Protein 6QBR (pdb70)

B-factor: mean 92.33, std 20.12, range [54.91, 173.1]

GO terms:
  GO:0000131 incipient cellular bud site (C, IDA)
  GO:0005935 cellular bud neck (C, IDA)
  GO:0032995 regulation of fungal-type cell wall biogenesis (P, IGI)
  GO:0007346 regulation of mitotic cell cycle (P, IGI)
  GO:0043332 mating projection tip (C, HDA)
  GO:0032995 regulation of fungal-type cell wall biogenesis (P, IMP)
  GO:0007346 regulation of mitotic cell cycle (P, IMP)
  GO:0005515 protein binding (F, IPI)

Nearest PDB structures (foldseek):
  6qbr-assembly1_B  TM=1.004E+00  e=1.442E-48  Saccharomyces cerevisiae
  6qbq-assembly1_B  TM=1.002E+00  e=7.199E-46  Saccharomyces cerevisiae
  6qbq-assembly1_A  TM=9.921E-01  e=1.742E-43  Saccharomyces cerevisiae
  6qbp-assembly1_A  TM=9.960E-01  e=1.512E-41  Saccharomyces cerevisiae
  6qbn-assembly1_A  TM=1.001E+00  e=1.589E-40  Saccharomyces cerevisiae S288C

Structure (mmCIF, N/CA/C/O backbone):
data_6QBR
#
_entry.id   6QBR
#
_cell.length_a   102.380
_cell.length_b   102.380
_cell.length_c   92.336
_cell.angle_alpha   90.00
_cell.angle_beta   90.00
_cell.angle_gamma   120.00
#
_symmetry.space_group_name_H-M   'P 62'
#
loop_
_entity.id
_entity.type
_entity.pdbx_description
1 polymer 'Cell wall assembly regulator SMI1'
2 water water
#
loop_
_atom_site.group_PDB
_atom_site.id
_atom_site.type_symbol
_atom_site.label_atom_id
_atom_site.label_alt_id
_atom_site.label_comp_id
_atom_site.label_asym_id
_atom_site.label_entity_id
_atom_site.label_seq_id
_atom_site.pdbx_PDB_ins_code
_atom_site.Cartn_x
_atom_site.Cartn_y
_atom_site.Cartn_z
_atom_site.occupancy
_atom_site.B_iso_or_equiv
_atom_site.auth_seq_id
_atom_site.auth_comp_id
_atom_site.auth_asym_id
_atom_site.auth_atom_id
_atom_site.pdbx_PDB_model_num
ATOM 1 N N . SER A 1 11 ? 13.348 33.142 47.627 1.00 114.52 83 SER A N 1
ATOM 2 C CA . SER A 1 11 ? 14.636 33.883 47.474 1.00 113.55 83 SER A CA 1
ATOM 3 C C . SER A 1 11 ? 15.096 34.409 48.845 1.00 113.19 83 SER A C 1
ATOM 4 O O . SER A 1 11 ? 14.275 34.835 49.671 1.00 109.97 83 SER A O 1
ATOM 6 N N . ASN A 1 12 ? 16.419 34.361 49.077 1.00 115.19 84 ASN A N 1
ATOM 7 C CA . ASN A 1 12 ? 17.070 35.135 50.136 1.00 111.18 84 ASN A CA 1
ATOM 8 C C . ASN A 1 12 ? 17.364 36.553 49.637 1.00 105.60 84 ASN A C 1
ATOM 9 O O . ASN A 1 12 ? 18.237 37.204 50.195 1.00 103.80 84 ASN A O 1
ATOM 14 N N . ASP A 1 13 ? 16.614 37.025 48.626 1.00 98.73 85 ASP A N 1
ATOM 15 C CA . ASP A 1 13 ? 16.779 38.340 48.052 1.00 94.14 85 ASP A CA 1
ATOM 16 C C . ASP A 1 13 ? 16.339 39.366 49.102 1.00 83.95 85 ASP A C 1
ATOM 17 O O . ASP A 1 13 ? 15.284 39.271 49.709 1.00 77.76 85 ASP A O 1
ATOM 22 N N . GLY A 1 14 ? 17.237 40.286 49.397 1.00 78.25 86 GLY A N 1
ATOM 23 C CA . GLY A 1 14 ? 16.979 41.306 50.371 1.00 76.45 86 GLY A CA 1
ATOM 24 C C . GLY A 1 14 ? 17.416 40.906 51.764 1.00 74.73 86 GLY A C 1
ATOM 25 O O . GLY A 1 14 ? 17.472 41.781 52.609 1.00 72.03 86 GLY A O 1
ATOM 26 N N . VAL A 1 15 ? 17.731 39.607 51.998 1.00 74.14 87 VAL A N 1
ATOM 27 C CA . VAL A 1 15 ? 18.124 39.152 53.322 1.00 74.13 87 VAL A CA 1
ATOM 28 C C . VAL A 1 15 ? 19.428 39.861 53.718 1.00 77.64 87 VAL A C 1
ATOM 29 O O . VAL A 1 15 ? 19.513 40.419 54.816 1.00 74.91 87 VAL A O 1
ATOM 33 N N . SER A 1 16 ? 20.421 39.868 52.815 1.00 79.53 88 SER A N 1
ATOM 34 C CA . SER A 1 16 ? 21.700 40.559 53.076 1.00 79.03 88 SER A CA 1
ATOM 35 C C . SER A 1 16 ? 21.462 42.040 53.353 1.00 76.18 88 SER A C 1
ATOM 36 O O . SER A 1 16 ? 22.015 42.598 54.260 1.00 75.80 88 SER A O 1
ATOM 39 N N . GLU A 1 17 ? 20.648 42.666 52.507 1.00 75.76 89 GLU A N 1
ATOM 40 C CA . GLU A 1 17 ? 20.303 44.072 52.630 1.00 74.69 89 GLU A CA 1
ATOM 41 C C . GLU A 1 17 ? 19.647 44.332 53.989 1.00 73.31 89 GLU A C 1
ATOM 42 O O . GLU A 1 17 ? 19.901 45.372 54.633 1.00 71.48 89 GLU A O 1
ATOM 48 N N . THR A 1 18 ? 18.827 43.386 54.447 1.00 71.88 90 THR A N 1
ATOM 49 C CA . THR A 1 18 ? 18.176 43.504 55.764 1.00 74.23 90 THR A CA 1
ATOM 50 C C . THR A 1 18 ? 19.216 43.522 56.892 1.00 74.53 90 THR A C 1
ATOM 51 O O . THR A 1 18 ? 19.135 44.363 57.790 1.00 74.72 90 THR A O 1
ATOM 55 N N . LEU A 1 19 ? 20.148 42.567 56.866 1.00 78.23 91 LEU A N 1
ATOM 56 C CA . LEU A 1 19 ? 21.184 42.442 57.896 1.00 79.55 91 LEU A CA 1
ATOM 57 C C . LEU A 1 19 ? 22.057 43.707 57.926 1.00 76.96 91 LEU A C 1
ATOM 58 O O . LEU A 1 19 ? 22.340 44.243 58.987 1.00 76.01 91 LEU A O 1
ATOM 63 N N . LEU A 1 20 ? 22.476 44.175 56.754 1.00 76.24 92 LEU A N 1
ATOM 64 C CA . LEU A 1 20 ? 23.262 45.397 56.642 1.00 76.81 92 LEU A CA 1
ATOM 65 C C . LEU A 1 20 ? 22.476 46.602 57.173 1.00 76.38 92 LEU A C 1
ATOM 66 O O . LEU A 1 20 ? 23.011 47.452 57.924 1.00 76.65 92 LEU A O 1
ATOM 71 N N . ALA A 1 21 ? 21.211 46.729 56.752 1.00 72.45 93 ALA A N 1
ATOM 72 C CA . ALA A 1 21 ? 20.438 47.896 57.138 1.00 71.50 93 ALA A CA 1
ATOM 73 C C . ALA A 1 21 ? 20.322 47.964 58.664 1.00 72.72 93 ALA A C 1
ATOM 74 O O . ALA A 1 21 ? 20.493 49.033 59.282 1.00 72.24 93 ALA A O 1
ATOM 76 N N . TRP A 1 22 ? 20.054 46.822 59.291 1.00 75.04 94 TRP A N 1
ATOM 77 C CA . TRP A 1 22 ? 19.920 46.789 60.755 1.00 77.02 94 TRP A CA 1
ATOM 78 C C . TRP A 1 22 ? 21.236 47.134 61.455 1.00 79.09 94 TRP A C 1
ATOM 79 O O . TRP A 1 22 ? 21.217 47.756 62.548 1.00 79.21 94 TRP A O 1
ATOM 90 N N . ARG A 1 23 ? 22.359 46.785 60.838 1.00 81.07 95 ARG A N 1
ATOM 91 C CA . ARG A 1 23 ? 23.656 47.112 61.406 1.00 86.96 95 ARG A CA 1
ATOM 92 C C . ARG A 1 23 ? 23.749 48.630 61.450 1.00 84.76 95 ARG A C 1
ATOM 93 O O . ARG A 1 23 ? 23.957 49.217 62.504 1.00 84.85 95 ARG A O 1
ATOM 101 N N . HIS A 1 24 ? 23.592 49.259 60.292 1.00 81.68 96 HIS A N 1
ATOM 102 C CA . HIS A 1 24 ? 23.596 50.720 60.203 1.00 81.39 96 HIS A CA 1
ATOM 103 C C . HIS A 1 24 ? 22.603 51.347 61.204 1.00 81.45 96 HIS A C 1
ATOM 104 O O . HIS A 1 24 ? 22.916 52.328 61.878 1.00 82.10 96 HIS A O 1
ATOM 111 N N . ILE A 1 25 ? 21.368 50.840 61.251 1.00 77.15 97 ILE A N 1
ATOM 112 C CA . ILE A 1 25 ? 20.328 51.522 62.030 1.00 75.64 97 ILE A CA 1
ATOM 113 C C . ILE A 1 25 ? 20.630 51.343 63.521 1.00 77.26 97 ILE A C 1
ATOM 114 O O . ILE A 1 25 ? 20.522 52.311 64.265 1.00 77.69 97 ILE A O 1
ATOM 119 N N . ASP A 1 26 ? 21.064 50.137 63.933 1.00 78.59 98 ASP A N 1
ATOM 120 C CA . ASP A 1 26 ? 21.414 49.865 65.337 1.00 81.77 98 ASP A CA 1
ATOM 121 C C . ASP A 1 26 ? 22.510 50.837 65.762 1.00 83.00 98 ASP A C 1
ATOM 122 O O . ASP A 1 26 ? 22.390 51.468 66.804 1.00 82.43 98 ASP A O 1
ATOM 127 N N . PHE A 1 27 ? 23.523 50.998 64.901 1.00 84.45 99 PHE A N 1
ATOM 128 C CA . PHE A 1 27 ? 24.689 51.810 65.217 1.00 88.09 99 PHE A CA 1
ATOM 129 C C . PHE A 1 27 ? 24.334 53.293 65.159 1.00 83.88 99 PHE A C 1
ATOM 130 O O . PHE A 1 27 ? 24.716 54.043 66.054 1.00 82.47 99 PHE A O 1
ATOM 138 N N . TRP A 1 28 ? 23.582 53.702 64.136 1.00 80.81 100 TRP A N 1
ATOM 139 C CA . TRP A 1 28 ? 23.191 55.093 63.985 1.00 78.23 100 TRP A CA 1
ATOM 140 C C . TRP A 1 28 ? 22.372 55.547 65.201 1.00 79.50 100 TRP A C 1
ATOM 141 O O . TRP A 1 28 ? 22.614 56.598 65.760 1.00 78.62 100 TRP A O 1
ATOM 152 N N . THR A 1 29 ? 21.415 54.731 65.651 1.00 81.27 101 THR A N 1
ATOM 153 C CA . THR A 1 29 ? 20.550 55.125 66.799 1.00 81.11 101 THR A CA 1
ATOM 154 C C . THR A 1 29 ? 21.379 55.189 68.093 1.00 82.84 101 THR A C 1
ATOM 155 O O . THR A 1 29 ? 21.160 56.105 68.906 1.00 82.37 101 THR A O 1
ATOM 159 N N . SER A 1 30 ? 22.315 54.251 68.283 1.00 85.20 102 SER A N 1
ATOM 160 C CA . SER A 1 30 ? 23.174 54.240 69.497 1.00 90.05 102 SER A CA 1
ATOM 161 C C . SER A 1 30 ? 24.029 55.518 69.564 1.00 92.04 102 SER A C 1
ATOM 162 O O . SER A 1 30 ? 24.174 56.080 70.639 1.00 95.99 102 SER A O 1
ATOM 165 N N . GLU A 1 31 ? 24.567 55.978 68.423 1.00 93.68 103 GLU A N 1
ATOM 166 C CA . GLU A 1 31 ? 25.338 57.246 68.343 1.00 96.61 103 GLU A CA 1
ATOM 167 C C . GLU A 1 31 ? 24.414 58.461 68.546 1.00 97.03 103 GLU A C 1
ATOM 168 O O . GLU A 1 31 ? 24.680 59.307 69.383 1.00 96.18 103 GLU A O 1
ATOM 170 N N . HIS A 1 32 ? 23.347 58.563 67.736 1.00 94.87 104 HIS A N 1
ATOM 171 C CA . HIS A 1 32 ? 22.653 59.849 67.541 1.00 91.48 104 HIS A CA 1
ATOM 172 C C . HIS A 1 32 ? 21.350 59.922 68.343 1.00 92.05 104 HIS A C 1
ATOM 173 O O . HIS A 1 32 ? 20.898 61.037 68.610 1.00 93.51 104 HIS A O 1
ATOM 180 N N . ASN A 1 33 ? 20.749 58.781 68.737 1.00 90.63 105 ASN A N 1
ATOM 181 C CA . ASN A 1 33 ? 19.444 58.833 69.448 1.00 89.24 105 ASN A CA 1
ATOM 182 C C . ASN A 1 33 ? 19.251 57.610 70.343 1.00 88.92 105 ASN A C 1
ATOM 183 O O . ASN A 1 33 ? 18.491 56.691 70.014 1.00 85.77 105 ASN A O 1
ATOM 188 N N . PRO A 1 34 ? 19.914 57.577 71.519 1.00 88.43 106 PRO A N 1
ATOM 189 C CA . PRO A 1 34 ? 19.894 56.394 72.376 1.00 88.45 106 PRO A CA 1
ATOM 190 C C . PRO A 1 34 ? 18.492 56.070 72.906 1.00 86.49 106 PRO A C 1
ATOM 191 O O . PRO A 1 34 ? 18.205 54.920 73.172 1.00 87.23 106 PRO A O 1
ATOM 195 N N . ASP A 1 35 ? 17.627 57.077 73.034 1.00 88.29 107 ASP A N 1
ATOM 196 C CA . ASP A 1 35 ? 16.215 56.846 73.434 1.00 88.89 107 ASP A CA 1
ATOM 197 C C . ASP A 1 35 ? 15.509 56.009 72.363 1.00 85.39 107 ASP A C 1
ATOM 198 O O . ASP A 1 35 ? 14.824 55.073 72.675 1.00 84.62 107 ASP A O 1
ATOM 203 N N . LEU A 1 36 ? 15.752 56.342 71.098 1.00 82.88 108 LEU A N 1
ATOM 204 C CA . LEU A 1 36 ? 15.218 55.596 69.969 1.00 83.85 108 LEU A CA 1
ATOM 205 C C . LEU A 1 36 ? 15.814 54.181 69.955 1.00 83.84 108 LEU A C 1
ATOM 206 O O . LEU A 1 36 ? 15.071 53.204 69.844 1.00 80.16 108 LEU A O 1
ATOM 211 N N . ASN A 1 37 ? 17.138 54.088 70.133 1.00 84.47 109 ASN A N 1
ATOM 212 C CA . ASN A 1 37 ? 17.838 52.808 70.164 1.00 83.81 109 ASN A CA 1
ATOM 213 C C . ASN A 1 37 ? 17.184 51.854 71.175 1.00 83.35 109 ASN A C 1
ATOM 214 O O . ASN A 1 37 ? 16.902 50.712 70.846 1.00 81.97 109 ASN A O 1
ATOM 219 N N . ALA A 1 38 ? 16.928 52.344 72.390 1.00 84.11 110 ALA A N 1
ATOM 220 C CA . ALA A 1 38 ? 16.386 51.527 73.485 1.00 85.22 110 ALA A CA 1
ATOM 221 C C . ALA A 1 38 ? 14.958 51.016 73.187 1.00 86.13 110 ALA A C 1
ATOM 222 O O . ALA A 1 38 ? 14.521 50.083 73.823 1.00 88.78 110 ALA A O 1
ATOM 224 N N . THR A 1 39 ? 14.233 51.618 72.230 1.00 84.37 111 THR A N 1
ATOM 225 C CA . THR A 1 39 ? 12.866 51.141 71.847 1.00 83.26 111 THR A CA 1
ATOM 226 C C . THR A 1 39 ? 12.902 49.897 70.938 1.00 79.98 111 THR A C 1
ATOM 227 O O . THR A 1 39 ? 11.881 49.217 70.818 1.00 77.65 111 THR A O 1
ATOM 231 N N . LEU A 1 40 ? 14.050 49.612 70.302 1.00 78.15 112 LEU A N 1
ATOM 232 C CA . LEU A 1 40 ? 14.199 48.482 69.350 1.00 77.72 112 LEU A CA 1
ATOM 233 C C . LEU A 1 40 ? 14.182 47.159 70.140 1.00 81.41 112 LEU A C 1
ATOM 234 O O . LEU A 1 40 ? 15.068 46.916 70.989 1.00 81.58 112 LEU A O 1
ATOM 239 N N . SER A 1 41 ? 13.181 46.311 69.884 1.00 79.66 113 SER A N 1
ATOM 240 C CA . SER A 1 41 ? 12.888 45.171 70.768 1.00 82.94 113 SER A CA 1
ATOM 241 C C . SER A 1 41 ? 13.889 44.061 70.498 1.00 81.79 113 SER A C 1
ATOM 242 O O . SER A 1 41 ? 14.552 44.081 69.476 1.00 82.20 113 SER A O 1
ATOM 245 N N . ASP A 1 42 ? 13.939 43.098 71.418 1.00 84.70 114 ASP A N 1
ATOM 246 C CA . ASP A 1 42 ? 14.687 41.878 71.245 1.00 88.71 114 ASP A CA 1
ATOM 247 C C . ASP A 1 42 ? 14.136 41.097 70.051 1.00 88.36 114 ASP A C 1
ATOM 248 O O . ASP A 1 42 ? 13.014 41.329 69.619 1.00 82.90 114 ASP A O 1
ATOM 253 N N . PRO A 1 43 ? 14.916 40.157 69.472 1.00 89.23 115 PRO A N 1
ATOM 254 C CA . PRO A 1 43 ? 14.419 39.310 68.383 1.00 89.26 115 PRO A CA 1
ATOM 255 C C . PRO A 1 43 ? 13.144 38.518 68.715 1.00 88.96 115 PRO A C 1
ATOM 256 O O . PRO A 1 43 ? 12.949 38.116 69.866 1.00 89.14 115 PRO A O 1
ATOM 260 N N . CYS A 1 44 ? 12.291 38.309 67.711 1.00 85.28 116 CYS A N 1
ATOM 261 C CA . CYS A 1 44 ? 11.332 37.196 67.737 1.00 88.14 116 CYS A CA 1
ATOM 262 C C . CYS A 1 44 ? 12.118 35.886 67.715 1.00 87.76 116 CYS A C 1
ATOM 263 O O . CYS A 1 44 ? 13.193 35.824 67.116 1.00 89.62 116 CYS A O 1
ATOM 266 N N . THR A 1 45 ? 11.536 34.855 68.320 1.00 89.22 117 THR A N 1
ATOM 267 C CA . THR A 1 45 ? 11.976 33.475 68.144 1.00 87.96 117 THR A CA 1
ATOM 268 C C . THR A 1 45 ? 11.390 32.941 66.838 1.00 88.35 117 THR A C 1
ATOM 269 O O . THR A 1 45 ? 10.387 33.488 66.315 1.00 82.62 117 THR A O 1
ATOM 273 N N . GLN A 1 46 ? 11.986 31.859 66.320 1.00 90.43 118 GLN A N 1
ATOM 274 C CA . GLN A 1 46 ? 11.406 31.178 65.175 1.00 91.94 118 GLN A CA 1
ATOM 275 C C . GLN A 1 46 ? 9.985 30.741 65.559 1.00 90.58 118 GLN A C 1
ATOM 276 O O . GLN A 1 46 ? 9.083 30.752 64.740 1.00 87.80 118 GLN A O 1
ATOM 282 N N . ASN A 1 47 ? 9.805 30.389 66.834 1.00 91.76 119 ASN A N 1
ATOM 283 C CA . ASN A 1 47 ? 8.533 29.904 67.365 1.00 94.91 119 ASN A CA 1
ATOM 284 C C . ASN A 1 47 ? 7.449 30.982 67.195 1.00 91.42 119 ASN A C 1
ATOM 285 O O . ASN A 1 47 ? 6.369 30.709 66.692 1.00 92.50 119 ASN A O 1
ATOM 290 N N . ASP A 1 48 ? 7.749 32.190 67.677 1.00 89.92 120 ASP A N 1
ATOM 291 C CA . ASP A 1 48 ? 6.914 33.398 67.526 1.00 88.85 120 ASP A CA 1
ATOM 292 C C . ASP A 1 48 ? 6.452 33.542 66.076 1.00 82.87 120 ASP A C 1
ATOM 293 O O . ASP A 1 48 ? 5.280 33.747 65.811 1.00 82.93 120 ASP A O 1
ATOM 298 N N . ILE A 1 49 ? 7.397 33.433 65.147 1.00 80.98 121 ILE A N 1
ATOM 299 C CA . ILE A 1 49 ? 7.126 33.643 63.735 1.00 81.19 121 ILE A CA 1
ATOM 300 C C . ILE A 1 49 ? 6.171 32.571 63.200 1.00 84.41 121 ILE A C 1
ATOM 301 O O . ILE A 1 49 ? 5.204 32.886 62.447 1.00 79.25 121 ILE A O 1
ATOM 306 N N . THR A 1 50 ? 6.418 31.314 63.597 1.00 85.76 122 THR A N 1
ATOM 307 C CA . THR A 1 50 ? 5.611 30.178 63.160 1.00 86.17 122 THR A CA 1
ATOM 308 C C . THR A 1 50 ? 4.169 30.359 63.653 1.00 84.43 122 THR A C 1
ATOM 309 O O . THR A 1 50 ? 3.236 30.180 62.885 1.00 83.11 122 THR A O 1
ATOM 313 N N . HIS A 1 51 ? 4.014 30.716 64.934 1.00 84.72 123 HIS A N 1
ATOM 314 C CA . HIS A 1 51 ? 2.697 31.043 65.521 1.00 88.60 123 HIS A CA 1
ATOM 315 C C . HIS A 1 51 ? 1.961 32.086 64.662 1.00 86.40 123 HIS A C 1
ATOM 316 O O . HIS A 1 51 ? 0.802 31.866 64.278 1.00 83.76 123 HIS A O 1
ATOM 323 N N . ALA A 1 52 ? 2.647 33.191 64.324 1.00 83.45 124 ALA A N 1
ATOM 324 C CA . ALA A 1 52 ? 2.021 34.295 63.580 1.00 79.86 124 ALA A CA 1
ATOM 325 C C . ALA A 1 52 ? 1.626 33.821 62.175 1.00 79.87 124 ALA A C 1
ATOM 326 O O . ALA A 1 52 ? 0.510 34.118 61.687 1.00 79.36 124 ALA A O 1
ATOM 328 N N . GLU A 1 53 ? 2.538 33.099 61.520 1.00 80.11 125 GLU A N 1
ATOM 329 C CA . GLU A 1 53 ? 2.316 32.558 60.174 1.00 81.07 125 GLU A CA 1
ATOM 330 C C . GLU A 1 53 ? 1.105 31.612 60.186 1.00 83.99 125 GLU A C 1
ATOM 331 O O . GLU A 1 53 ? 0.305 31.587 59.241 1.00 80.54 125 GLU A O 1
ATOM 337 N N . GLU A 1 54 ? 0.970 30.825 61.254 1.00 84.38 126 GLU A N 1
ATOM 338 C CA . GLU A 1 54 ? -0.152 29.911 61.369 1.00 87.82 126 GLU A CA 1
ATOM 339 C C . GLU A 1 54 ? -1.448 30.699 61.620 1.00 84.33 126 GLU A C 1
ATOM 340 O O . GLU A 1 54 ? -2.446 30.402 61.047 1.00 84.42 126 GLU A O 1
ATOM 346 N N . ASP A 1 55 ? -1.413 31.692 62.510 1.00 86.08 127 ASP A N 1
ATOM 347 C CA . ASP A 1 55 ? -2.559 32.581 62.781 1.00 86.43 127 ASP A CA 1
ATOM 348 C C . ASP A 1 55 ? -3.049 33.230 61.487 1.00 82.11 127 ASP A C 1
ATOM 349 O O . ASP A 1 55 ? -4.215 33.248 61.234 1.00 80.64 127 ASP A O 1
ATOM 354 N N . LEU A 1 56 ? -2.124 33.750 60.678 1.00 79.63 128 LEU A N 1
ATOM 355 C CA . LEU A 1 56 ? -2.470 34.547 59.515 1.00 76.12 128 LEU A CA 1
ATOM 356 C C . LEU A 1 56 ? -2.614 33.685 58.269 1.00 76.34 128 LEU A C 1
ATOM 357 O O . LEU A 1 56 ? -3.095 34.179 57.268 1.00 72.63 128 LEU A O 1
ATOM 362 N N . GLU A 1 57 ? -2.163 32.428 58.335 1.00 79.68 129 GLU A N 1
ATOM 363 C CA . GLU A 1 57 ? -2.106 31.520 57.167 1.00 80.77 129 GLU A CA 1
ATOM 364 C C . GLU A 1 57 ? -1.338 32.202 56.029 1.00 77.55 129 GLU A C 1
ATOM 365 O O . GLU A 1 57 ? -1.813 32.306 54.934 1.00 76.28 129 GLU A O 1
ATOM 371 N N . VAL A 1 58 ? -0.102 32.582 56.328 1.00 77.87 130 VAL A N 1
ATOM 372 C CA . VAL A 1 58 ? 0.774 33.259 55.406 1.00 79.99 130 VAL A CA 1
ATOM 373 C C . VAL A 1 58 ? 2.224 32.798 55.666 1.00 76.78 130 VAL A C 1
ATOM 374 O O . VAL A 1 58 ? 2.564 32.473 56.786 1.00 81.06 130 VAL A O 1
ATOM 378 N N . SER A 1 59 ? 3.079 32.808 54.640 1.00 76.60 131 SER A N 1
ATOM 379 C CA . SER A 1 59 ? 4.543 32.738 54.823 1.00 78.94 131 SER A CA 1
ATOM 380 C C . SER A 1 59 ? 5.155 34.125 54.697 1.00 77.22 131 SER A C 1
ATOM 381 O O . SER A 1 59 ? 5.026 34.765 53.644 1.00 75.33 131 SER A O 1
ATOM 384 N N . PHE A 1 60 ? 5.857 34.551 55.744 1.00 76.66 132 PHE A N 1
ATOM 385 C CA . PHE A 1 60 ? 6.557 35.820 55.692 1.00 76.68 132 PHE A CA 1
ATOM 386 C C . PHE A 1 60 ? 7.735 35.645 54.734 1.00 76.37 132 PHE A C 1
ATOM 387 O O . PHE A 1 60 ? 8.461 34.669 54.816 1.00 75.37 132 PHE A O 1
ATOM 395 N N . PRO A 1 61 ? 7.966 36.575 53.791 1.00 76.46 133 PRO A N 1
ATOM 396 C CA . PRO A 1 61 ? 9.181 36.551 52.976 1.00 76.36 133 PRO A CA 1
ATOM 397 C C . PRO A 1 61 ? 10.444 36.475 53.831 1.00 74.90 133 PRO A C 1
ATOM 398 O O . PRO A 1 61 ? 10.457 36.973 54.980 1.00 72.23 133 PRO A O 1
ATOM 402 N N . ASN A 1 62 ? 11.505 35.923 53.242 1.00 72.43 134 ASN A N 1
ATOM 403 C CA . ASN A 1 62 ? 12.761 35.711 53.945 1.00 73.89 134 ASN A CA 1
ATOM 404 C C . ASN A 1 62 ? 13.301 36.993 54.578 1.00 70.49 134 ASN A C 1
ATOM 405 O O . ASN A 1 62 ? 13.694 36.996 55.748 1.00 70.20 134 ASN A O 1
ATOM 410 N N . PRO A 1 63 ? 13.392 38.131 53.863 1.00 69.72 135 PRO A N 1
ATOM 411 C CA . PRO A 1 63 ? 13.934 39.351 54.479 1.00 71.21 135 PRO A CA 1
ATOM 412 C C . PRO A 1 63 ? 13.080 39.890 55.639 1.00 69.96 135 PRO A C 1
ATOM 413 O O . PRO A 1 63 ? 13.631 40.521 56.546 1.00 72.48 135 PRO A O 1
ATOM 417 N N . VAL A 1 64 ? 11.772 39.609 55.627 1.00 67.54 136 VAL A N 1
ATOM 418 C CA . VAL A 1 64 ? 10.878 40.063 56.706 1.00 68.95 136 VAL A CA 1
ATOM 419 C C . VAL A 1 64 ? 11.125 39.240 57.982 1.00 70.39 136 VAL A C 1
ATOM 420 O O . VAL A 1 64 ? 11.210 39.778 59.099 1.00 68.75 136 VAL A O 1
ATOM 424 N N . LYS A 1 65 ? 11.242 37.920 57.813 1.00 73.86 137 LYS A N 1
ATOM 425 C CA . LYS A 1 65 ? 11.564 37.017 58.910 1.00 75.21 137 LYS A CA 1
ATOM 426 C C . LYS A 1 65 ? 12.940 37.370 59.488 1.00 73.87 137 LYS A C 1
ATOM 427 O O . LYS A 1 65 ? 13.095 37.394 60.724 1.00 72.02 137 LYS A O 1
ATOM 433 N N . ALA A 1 66 ? 13.922 37.642 58.616 1.00 73.17 138 ALA A N 1
ATOM 434 C CA . ALA A 1 66 ? 15.258 38.044 59.108 1.00 74.02 138 ALA A CA 1
ATOM 435 C C . ALA A 1 66 ? 15.120 39.315 59.968 1.00 75.12 138 ALA A C 1
ATOM 436 O O . ALA A 1 66 ? 15.725 39.385 61.048 1.00 75.70 138 ALA A O 1
ATOM 438 N N . SER A 1 67 ? 14.294 40.279 59.510 1.00 72.67 139 SER A N 1
ATOM 439 C CA . SER A 1 67 ? 14.109 41.541 60.221 1.00 73.56 139 SER A CA 1
ATOM 440 C C . SER A 1 67 ? 13.527 41.268 61.613 1.00 73.76 139 SER A C 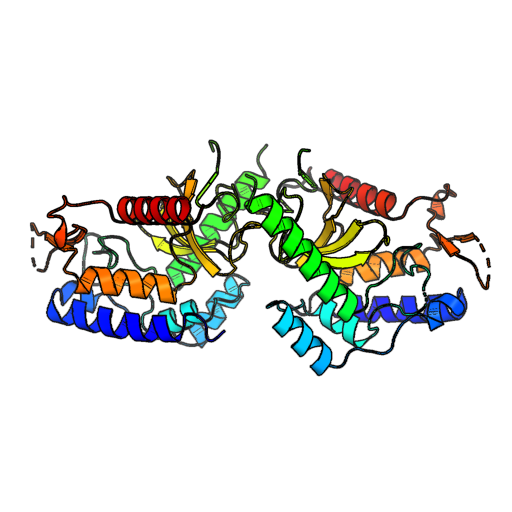1
ATOM 441 O O . SER A 1 67 ? 14.029 41.795 62.601 1.00 75.00 139 SER A O 1
ATOM 444 N N . PHE A 1 68 ? 12.502 40.414 61.684 1.00 76.59 140 PHE A N 1
ATOM 445 C CA . PHE A 1 68 ? 11.833 40.034 62.958 1.00 77.93 140 PHE A CA 1
ATOM 446 C C . PHE A 1 68 ? 12.791 39.333 63.917 1.00 79.70 140 PHE A C 1
ATOM 447 O O . PHE A 1 68 ? 12.650 39.512 65.126 1.00 78.00 140 PHE A O 1
ATOM 455 N N . LYS A 1 69 ? 13.747 38.568 63.374 1.00 80.63 141 LYS A N 1
ATOM 456 C CA . LYS A 1 69 ? 14.753 37.858 64.201 1.00 86.06 141 LYS A CA 1
ATOM 457 C C . LYS A 1 69 ? 15.909 38.794 64.590 1.00 85.42 141 LYS A C 1
ATOM 458 O O . LYS A 1 69 ? 16.851 38.348 65.241 1.00 88.03 141 LYS A O 1
ATOM 464 N N . ILE A 1 70 ? 15.829 40.081 64.210 1.00 83.07 142 ILE A N 1
ATOM 465 C CA . ILE A 1 70 ? 16.765 41.099 64.706 1.00 81.54 142 ILE A CA 1
ATOM 466 C C . ILE A 1 70 ? 16.048 42.001 65.716 1.00 78.54 142 ILE A C 1
ATOM 467 O O . ILE A 1 70 ? 16.534 42.167 66.822 1.00 79.49 142 ILE A O 1
ATOM 472 N N . HIS A 1 71 ? 14.887 42.557 65.346 1.00 76.70 143 HIS A N 1
ATOM 473 C CA . HIS A 1 71 ? 14.046 43.308 66.289 1.00 74.85 143 HIS A CA 1
ATOM 474 C C . HIS A 1 71 ? 12.571 42.980 66.068 1.00 74.26 143 HIS A C 1
ATOM 475 O O . HIS A 1 71 ? 12.076 43.087 64.940 1.00 70.58 143 HIS A O 1
ATOM 482 N N . ASP A 1 72 ? 11.879 42.640 67.163 1.00 75.70 144 ASP A N 1
ATOM 483 C CA . ASP A 1 72 ? 10.449 42.433 67.161 1.00 77.68 144 ASP A CA 1
ATOM 484 C C . ASP A 1 72 ? 9.741 43.798 67.262 1.00 76.80 144 ASP A C 1
ATOM 485 O O . ASP A 1 72 ? 9.030 44.095 68.250 1.00 76.17 144 ASP A O 1
ATOM 490 N N . GLY A 1 73 ? 9.941 44.644 66.261 1.00 74.49 145 GLY A N 1
ATOM 491 C CA . GLY A 1 73 ? 9.329 45.975 66.279 1.00 75.27 145 GLY A CA 1
ATOM 492 C C . GLY A 1 73 ? 9.967 46.870 67.317 1.00 75.26 145 GLY A C 1
ATOM 493 O O . GLY A 1 73 ? 11.128 46.646 67.733 1.00 74.44 145 GLY A O 1
ATOM 494 N N . GLN A 1 74 ? 9.192 47.864 67.732 1.00 76.61 146 GLN A N 1
ATOM 495 C CA . GLN A 1 74 ? 9.550 48.870 68.745 1.00 81.54 146 GLN A CA 1
ATOM 496 C C . GLN A 1 74 ? 8.580 48.787 69.925 1.00 87.24 146 GLN A C 1
ATOM 497 O O . GLN A 1 74 ? 7.390 48.684 69.706 1.00 87.28 146 GLN A O 1
ATOM 503 N N . GLU A 1 75 ? 9.086 48.897 71.152 1.00 97.39 147 GLU A N 1
ATOM 504 C CA . GLU A 1 75 ? 8.251 49.001 72.350 1.00 106.86 147 GLU A CA 1
ATOM 505 C C . GLU A 1 75 ? 8.642 50.270 73.115 1.00 112.22 147 GLU A C 1
ATOM 506 O O . GLU A 1 75 ? 9.771 50.343 73.603 1.00 112.43 147 GLU A O 1
ATOM 512 N N . ASP A 1 76 ? 7.716 51.246 73.227 1.00 117.51 148 ASP A N 1
ATOM 513 C CA . ASP A 1 76 ? 7.814 52.366 74.231 1.00 118.72 148 ASP A CA 1
ATOM 514 C C . ASP A 1 76 ? 7.766 51.790 75.645 1.00 116.01 148 ASP A C 1
ATOM 515 O O . ASP A 1 76 ? 8.637 52.064 76.434 1.00 122.68 148 ASP A O 1
ATOM 517 N N . THR A 1 83 ? 6.186 54.831 72.171 1.00 114.67 155 THR A N 1
ATOM 518 C CA . THR A 1 83 ? 7.350 54.629 71.318 1.00 111.65 155 THR A CA 1
ATOM 519 C C . THR A 1 83 ? 7.295 55.529 70.091 1.00 111.39 155 THR A C 1
ATOM 520 O O . THR A 1 83 ? 6.414 55.385 69.247 1.00 117.76 155 THR A O 1
ATOM 522 N N . SER A 1 84 ? 8.236 56.462 69.998 1.00 109.42 156 SER A N 1
ATOM 523 C CA . SER A 1 84 ? 8.281 57.366 68.859 1.00 102.09 156 SER A CA 1
ATOM 524 C C . SER A 1 84 ? 8.895 56.668 67.656 1.00 90.29 156 SER A C 1
ATOM 525 O O . SER A 1 84 ? 9.990 56.127 67.733 1.00 86.53 156 SER A O 1
ATOM 528 N N . GLY A 1 85 ? 8.166 56.689 66.550 1.00 84.06 157 GLY A N 1
ATOM 529 C CA . GLY A 1 85 ? 8.574 56.045 65.318 1.00 81.50 157 GLY A CA 1
ATOM 530 C C . GLY A 1 85 ? 10.019 56.169 64.894 1.00 76.54 157 GLY A C 1
ATOM 531 O O . GLY A 1 85 ? 10.571 57.257 64.833 1.00 74.89 157 GLY A O 1
ATOM 532 N N . LEU A 1 86 ? 10.619 55.030 64.577 1.00 73.29 158 LEU A N 1
ATOM 533 C CA . LEU A 1 86 ? 11.999 54.977 64.130 1.00 72.03 158 LEU A CA 1
ATOM 534 C C . LEU A 1 86 ? 12.131 55.514 62.713 1.00 71.18 158 LEU A C 1
ATOM 535 O O . LEU A 1 86 ? 13.095 56.192 62.387 1.00 70.95 158 LEU A O 1
ATOM 540 N N . PHE A 1 87 ? 11.158 55.198 61.870 1.00 68.02 159 PHE A N 1
ATOM 541 C CA . PHE A 1 87 ? 11.178 55.643 60.486 1.00 69.35 159 PHE A CA 1
ATOM 542 C C . PHE A 1 87 ? 10.623 57.052 60.360 1.00 72.05 159 PHE A C 1
ATOM 543 O O . PHE A 1 87 ? 9.533 57.262 59.844 1.00 70.78 159 PHE A O 1
ATOM 551 N N . TYR A 1 88 ? 11.403 58.010 60.838 1.00 71.75 160 TYR A N 1
ATOM 552 C CA . TYR A 1 88 ? 11.027 59.430 60.821 1.00 72.60 160 TYR A CA 1
ATOM 553 C C . TYR A 1 88 ? 9.638 59.623 61.449 1.00 71.56 160 TYR A C 1
ATOM 554 O O . TYR A 1 88 ? 8.811 60.311 60.893 1.00 69.09 160 TYR A O 1
ATOM 563 N N . GLY A 1 89 ? 9.420 59.016 62.631 1.00 72.38 161 GLY A N 1
ATOM 564 C CA . GLY A 1 89 ? 8.160 59.094 63.360 1.00 71.93 161 GLY A CA 1
ATOM 565 C C . GLY A 1 89 ? 7.216 57.894 63.131 1.00 71.18 161 GLY A C 1
ATOM 566 O O . GLY A 1 89 ? 6.364 57.669 63.939 1.00 71.96 161 GLY A O 1
ATOM 567 N N . PHE A 1 90 ? 7.353 57.144 62.032 1.00 71.03 162 PHE A N 1
ATOM 568 C CA . PHE A 1 90 ? 6.508 55.960 61.790 1.00 71.25 162 PHE A CA 1
ATOM 569 C C . PHE A 1 90 ? 7.102 54.776 62.570 1.00 72.83 162 PHE A C 1
ATOM 570 O O . PHE A 1 90 ? 8.305 54.586 62.614 1.00 73.73 162 PHE A O 1
ATOM 578 N N . GLN A 1 91 ? 6.231 54.033 63.254 1.00 71.67 163 GLN A N 1
ATOM 579 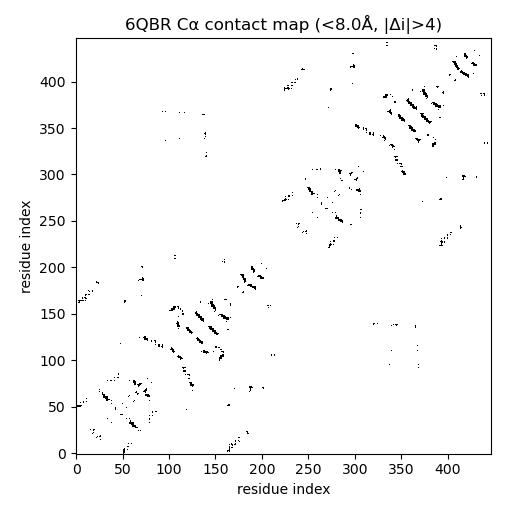C CA . GLN A 1 91 ? 6.630 53.022 64.176 1.00 72.91 163 GLN A CA 1
ATOM 580 C C . GLN A 1 91 ? 6.809 51.681 63.434 1.00 69.91 163 GLN A C 1
ATOM 581 O O . GLN A 1 91 ? 5.967 51.278 62.633 1.00 67.49 163 GLN A O 1
ATOM 587 N N . LEU A 1 92 ? 7.900 50.990 63.743 1.00 67.20 164 LEU A N 1
ATOM 588 C CA . LEU A 1 92 ? 8.086 49.599 63.375 1.00 67.91 164 LEU A CA 1
ATOM 589 C C . LEU A 1 92 ? 7.220 48.751 64.312 1.00 67.20 164 LEU A C 1
ATOM 590 O O . LEU A 1 92 ? 7.358 48.835 65.540 1.00 67.61 164 LEU A O 1
ATOM 595 N N A MET A 1 93 ? 6.325 47.960 63.717 0.50 69.00 165 MET A N 1
ATOM 596 N N B MET A 1 93 ? 6.322 47.962 63.715 0.50 64.16 165 MET A N 1
ATOM 597 C CA A MET A 1 93 ? 5.299 47.227 64.454 0.50 71.64 165 MET A CA 1
ATOM 598 C CA B MET A 1 93 ? 5.284 47.224 64.445 0.50 63.89 165 MET A CA 1
ATOM 599 C C A MET A 1 93 ? 5.877 45.918 65.009 0.50 70.60 165 MET A C 1
ATOM 600 C C B MET A 1 93 ? 5.867 45.916 65.004 0.50 66.04 165 MET A C 1
ATOM 601 O O A MET A 1 93 ? 6.677 45.245 64.348 0.50 72.02 165 MET A O 1
ATOM 602 O O B MET A 1 93 ? 6.670 45.243 64.343 0.50 67.74 165 MET A O 1
ATOM 611 N N . THR A 1 94 ? 5.428 45.534 66.200 1.00 68.34 166 THR A N 1
ATOM 612 C CA . THR A 1 94 ? 5.787 44.238 66.781 1.00 69.29 166 THR A CA 1
ATOM 613 C C . THR A 1 94 ? 4.986 43.162 66.043 1.00 70.20 166 THR A C 1
ATOM 614 O O . THR A 1 94 ? 3.961 43.490 65.410 1.00 69.93 166 THR A O 1
ATOM 618 N N . LEU A 1 95 ? 5.412 41.898 66.155 1.00 69.59 167 LEU A N 1
ATOM 619 C CA . LEU A 1 95 ? 4.759 40.809 65.477 1.00 69.12 167 LEU A CA 1
ATOM 620 C C . LEU A 1 95 ? 3.289 40.708 65.925 1.00 71.52 167 LEU A C 1
ATOM 621 O O . LEU A 1 95 ? 2.391 40.530 65.074 1.00 70.65 167 LEU A O 1
ATOM 626 N N . ASP A 1 96 ? 3.020 40.873 67.228 1.00 71.42 168 ASP A N 1
ATOM 627 C CA . ASP A 1 96 ? 1.619 40.890 67.726 1.00 72.95 168 ASP A CA 1
ATOM 628 C C . ASP A 1 96 ? 0.826 42.023 67.063 1.00 73.23 168 ASP A C 1
ATOM 629 O O . ASP A 1 96 ? -0.336 41.857 66.738 1.00 73.01 168 ASP A O 1
ATOM 634 N N . GLN A 1 97 ? 1.452 43.196 66.877 1.00 72.48 169 GLN A N 1
ATOM 635 C CA . GLN A 1 97 ? 0.767 44.322 66.203 1.00 71.37 169 GLN A CA 1
ATOM 636 C C . GLN A 1 97 ? 0.491 43.959 64.749 1.00 69.79 169 GLN A C 1
ATOM 637 O O . GLN A 1 97 ? -0.590 44.252 64.225 1.00 71.39 169 GLN A O 1
ATOM 643 N N . VAL A 1 98 ? 1.452 43.288 64.101 1.00 68.57 170 VAL A N 1
ATOM 644 C CA . VAL A 1 98 ? 1.257 42.870 62.702 1.00 69.19 170 VAL A CA 1
ATOM 645 C C . VAL A 1 98 ? 0.036 41.921 62.602 1.00 69.26 170 VAL A C 1
ATOM 646 O O . VAL A 1 98 ? -0.792 42.052 61.704 1.00 68.68 170 VAL A O 1
ATOM 650 N N . VAL A 1 99 ? -0.046 40.947 63.507 1.00 67.14 171 VAL A N 1
ATOM 651 C CA . VAL A 1 99 ? -1.108 39.975 63.490 1.00 68.69 171 VAL A CA 1
ATOM 652 C C . VAL A 1 99 ? -2.454 40.690 63.689 1.00 68.95 171 VAL A C 1
ATOM 653 O O . VAL A 1 99 ? -3.346 40.585 62.854 1.00 67.80 171 VAL A O 1
ATOM 657 N N . ALA A 1 100 ? -2.546 41.476 64.759 1.00 71.17 172 ALA A N 1
ATOM 658 C CA . ALA A 1 100 ? -3.774 42.177 65.108 1.00 71.73 172 ALA A CA 1
ATOM 659 C C . ALA A 1 100 ? -4.209 43.080 63.955 1.00 71.70 172 ALA A C 1
ATOM 660 O O . ALA A 1 100 ? -5.382 43.027 63.521 1.00 71.92 172 ALA A O 1
ATOM 662 N N . MET A 1 101 ? -3.274 43.863 63.400 1.00 71.79 173 MET A N 1
ATOM 663 C CA . MET A 1 101 ? -3.627 44.839 62.361 1.00 69.33 173 MET A CA 1
ATOM 664 C C . MET A 1 101 ? -4.002 44.144 61.055 1.00 68.66 173 MET A C 1
ATOM 665 O O . MET A 1 101 ? -4.950 44.610 60.324 1.00 68.68 173 MET A O 1
ATOM 670 N N . THR A 1 102 ? -3.308 43.050 60.723 1.00 66.67 174 THR A N 1
ATOM 671 C CA . THR A 1 102 ? -3.687 42.254 59.509 1.00 67.11 174 THR A CA 1
ATOM 672 C C . THR A 1 102 ? -5.137 41.743 59.658 1.00 68.21 174 THR A C 1
ATOM 673 O O . THR A 1 102 ? -5.955 41.804 58.730 1.00 69.32 174 THR A O 1
ATOM 677 N N . GLN A 1 103 ? -5.453 41.249 60.855 1.00 69.88 175 GLN A N 1
ATOM 678 C CA . GLN A 1 103 ? -6.814 40.791 61.193 1.00 74.89 175 GLN A CA 1
ATOM 679 C C . GLN A 1 103 ? -7.825 41.941 61.060 1.00 73.67 175 GLN A C 1
ATOM 680 O O . GLN A 1 103 ? -8.855 41.783 60.437 1.00 73.51 175 GLN A O 1
ATOM 686 N N . ALA A 1 104 ? -7.475 43.126 61.566 1.00 74.75 176 ALA A N 1
ATOM 687 C CA . ALA A 1 104 ? -8.339 44.276 61.456 1.00 73.94 176 ALA A CA 1
ATOM 688 C C . ALA A 1 104 ? -8.579 44.604 59.982 1.00 72.98 176 ALA A C 1
ATOM 689 O O . ALA A 1 104 ? -9.724 44.788 59.542 1.00 73.20 176 ALA A O 1
ATOM 691 N N . TRP A 1 105 ? -7.505 44.648 59.190 1.00 71.44 177 TRP A N 1
ATOM 692 C CA . TRP A 1 105 ? -7.650 44.938 57.779 1.00 70.26 177 TRP A CA 1
ATOM 693 C C . TRP A 1 105 ? -8.477 43.843 57.088 1.00 71.79 177 TRP A C 1
ATOM 694 O O . TRP A 1 105 ? -9.204 44.110 56.132 1.00 73.19 177 TRP A O 1
ATOM 705 N N . ARG A 1 106 ? -8.334 42.594 57.526 1.00 72.49 178 ARG A N 1
ATOM 706 C CA . ARG A 1 106 ? -9.111 41.468 56.941 1.00 75.57 178 ARG A CA 1
ATOM 707 C C . ARG A 1 106 ? -10.620 41.641 57.211 1.00 77.25 178 ARG A C 1
ATOM 708 O O . ARG A 1 106 ? -11.473 41.302 56.341 1.00 77.72 178 ARG A O 1
ATOM 716 N N . ASN A 1 107 ? -10.946 42.182 58.389 1.00 78.65 179 ASN A N 1
ATOM 717 C CA . ASN A 1 107 ? -12.326 42.501 58.738 1.00 81.48 179 ASN A CA 1
ATOM 718 C C . ASN A 1 107 ? -12.857 43.595 57.806 1.00 82.50 179 ASN A C 1
ATOM 719 O O . ASN A 1 107 ? -13.935 43.452 57.231 1.00 85.96 179 ASN A O 1
ATOM 724 N N . VAL A 1 108 ? -12.068 44.655 57.609 1.00 80.82 180 VAL A N 1
ATOM 725 C CA . VAL A 1 108 ? -12.428 45.710 56.661 1.00 81.21 180 VAL A CA 1
ATOM 726 C C . VAL A 1 108 ? -12.779 45.095 55.304 1.00 82.73 180 VAL A C 1
ATOM 727 O O . VAL A 1 108 ? -13.832 45.434 54.712 1.00 86.03 180 VAL A O 1
ATOM 731 N N . ALA A 1 109 ? -11.875 44.259 54.775 1.00 79.17 181 ALA A N 1
ATOM 732 C CA . ALA A 1 109 ? -12.043 43.740 53.427 1.00 80.05 181 ALA A CA 1
ATOM 733 C C . ALA A 1 109 ? -13.307 42.864 53.365 1.00 81.51 181 ALA A C 1
ATOM 734 O O . ALA A 1 109 ? -13.984 42.841 52.346 1.00 81.54 181 ALA A O 1
ATOM 736 N N . LYS A 1 110 ? -13.633 42.181 54.462 1.00 84.33 182 LYS A N 1
ATOM 737 C CA . LYS A 1 110 ? -14.850 41.349 54.483 1.00 91.97 182 LYS A CA 1
ATOM 738 C C . LYS A 1 110 ? -16.116 42.228 54.474 1.00 94.18 182 LYS A C 1
ATOM 739 O O . LYS A 1 110 ? -17.059 41.935 53.746 1.00 91.05 182 LYS A O 1
ATOM 745 N N . ASN A 1 111 ? -16.100 43.318 55.252 1.00 94.26 183 ASN A N 1
ATOM 746 C CA . ASN A 1 111 ? -17.202 44.284 55.303 1.00 97.18 183 ASN A CA 1
ATOM 747 C C . ASN A 1 111 ? -17.423 44.969 53.947 1.00 96.90 183 ASN A C 1
ATOM 748 O O . ASN A 1 111 ? -18.546 45.232 53.592 1.00 95.78 183 ASN A O 1
ATOM 753 N N . LEU A 1 112 ? -16.357 45.230 53.193 1.00 98.27 184 LEU A N 1
ATOM 754 C CA . LEU A 1 112 ? -16.479 45.831 51.843 1.00 102.25 184 LEU A CA 1
ATOM 755 C C . LEU A 1 112 ? -17.069 44.845 50.826 1.00 105.80 184 LEU A C 1
ATOM 756 O O . LEU A 1 112 ? -17.660 45.272 49.814 1.00 105.67 184 LEU A O 1
ATOM 761 N N . ASN A 1 113 ? -16.879 43.545 51.078 1.00 108.16 185 ASN A N 1
ATOM 762 C CA . ASN A 1 113 ? -17.456 42.479 50.267 1.00 112.21 185 ASN A CA 1
ATOM 763 C C . ASN A 1 113 ? -18.956 42.303 50.567 1.00 114.79 185 ASN A C 1
ATOM 764 O O . ASN A 1 113 ? -19.739 42.118 49.643 1.00 116.70 185 ASN A O 1
ATOM 769 N N . LYS A 1 114 ? -19.317 42.332 51.862 1.00 115.94 186 LYS A N 1
ATOM 770 C CA . LYS A 1 114 ? -20.708 42.216 52.371 1.00 118.84 186 LYS A CA 1
ATOM 771 C C . LYS A 1 114 ? -21.592 43.336 51.798 1.00 123.76 186 LYS A C 1
ATOM 772 O O . LYS A 1 114 ? -22.789 43.133 51.659 1.00 128.17 186 LYS A O 1
ATOM 774 N N . ARG A 1 115 ? -20.998 44.484 51.435 1.00 127.03 187 ARG A N 1
ATOM 775 C CA . ARG A 1 115 ? -21.712 45.630 50.830 1.00 131.23 187 ARG A CA 1
ATOM 776 C C . ARG A 1 115 ? -21.107 45.977 49.460 1.00 130.98 187 ARG A C 1
ATOM 777 O O . ARG A 1 115 ? -20.351 46.946 49.333 1.00 131.85 187 ARG A O 1
ATOM 785 N N . SER A 1 116 ? -21.464 45.207 48.425 1.00 132.08 188 SER A N 1
ATOM 786 C CA . SER A 1 116 ? -20.990 45.469 47.054 1.00 130.26 188 SER A CA 1
ATOM 787 C C . SER A 1 116 ? -21.833 44.670 46.055 1.00 128.44 188 SER A C 1
ATOM 788 O O . SER A 1 116 ? -21.378 44.413 44.945 1.00 126.78 188 SER A O 1
ATOM 790 N N . PRO A 1 146 ? -14.292 56.131 46.456 1.00 114.15 218 PRO A N 1
ATOM 791 C CA . PRO A 1 146 ? -13.006 56.798 46.159 1.00 112.64 218 PRO A CA 1
ATOM 792 C C . PRO A 1 146 ? -12.109 55.856 45.338 1.00 110.24 218 PRO A C 1
ATOM 793 O O . PRO A 1 146 ? -11.873 54.732 45.751 1.00 111.42 218 PRO A O 1
ATOM 797 N N . ASP A 1 147 ? -11.614 56.323 44.191 1.00 108.22 219 ASP A N 1
ATOM 798 C CA . ASP A 1 147 ? -10.969 55.456 43.204 1.00 107.13 219 ASP A CA 1
ATOM 799 C C . ASP A 1 147 ? -9.612 54.981 43.737 1.00 101.14 219 ASP A C 1
ATOM 800 O O . ASP A 1 147 ? -8.714 55.795 44.046 1.00 97.04 219 ASP A O 1
ATOM 805 N N . GLN A 1 148 ? -9.479 53.654 43.824 1.00 93.77 220 GLN A N 1
ATOM 806 C CA . GLN A 1 148 ? -8.279 53.009 44.288 1.00 90.76 220 GLN A CA 1
ATOM 807 C C . GLN A 1 148 ? -7.360 52.790 43.085 1.00 88.18 220 GLN A C 1
ATOM 808 O O . GLN A 1 148 ? -7.822 52.362 42.052 1.00 88.30 220 GLN A O 1
ATOM 814 N N . LYS A 1 149 ? -6.079 53.132 43.234 1.00 84.20 221 LYS A N 1
ATOM 815 C CA . LYS A 1 149 ? -5.141 53.163 42.147 1.00 85.69 221 LYS A CA 1
ATOM 816 C C . LYS A 1 149 ? -3.765 52.702 42.637 1.00 82.23 221 LYS A C 1
ATOM 817 O O . LYS A 1 149 ? -3.556 52.511 43.846 1.00 78.75 221 LYS A O 1
ATOM 823 N N . SER A 1 150 ? -2.835 52.560 41.685 1.00 80.11 222 SER A N 1
ATOM 824 C CA . SER A 1 150 ? -1.534 52.000 41.936 1.00 82.50 222 SER A CA 1
ATOM 825 C C . SER A 1 150 ? -0.474 52.796 41.160 1.00 82.22 222 SER A C 1
ATOM 826 O O . SER A 1 150 ? -0.740 53.143 40.013 1.00 80.01 222 SER A O 1
ATOM 829 N N . ILE A 1 151 ? 0.703 53.025 41.778 1.00 81.82 223 ILE A N 1
ATOM 830 C CA . ILE A 1 151 ? 1.908 53.539 41.070 1.00 81.00 223 ILE A CA 1
ATOM 831 C C . ILE A 1 151 ? 3.091 52.625 41.383 1.00 77.35 223 ILE A C 1
ATOM 832 O O . ILE A 1 151 ? 3.420 52.472 42.551 1.00 76.42 223 ILE A O 1
ATOM 837 N N . PRO A 1 152 ? 3.735 52.037 40.364 1.00 76.40 224 PRO A N 1
ATOM 838 C CA . PRO A 1 152 ? 3.316 52.006 38.965 1.00 77.24 224 PRO A CA 1
ATOM 839 C C . PRO A 1 152 ? 1.910 51.445 38.719 1.00 78.53 224 PRO A C 1
ATOM 840 O O . PRO A 1 152 ? 1.391 50.649 39.503 1.00 77.11 224 PRO A O 1
ATOM 844 N N . PRO A 1 153 ? 1.243 51.838 37.618 1.00 80.16 225 PRO A N 1
ATOM 845 C CA . PRO A 1 153 ? -0.061 51.278 37.286 1.00 82.19 225 PRO A CA 1
ATOM 846 C C . PRO A 1 153 ? 0.003 49.740 37.272 1.00 80.35 225 PRO A C 1
ATOM 847 O O . PRO A 1 153 ? 1.014 49.167 36.852 1.00 79.27 225 PRO A O 1
ATOM 851 N N . ASN A 1 154 ? -1.051 49.109 37.795 1.00 81.91 226 ASN A N 1
ATOM 852 C CA . ASN A 1 154 ? -1.230 47.654 37.783 1.00 82.12 226 ASN A CA 1
ATOM 853 C C . ASN A 1 154 ? -0.161 46.905 38.606 1.00 77.65 226 ASN A C 1
ATOM 854 O O . ASN A 1 154 ? -0.052 45.688 38.476 1.00 79.05 226 ASN A O 1
ATOM 859 N N . ALA A 1 155 ? 0.644 47.591 39.426 1.00 74.68 227 ALA A N 1
ATOM 860 C CA . ALA A 1 155 ? 1.644 46.863 40.258 1.00 73.74 227 ALA A CA 1
ATOM 861 C C . ALA A 1 155 ? 0.964 46.365 41.521 1.00 71.67 227 ALA A C 1
ATOM 862 O O . ALA A 1 155 ? 1.354 45.335 42.058 1.00 70.16 227 ALA A O 1
ATOM 864 N N . VAL A 1 156 ? -0.064 47.092 41.970 1.00 72.90 228 VAL A N 1
ATOM 865 C CA . VAL A 1 156 ? -0.706 46.822 43.243 1.00 73.95 228 VAL A CA 1
ATOM 866 C C . VAL A 1 156 ? -2.200 46.707 42.963 1.00 73.94 228 VAL A C 1
ATOM 867 O O . VAL A 1 156 ? -2.680 47.476 42.210 1.00 76.86 228 VAL A O 1
ATOM 871 N N . GLN A 1 157 ? -2.915 45.805 43.633 1.00 73.64 229 GLN A N 1
ATOM 872 C CA . GLN A 1 157 ? -4.352 45.657 43.333 1.00 76.37 229 GLN A CA 1
ATOM 873 C C . GLN A 1 157 ? -5.038 46.974 43.674 1.00 76.17 229 GLN A C 1
ATOM 874 O O . GLN A 1 157 ? -4.741 47.571 44.699 1.00 78.17 229 GLN A O 1
ATOM 880 N N . PRO A 1 158 ? -5.960 47.467 42.824 1.00 80.24 230 PRO A N 1
ATOM 881 C CA . PRO A 1 158 ? -6.628 48.752 43.053 1.00 80.94 230 PRO A CA 1
ATOM 882 C C . PRO A 1 158 ? -7.825 48.578 44.006 1.00 81.36 230 PRO A C 1
ATOM 883 O O . PRO A 1 158 ? -8.980 48.613 43.579 1.00 81.26 230 PRO A O 1
ATOM 887 N N . VAL A 1 159 ? -7.514 48.329 45.286 1.00 76.75 231 VAL A N 1
ATOM 888 C CA . VAL A 1 159 ? -8.504 48.016 46.307 1.00 77.14 231 VAL A CA 1
ATOM 889 C C . VAL A 1 159 ? -8.087 48.733 47.595 1.00 76.72 231 VAL A C 1
ATOM 890 O O . VAL A 1 159 ? -6.900 49.077 47.765 1.00 74.46 231 VAL A O 1
ATOM 894 N N . TYR A 1 160 ? -9.040 48.901 48.514 1.00 75.97 232 TYR A N 1
ATOM 895 C CA . TYR A 1 160 ? -8.839 49.630 49.755 1.00 75.16 232 TYR A CA 1
ATOM 896 C C . TYR A 1 160 ? -8.098 48.735 50.751 1.00 75.41 232 TYR A C 1
ATOM 897 O O . TYR A 1 160 ? -7.300 49.253 51.525 1.00 72.37 232 TYR A O 1
ATOM 906 N N . ALA A 1 161 ? -8.416 47.430 50.739 1.00 72.97 233 ALA A N 1
ATOM 907 C CA . ALA A 1 161 ? -7.862 46.485 51.660 1.00 73.59 233 ALA A CA 1
ATOM 908 C C . ALA A 1 161 ? -7.711 45.121 50.983 1.00 73.10 233 ALA A C 1
ATOM 909 O O . ALA A 1 161 ? -8.499 44.758 50.132 1.00 77.42 233 ALA A O 1
ATOM 911 N N . HIS A 1 162 ? -6.702 44.361 51.409 1.00 72.46 234 HIS A N 1
ATOM 912 C CA . HIS A 1 162 ? -6.426 43.036 50.847 1.00 71.44 234 HIS A CA 1
ATOM 913 C C . HIS A 1 162 ? -5.900 42.139 51.955 1.00 69.92 234 HIS A C 1
ATOM 914 O O . HIS A 1 162 ? -5.036 42.568 52.714 1.00 69.72 234 HIS A O 1
ATOM 921 N N . PRO A 1 163 ? -6.424 40.900 52.145 1.00 69.28 235 PRO A N 1
ATOM 922 C CA . PRO A 1 163 ? -5.937 40.039 53.223 1.00 69.51 235 PRO A CA 1
ATOM 923 C C . PRO A 1 163 ? -4.433 39.743 53.219 1.00 66.85 235 PRO A C 1
ATOM 924 O O . PRO A 1 163 ? -3.947 39.323 54.260 1.00 68.17 235 PRO A O 1
ATOM 928 N N . ALA A 1 164 ? -3.764 39.892 52.057 1.00 67.51 236 ALA A N 1
ATOM 929 C CA . ALA A 1 164 ? -2.367 39.500 51.837 1.00 66.38 236 ALA A CA 1
ATOM 930 C C . ALA A 1 164 ? -1.408 40.716 51.819 1.00 69.04 236 ALA A C 1
ATOM 931 O O . ALA A 1 164 ? -0.203 40.549 51.481 1.00 65.21 236 ALA A O 1
ATOM 933 N N . TRP A 1 165 ? -1.909 41.909 52.204 1.00 66.95 237 TRP A N 1
ATOM 934 C CA . TRP A 1 165 ? -1.068 43.087 52.510 1.00 67.01 237 TRP A CA 1
ATOM 935 C C . TRP A 1 165 ? -0.720 43.064 53.995 1.00 66.39 237 TRP A C 1
ATOM 936 O O . TRP A 1 165 ? -1.568 43.275 54.856 1.00 67.33 237 TRP A O 1
ATOM 947 N N . ILE A 1 166 ? 0.525 42.704 54.307 1.00 66.35 238 ILE A N 1
ATOM 948 C CA . ILE A 1 166 ? 0.947 42.584 55.674 1.00 65.55 238 ILE A CA 1
ATOM 949 C C . ILE A 1 166 ? 1.595 43.899 56.106 1.00 66.16 238 ILE A C 1
ATOM 950 O O . ILE A 1 166 ? 2.677 44.252 55.635 1.00 65.18 238 ILE A O 1
ATOM 955 N N . PRO A 1 167 ? 0.973 44.638 57.057 1.00 64.78 239 PRO A N 1
ATOM 956 C CA . PRO A 1 167 ? 1.554 45.894 57.557 1.00 64.65 239 PRO A CA 1
ATOM 957 C C . PRO A 1 167 ? 2.768 45.625 58.459 1.00 63.12 239 PRO A C 1
ATOM 958 O O . PRO A 1 167 ? 2.706 44.741 59.320 1.00 66.04 239 PRO A O 1
ATOM 962 N N . LEU A 1 168 ? 3.856 46.373 58.252 1.00 63.21 240 LEU A N 1
ATOM 963 C CA . LEU A 1 168 ? 5.079 46.236 59.083 1.00 64.47 240 LEU A CA 1
ATOM 964 C C . LEU A 1 168 ? 5.423 47.559 59.783 1.00 65.10 240 LEU A C 1
ATOM 965 O O . LEU A 1 168 ? 6.139 47.570 60.805 1.00 66.74 240 LEU A O 1
ATOM 970 N N . ILE A 1 169 ? 4.936 48.678 59.228 1.00 65.92 241 ILE A N 1
ATOM 971 C CA . ILE A 1 169 ? 5.171 50.014 59.766 1.00 66.26 241 ILE A CA 1
ATOM 972 C C . ILE A 1 169 ? 3.820 50.721 59.822 1.00 65.78 241 ILE A C 1
ATOM 973 O O . ILE A 1 169 ? 2.959 50.530 58.950 1.00 66.05 241 ILE A O 1
ATOM 978 N N . THR A 1 170 ? 3.621 51.502 60.878 1.00 65.59 242 THR A N 1
ATOM 979 C CA . THR A 1 170 ? 2.388 52.256 61.023 1.00 68.93 242 THR A CA 1
ATOM 980 C C . THR A 1 170 ? 2.722 53.722 61.322 1.00 68.42 242 THR A C 1
ATOM 981 O O . THR A 1 170 ? 3.653 53.996 62.062 1.00 65.39 242 THR A O 1
ATOM 985 N N . ASP A 1 171 ? 1.915 54.639 60.780 1.00 70.07 243 ASP A N 1
ATOM 986 C CA . ASP A 1 171 ? 1.899 56.048 61.267 1.00 71.73 243 ASP A CA 1
ATOM 987 C C . ASP A 1 171 ? 0.959 56.199 62.466 1.00 73.19 243 ASP A C 1
ATOM 988 O O . ASP A 1 171 ? 0.778 57.272 62.920 1.00 75.79 243 ASP A O 1
ATOM 993 N N . ASN A 1 172 ? 0.359 55.111 62.965 1.00 75.03 244 ASN A N 1
ATOM 994 C CA . ASN A 1 172 ? -0.555 55.186 64.099 1.00 75.66 244 ASN A CA 1
ATOM 995 C C . ASN A 1 172 ? -1.726 56.128 63.762 1.00 77.29 244 ASN A C 1
ATOM 996 O O . ASN A 1 172 ? -2.333 56.689 64.662 1.00 77.57 244 ASN A O 1
ATOM 1001 N N . ALA A 1 173 ? -2.033 56.288 62.473 1.00 75.46 245 ALA A N 1
ATOM 1002 C CA . ALA A 1 173 ? -3.186 57.051 62.025 1.00 78.11 245 ALA A CA 1
ATOM 1003 C C . ALA A 1 173 ? -3.923 56.322 60.884 1.00 76.20 245 ALA A C 1
ATOM 1004 O O . ALA A 1 173 ? -4.768 56.921 60.224 1.00 79.66 245 ALA A O 1
ATOM 1006 N N . GLY A 1 174 ? -3.656 55.024 60.714 1.00 73.52 246 GLY A N 1
ATOM 1007 C CA . GLY A 1 174 ? -4.344 54.172 59.764 1.00 73.45 246 GLY A CA 1
ATOM 1008 C C . GLY A 1 174 ? -3.543 53.884 58.502 1.00 71.88 246 GLY A C 1
ATOM 1009 O O . GLY A 1 174 ? -4.074 53.215 57.583 1.00 70.49 246 GLY A O 1
ATOM 1010 N N . ASN A 1 175 ? -2.289 54.377 58.424 1.00 69.30 247 ASN A N 1
ATOM 1011 C CA . ASN A 1 175 ? -1.470 54.169 57.211 1.00 68.93 247 ASN A CA 1
ATOM 1012 C C . ASN A 1 175 ? -0.265 53.277 57.537 1.00 67.22 247 ASN A C 1
ATOM 1013 O O . ASN A 1 175 ? 0.269 53.280 58.629 1.00 64.88 247 ASN A O 1
ATOM 1018 N N . HIS A 1 176 ? 0.186 52.555 56.512 1.00 64.59 248 HIS A N 1
ATOM 1019 C CA . HIS A 1 176 ? 1.148 51.535 56.670 1.00 63.71 248 HIS A CA 1
ATOM 1020 C C . HIS A 1 176 ? 2.163 51.548 55.525 1.00 64.48 248 HIS A C 1
ATOM 1021 O O . HIS A 1 176 ? 1.861 51.912 54.414 1.00 63.03 248 HIS A O 1
ATOM 1028 N N . ILE A 1 177 ? 3.359 51.076 55.846 1.00 63.89 249 ILE A N 1
ATOM 1029 C CA . ILE A 1 177 ? 4.213 50.459 54.843 1.00 63.84 249 ILE A CA 1
ATOM 1030 C C . ILE A 1 177 ? 4.205 48.956 55.137 1.00 62.81 249 ILE A C 1
ATOM 1031 O O . ILE A 1 177 ? 4.231 48.538 56.300 1.00 61.69 249 ILE A O 1
ATOM 1036 N N . GLY A 1 178 ? 4.140 48.150 54.082 1.00 63.23 250 GLY A N 1
ATOM 1037 C CA . GLY A 1 178 ? 4.036 46.720 54.276 1.00 65.00 250 GLY A CA 1
ATOM 1038 C C . GLY A 1 178 ? 4.407 45.913 53.052 1.00 64.23 250 GLY A C 1
ATOM 1039 O O . GLY A 1 178 ? 4.889 46.433 52.047 1.00 62.84 250 GLY A O 1
ATOM 1040 N N . VAL A 1 179 ? 4.189 44.611 53.166 1.00 65.28 251 VAL A N 1
ATOM 1041 C CA . VAL A 1 179 ? 4.648 43.694 52.166 1.00 66.59 251 VAL A CA 1
ATOM 1042 C C . VAL A 1 179 ? 3.419 43.115 51.447 1.00 65.71 251 VAL A C 1
ATOM 1043 O O . VAL A 1 179 ? 2.436 42.730 52.065 1.00 68.07 251 VAL A O 1
ATOM 1047 N N . ASP A 1 180 ? 3.464 43.151 50.116 1.00 64.48 252 ASP A N 1
ATOM 1048 C CA . ASP A 1 180 ? 2.350 42.816 49.265 1.00 66.33 252 ASP A CA 1
ATOM 1049 C C . ASP A 1 180 ? 2.528 41.375 48.768 1.00 66.91 252 ASP A C 1
ATOM 1050 O O . ASP A 1 180 ? 3.326 41.136 47.875 1.00 66.16 252 ASP A O 1
ATOM 1055 N N . LEU A 1 181 ? 1.742 40.437 49.324 1.00 65.86 253 LEU A N 1
ATOM 1056 C CA . LEU A 1 181 ? 1.852 39.052 48.946 1.00 67.20 253 LEU A CA 1
ATOM 1057 C C . LEU A 1 181 ? 0.829 38.686 47.859 1.00 67.93 253 LEU A C 1
ATOM 1058 O O . LEU A 1 181 ? 0.623 37.537 47.630 1.00 67.98 253 LEU A O 1
ATOM 1063 N N . ALA A 1 182 ? 0.195 39.659 47.205 1.00 67.48 254 ALA A N 1
ATOM 1064 C CA . ALA A 1 182 ? -0.766 39.378 46.142 1.00 70.66 254 ALA A CA 1
ATOM 1065 C C . ALA A 1 182 ? -0.689 40.488 45.112 1.00 69.26 254 ALA A C 1
ATOM 1066 O O . ALA A 1 182 ? -1.650 41.217 44.880 1.00 71.04 254 ALA A O 1
ATOM 1068 N N . PRO A 1 183 ? 0.491 40.662 44.486 1.00 71.45 255 PRO A N 1
ATOM 1069 C CA . PRO A 1 183 ? 0.722 41.780 43.583 1.00 71.36 255 PRO A CA 1
ATOM 1070 C C . PRO A 1 183 ? -0.240 41.794 42.399 1.00 73.13 255 PRO A C 1
ATOM 1071 O O . PRO A 1 183 ? -0.831 40.768 42.044 1.00 74.81 255 PRO A O 1
ATOM 1075 N N . GLY A 1 184 ? -0.401 42.989 41.839 1.00 73.05 256 GLY A N 1
ATOM 1076 C CA . GLY A 1 184 ? -1.028 43.183 40.574 1.00 75.96 256 GLY A CA 1
ATOM 1077 C C . GLY A 1 184 ? -0.199 42.585 39.446 1.00 75.86 256 GLY A C 1
ATOM 1078 O O . GLY A 1 184 ? 0.933 42.127 39.658 1.00 72.92 256 GLY A O 1
ATOM 1079 N N . PRO A 1 185 ? -0.761 42.555 38.217 1.00 78.18 257 PRO A N 1
ATOM 1080 C CA . PRO A 1 185 ? -0.115 41.914 37.075 1.00 80.74 257 PRO A CA 1
ATOM 1081 C C . PRO A 1 185 ? 1.265 42.458 36.689 1.00 81.21 257 PRO A C 1
ATOM 1082 O O . PRO A 1 185 ? 2.014 41.700 36.142 1.00 82.97 257 PRO A O 1
ATOM 1086 N N . ASN A 1 186 ? 1.575 43.730 36.975 1.00 83.01 258 ASN A N 1
ATOM 1087 C CA . ASN A 1 186 ? 2.903 44.278 36.706 1.00 85.13 258 ASN A CA 1
ATOM 1088 C C . ASN A 1 186 ? 3.687 44.526 38.016 1.00 82.31 258 ASN A C 1
ATOM 1089 O O . ASN A 1 186 ? 4.662 45.254 38.017 1.00 83.01 258 ASN A O 1
ATOM 1094 N N . GLY A 1 187 ? 3.290 43.904 39.129 1.00 78.60 259 GLY A N 1
ATOM 1095 C CA . GLY A 1 187 ? 4.010 44.018 40.404 1.00 75.17 259 GLY A CA 1
ATOM 1096 C C . GLY A 1 187 ? 4.893 42.817 40.642 1.00 75.37 259 GLY A C 1
ATOM 1097 O O . GLY A 1 187 ? 4.916 41.887 39.858 1.00 78.00 259 GLY A O 1
ATOM 1098 N N . LYS A 1 188 ? 5.571 42.800 41.781 1.00 75.69 260 LYS A N 1
ATOM 1099 C CA . LYS A 1 188 ? 6.409 41.682 42.197 1.00 74.72 260 LYS A CA 1
ATOM 1100 C C . LYS A 1 188 ? 5.910 41.153 43.550 1.00 72.49 260 LYS A C 1
ATOM 1101 O O . LYS A 1 188 ? 5.529 41.908 44.431 1.00 69.96 260 LYS A O 1
ATOM 1107 N N . TYR A 1 189 ? 5.896 39.827 43.694 1.00 73.28 261 TYR A N 1
ATOM 1108 C CA . TYR A 1 189 ? 5.612 39.180 44.941 1.00 70.37 261 TYR A CA 1
ATOM 1109 C C . TYR A 1 189 ? 6.539 39.734 46.044 1.00 70.62 261 TYR A C 1
ATOM 1110 O O . TYR A 1 189 ? 7.753 39.794 45.886 1.00 68.20 261 TYR A O 1
ATOM 1119 N N . ALA A 1 190 ? 5.943 40.178 47.155 1.00 68.65 262 ALA A N 1
ATOM 1120 C CA . ALA A 1 190 ? 6.641 40.679 48.379 1.00 67.59 262 ALA A CA 1
ATOM 1121 C C . ALA A 1 190 ? 7.380 42.009 48.145 1.00 66.08 262 ALA A C 1
ATOM 1122 O O . ALA A 1 190 ? 8.282 42.382 48.921 1.00 67.22 262 ALA A O 1
ATOM 1124 N N . GLN A 1 191 ? 7.010 42.712 47.064 1.00 67.93 263 GLN A N 1
ATOM 1125 C CA . GLN A 1 191 ? 7.219 44.142 46.916 1.00 67.04 263 GLN A CA 1
ATOM 1126 C C . GLN A 1 191 ? 6.656 44.848 48.163 1.00 66.62 263 GLN A C 1
ATOM 1127 O O . GLN A 1 191 ? 5.763 44.352 48.872 1.00 62.46 263 GLN A O 1
ATOM 1133 N N . ILE A 1 192 ? 7.218 46.015 48.445 1.00 64.97 264 ILE A N 1
ATOM 1134 C CA . ILE A 1 192 ? 6.892 46.798 49.615 1.00 64.17 264 ILE A CA 1
ATOM 1135 C C . ILE A 1 192 ? 6.009 47.936 49.122 1.00 64.15 264 ILE A C 1
ATOM 1136 O O . ILE A 1 192 ? 6.396 48.646 48.167 1.00 64.52 264 ILE A O 1
ATOM 1141 N N . ILE A 1 193 ? 4.837 48.089 49.761 1.00 63.81 265 ILE A N 1
ATOM 1142 C CA . ILE A 1 193 ? 3.881 49.089 49.341 1.00 63.66 265 ILE A CA 1
ATOM 1143 C C . ILE A 1 193 ? 3.467 49.970 50.528 1.00 63.12 265 ILE A C 1
ATOM 1144 O O . ILE A 1 193 ? 3.613 49.582 51.685 1.00 61.35 265 ILE A O 1
ATOM 1149 N N . THR A 1 194 ? 2.857 51.113 50.199 1.00 64.76 266 THR A N 1
ATOM 1150 C CA . THR A 1 194 ? 2.077 51.924 51.114 1.00 67.02 266 THR A CA 1
ATOM 1151 C C . THR A 1 194 ? 0.593 51.584 50.922 1.00 69.97 266 THR A C 1
ATOM 1152 O O . THR A 1 194 ? 0.121 51.382 49.811 1.00 70.81 266 THR A O 1
ATOM 1156 N N . PHE A 1 195 ? -0.142 51.503 52.034 1.00 68.78 267 PHE A N 1
ATOM 1157 C CA . PHE A 1 195 ? -1.574 51.383 51.985 1.00 69.33 267 PHE A CA 1
ATOM 1158 C C . PHE A 1 195 ? -2.167 51.905 53.281 1.00 69.50 267 PHE A C 1
ATOM 1159 O O . PHE A 1 195 ? -1.439 52.164 54.219 1.00 69.55 267 PHE A O 1
ATOM 1167 N N . GLY A 1 196 ? -3.501 51.967 53.322 1.00 71.72 268 GLY A N 1
ATOM 1168 C CA . GLY A 1 196 ? -4.230 52.324 54.501 1.00 73.59 268 GLY A CA 1
ATOM 1169 C C . GLY A 1 196 ? -5.198 53.471 54.259 1.00 75.87 268 GLY A C 1
ATOM 1170 O O . GLY A 1 196 ? -5.482 53.824 53.141 1.00 72.52 268 GLY A O 1
ATOM 1171 N N . ARG A 1 197 ? -5.752 53.961 55.357 1.00 79.49 269 ARG A N 1
ATOM 1172 C CA . ARG A 1 197 ? -6.752 55.019 55.391 1.00 82.81 269 ARG A CA 1
ATOM 1173 C C . ARG A 1 197 ? -6.658 56.148 54.371 1.00 83.80 269 ARG A C 1
ATOM 1174 O O . ARG A 1 197 ? -7.656 56.534 53.779 1.00 86.16 269 ARG A O 1
ATOM 1182 N N . ASP A 1 198 ? -5.461 56.670 54.162 1.00 84.04 270 ASP A N 1
ATOM 1183 C CA . ASP A 1 198 ? -5.279 57.825 53.277 1.00 83.06 270 ASP A CA 1
ATOM 1184 C C . ASP A 1 198 ? -4.546 57.436 51.982 1.00 84.46 270 ASP A C 1
ATOM 1185 O O . ASP A 1 198 ? -4.072 58.302 51.258 1.00 87.88 270 ASP A O 1
ATOM 1190 N N . PHE A 1 199 ? -4.428 56.142 51.676 1.00 81.80 271 PHE A N 1
ATOM 1191 C CA . PHE A 1 199 ? -3.680 55.697 50.493 1.00 81.48 271 PHE A CA 1
ATOM 1192 C C . PHE A 1 199 ? -4.649 55.129 49.445 1.00 81.89 271 PHE A C 1
ATOM 1193 O O . PHE A 1 199 ? -4.624 53.926 49.091 1.00 77.56 271 PHE A O 1
ATOM 1201 N N . ASP A 1 200 ? -5.463 56.030 48.896 1.00 82.42 272 ASP A N 1
ATOM 1202 C CA . ASP A 1 200 ? -6.334 55.699 47.790 1.00 85.15 272 ASP A CA 1
ATOM 1203 C C . ASP A 1 200 ? -5.480 55.256 46.602 1.00 83.75 272 ASP A C 1
ATOM 1204 O O . ASP A 1 200 ? -5.829 54.308 45.887 1.00 86.51 272 ASP A O 1
ATOM 1209 N N . THR A 1 201 ? -4.345 55.922 46.421 1.00 82.44 273 THR A N 1
ATOM 1210 C CA . THR A 1 201 ? -3.297 55.457 45.530 1.00 82.65 273 THR A CA 1
ATOM 1211 C C . THR A 1 201 ? -2.220 54.742 46.354 1.00 80.31 273 THR A C 1
ATOM 1212 O O . THR A 1 201 ? -1.632 55.347 47.217 1.00 82.17 273 THR A O 1
ATOM 1216 N N . LYS A 1 202 ? -1.997 53.456 46.066 1.00 77.86 274 LYS A N 1
ATOM 1217 C CA . LYS A 1 202 ? -0.917 52.682 46.685 1.00 77.18 274 LYS A CA 1
ATOM 1218 C C . LYS A 1 202 ? 0.350 52.874 45.842 1.00 73.80 274 LYS A C 1
ATOM 1219 O O . LYS A 1 202 ? 0.268 52.990 44.629 1.00 74.40 274 LYS A O 1
ATOM 1225 N N . PHE A 1 203 ? 1.503 52.915 46.507 1.00 71.87 275 PHE A N 1
ATOM 1226 C CA . PHE A 1 203 ? 2.831 53.104 45.854 1.00 72.65 275 PHE A CA 1
ATOM 1227 C C . PHE A 1 203 ? 3.736 51.902 46.156 1.00 70.13 275 PHE A C 1
ATOM 1228 O O . PHE A 1 203 ? 3.771 51.447 47.285 1.00 71.83 275 PHE A O 1
ATOM 1236 N N . VAL A 1 204 ? 4.419 51.378 45.142 1.00 70.94 276 VAL A N 1
ATOM 1237 C CA . VAL A 1 204 ? 5.510 50.428 45.327 1.00 72.49 276 VAL A CA 1
ATOM 1238 C C . VAL A 1 204 ? 6.755 51.248 45.657 1.00 72.03 276 VAL A C 1
ATOM 1239 O O . VAL A 1 204 ? 7.218 52.039 44.849 1.00 71.62 276 VAL A O 1
ATOM 1243 N N . ILE A 1 205 ? 7.272 51.060 46.865 1.00 72.26 277 ILE A N 1
ATOM 1244 C CA . ILE A 1 205 ? 8.362 51.888 47.309 1.00 72.69 277 ILE A CA 1
ATOM 1245 C C . ILE A 1 205 ? 9.672 51.095 47.330 1.00 72.62 277 ILE A C 1
ATOM 1246 O O . ILE A 1 205 ? 10.712 51.721 47.384 1.00 73.01 277 ILE A O 1
ATOM 1251 N N . ALA A 1 206 ? 9.629 49.753 47.278 1.00 72.64 278 ALA A N 1
ATOM 1252 C CA . ALA A 1 206 ? 10.848 48.922 47.167 1.00 72.68 278 ALA A CA 1
ATOM 1253 C C . ALA A 1 206 ? 10.485 47.521 46.648 1.00 73.71 278 ALA A C 1
ATOM 1254 O O . ALA A 1 206 ? 9.317 47.079 46.723 1.00 71.42 278 ALA A O 1
ATOM 1256 N N . GLU A 1 207 ? 11.499 46.803 46.156 1.00 75.20 279 GLU A N 1
ATOM 1257 C CA . GLU A 1 207 ? 11.299 45.472 45.555 1.00 76.55 279 GLU A CA 1
ATOM 1258 C C . GLU A 1 207 ? 11.195 44.404 46.651 1.00 72.20 279 GLU A C 1
ATOM 1259 O O . GLU A 1 207 ? 10.623 43.347 46.428 1.00 71.86 279 GLU A O 1
ATOM 1265 N N . ASN A 1 208 ? 11.795 44.645 47.814 1.00 67.71 280 ASN A N 1
ATOM 1266 C CA . ASN A 1 208 ? 11.706 43.722 48.928 1.00 68.93 280 ASN A CA 1
ATOM 1267 C C . ASN A 1 208 ? 12.035 44.495 50.211 1.00 66.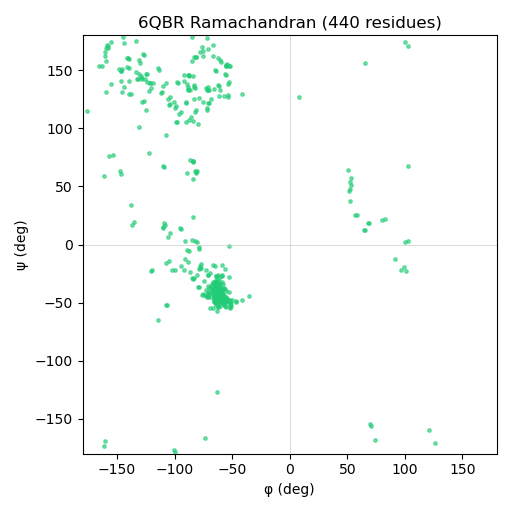29 280 ASN A C 1
ATOM 1268 O O . ASN A 1 208 ? 12.517 45.632 50.181 1.00 66.20 280 ASN A O 1
ATOM 1273 N N . TRP A 1 209 ? 11.786 43.847 51.343 1.00 65.84 281 TRP A N 1
ATOM 1274 C CA . TRP A 1 209 ? 11.893 44.489 52.639 1.00 65.81 281 TRP A CA 1
ATOM 1275 C C . TRP A 1 209 ? 13.328 44.940 52.920 1.00 67.05 281 TRP A C 1
ATOM 1276 O O . TRP A 1 209 ? 13.546 45.999 53.505 1.00 67.07 281 TRP A O 1
ATOM 1287 N N . GLY A 1 210 ? 14.289 44.098 52.526 1.00 71.36 282 GLY A N 1
ATOM 1288 C CA . GLY A 1 210 ? 15.701 44.386 52.565 1.00 69.59 282 GLY A CA 1
ATOM 1289 C C . GLY A 1 210 ? 16.030 45.702 51.886 1.00 70.23 282 GLY A C 1
ATOM 1290 O O . GLY A 1 210 ? 16.688 46.556 52.506 1.00 69.11 282 GLY A O 1
ATOM 1291 N N . GLU A 1 211 ? 15.613 45.866 50.631 1.00 70.37 283 GLU A N 1
ATOM 1292 C CA . GLU A 1 211 ? 15.933 47.092 49.883 1.00 72.35 283 GLU A CA 1
ATOM 1293 C C . GLU A 1 211 ? 15.273 48.288 50.557 1.00 69.91 283 GLU A C 1
ATOM 1294 O O . GLU A 1 211 ? 15.856 49.362 50.589 1.00 72.52 283 GLU A O 1
ATOM 1300 N N . PHE A 1 212 ? 14.072 48.102 51.118 1.00 67.93 284 PHE A N 1
ATOM 1301 C CA . PHE A 1 212 ? 13.403 49.215 51.793 1.00 65.79 284 PHE A CA 1
ATOM 1302 C C . PHE A 1 212 ? 14.208 49.656 53.039 1.00 66.28 284 PHE A C 1
ATOM 1303 O O . PHE A 1 212 ? 14.444 50.839 53.216 1.00 63.85 284 PHE A O 1
ATOM 1311 N N . LEU A 1 213 ? 14.604 48.702 53.891 1.00 65.98 285 LEU A N 1
ATOM 1312 C CA . LEU A 1 213 ? 15.337 49.006 55.118 1.00 67.80 285 LEU A CA 1
ATOM 1313 C C . LEU A 1 213 ? 16.663 49.688 54.781 1.00 68.28 285 LEU A C 1
ATOM 1314 O O . LEU A 1 213 ? 17.065 50.634 55.458 1.00 68.12 285 LEU A O 1
ATOM 1319 N N . LEU A 1 214 ? 17.335 49.190 53.742 1.00 68.32 286 LEU A N 1
ATOM 1320 C CA . LEU A 1 214 ? 18.611 49.730 53.353 1.00 70.99 286 LEU A CA 1
ATOM 1321 C C . LEU A 1 214 ? 18.459 51.176 52.842 1.00 69.82 286 LEU A C 1
ATOM 1322 O O . LEU A 1 214 ? 19.307 52.003 53.173 1.00 70.80 286 LEU A O 1
ATOM 1327 N N . SER A 1 215 ? 17.400 51.487 52.079 1.00 69.29 287 SER A N 1
ATOM 1328 C CA . SER A 1 215 ? 17.185 52.854 51.570 1.00 71.71 287 SER A CA 1
ATOM 1329 C C . SER A 1 215 ? 16.987 53.813 52.751 1.00 70.56 287 SER A C 1
ATOM 1330 O O . SER A 1 215 ? 17.506 54.945 52.738 1.00 70.64 287 SER A O 1
ATOM 1333 N N . PHE A 1 216 ? 16.259 53.359 53.784 1.00 70.63 288 PHE A N 1
ATOM 1334 C CA . PHE A 1 216 ? 16.125 54.148 55.029 1.00 70.43 288 PHE A CA 1
ATOM 1335 C C . PHE A 1 216 ? 17.489 54.290 55.727 1.00 71.93 288 PHE A C 1
ATOM 1336 O O . PHE A 1 216 ? 17.887 55.391 56.161 1.00 68.93 288 PHE A O 1
ATOM 1344 N N . ALA A 1 217 ? 18.210 53.173 55.877 1.00 70.40 289 ALA A N 1
ATOM 1345 C CA . ALA A 1 217 ? 19.543 53.256 56.519 1.00 73.78 289 ALA A CA 1
ATOM 1346 C C . ALA A 1 217 ? 20.437 54.260 55.766 1.00 71.90 289 ALA A C 1
ATOM 1347 O O . ALA A 1 217 ? 21.180 55.016 56.407 1.00 69.07 289 ALA A O 1
ATOM 1349 N N . ASN A 1 218 ? 20.343 54.282 54.428 1.00 69.42 290 ASN A N 1
ATOM 1350 C CA . ASN A 1 218 ? 21.178 55.160 53.599 1.00 69.70 290 ASN A CA 1
ATOM 1351 C C . ASN A 1 218 ? 20.772 56.623 53.819 1.00 72.52 290 ASN A C 1
ATOM 1352 O O . ASN A 1 218 ? 21.647 57.461 53.811 1.00 73.54 290 ASN A O 1
ATOM 1357 N N . ASP A 1 219 ? 19.473 56.909 54.029 1.00 71.77 291 ASP A N 1
ATOM 1358 C CA . ASP A 1 219 ? 19.012 58.261 54.336 1.00 73.16 291 ASP A CA 1
ATOM 1359 C C . ASP A 1 219 ? 19.657 58.742 55.638 1.00 74.25 291 ASP A C 1
ATOM 1360 O O . ASP A 1 219 ? 20.091 59.884 55.693 1.00 76.00 291 ASP A O 1
ATOM 1365 N N . LEU A 1 220 ? 19.702 57.892 56.670 1.00 72.89 292 LEU A N 1
ATOM 1366 C CA . LEU A 1 220 ? 20.321 58.255 57.931 1.00 74.89 292 LEU A CA 1
ATOM 1367 C C . LEU A 1 220 ? 21.810 58.584 57.683 1.00 78.02 292 LEU A C 1
ATOM 1368 O O . LEU A 1 220 ? 22.323 59.622 58.139 1.00 78.93 292 LEU A O 1
ATOM 1373 N N . GLU A 1 221 ? 22.479 57.695 56.960 1.00 78.17 293 GLU A N 1
ATOM 1374 C CA . GLU A 1 221 ? 23.903 57.786 56.672 1.00 82.73 293 GLU A CA 1
ATOM 1375 C C . GLU A 1 221 ? 24.207 58.998 55.776 1.00 81.73 293 GLU A C 1
ATOM 1376 O O . GLU A 1 221 ? 25.262 59.567 55.890 1.00 82.19 293 GLU A O 1
ATOM 1382 N N . ALA A 1 222 ? 23.296 59.386 54.880 1.00 77.17 294 ALA A N 1
ATOM 1383 C CA . ALA A 1 222 ? 23.550 60.558 54.032 1.00 77.05 294 ALA A CA 1
ATOM 1384 C C . ALA A 1 222 ? 23.292 61.875 54.798 1.00 77.08 294 ALA A C 1
ATOM 1385 O O . ALA A 1 222 ? 23.500 62.944 54.253 1.00 79.07 294 ALA A O 1
ATOM 1387 N N . GLY A 1 223 ? 22.856 61.788 56.061 1.00 77.30 295 GLY A N 1
ATOM 1388 C CA . GLY A 1 223 ? 22.546 62.960 56.906 1.00 77.10 295 GLY A CA 1
ATOM 1389 C C . GLY A 1 223 ? 21.172 63.576 56.619 1.00 77.35 295 GLY A C 1
ATOM 1390 O O . GLY A 1 223 ? 20.916 64.751 56.992 1.00 75.95 295 GLY A O 1
ATO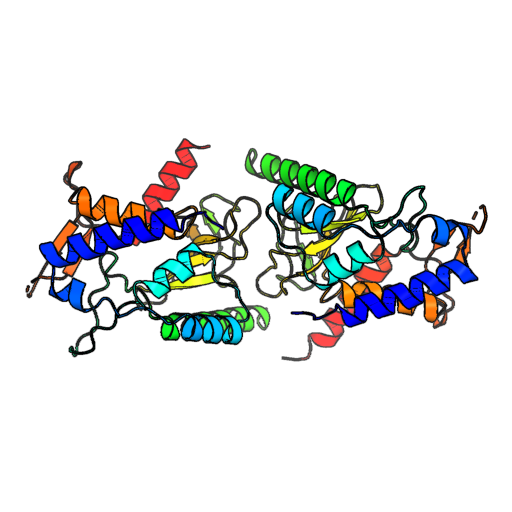M 1391 N N . ASN A 1 224 ? 20.257 62.793 56.015 1.00 73.13 296 ASN A N 1
ATOM 1392 C CA . ASN A 1 224 ? 18.908 63.276 55.655 1.00 75.26 296 ASN A CA 1
ATOM 1393 C C . ASN A 1 224 ? 17.992 63.228 56.885 1.00 73.35 296 ASN A C 1
ATOM 1394 O O . ASN A 1 224 ? 16.970 62.554 56.923 1.00 72.67 296 ASN A O 1
ATOM 1399 N N . TRP A 1 225 ? 18.358 63.976 57.907 1.00 74.75 297 TRP A N 1
ATOM 1400 C CA . TRP A 1 225 ? 17.629 63.948 59.130 1.00 77.23 297 TRP A CA 1
ATOM 1401 C C . TRP A 1 225 ? 17.869 65.222 59.943 1.00 79.68 297 TRP A C 1
ATOM 1402 O O . TRP A 1 225 ? 18.785 66.003 59.655 1.00 76.68 297 TRP A O 1
ATOM 1413 N N . TYR A 1 226 ? 17.033 65.348 60.971 1.00 82.70 298 TYR A N 1
ATOM 1414 C CA . TYR A 1 226 ? 17.018 66.441 61.881 1.00 83.56 298 TYR A CA 1
ATOM 1415 C C . TYR A 1 226 ? 16.396 65.934 63.182 1.00 83.96 298 TYR A C 1
ATOM 1416 O O . TYR A 1 226 ? 15.399 65.196 63.115 1.00 82.35 298 TYR A O 1
ATOM 1425 N N . LEU A 1 227 ? 16.950 66.321 64.339 1.00 83.21 299 LEU A N 1
ATOM 1426 C CA . LEU A 1 227 ? 16.340 65.957 65.612 1.00 89.03 299 LEU A CA 1
ATOM 1427 C C . LEU A 1 227 ? 15.651 67.190 66.191 1.00 93.06 299 LEU A C 1
ATOM 1428 O O . LEU A 1 227 ? 16.343 68.157 66.403 1.00 95.88 299 LEU A O 1
ATOM 1433 N N . VAL A 1 228 ? 14.329 67.137 66.423 1.00 97.41 300 VAL A N 1
ATOM 1434 C CA . VAL A 1 228 ? 13.552 68.347 66.818 1.00 103.01 300 VAL A CA 1
ATOM 1435 C C . VAL A 1 228 ? 13.614 68.532 68.342 1.00 105.20 300 VAL A C 1
ATOM 1436 O O . VAL A 1 228 ? 13.423 67.559 69.062 1.00 106.89 300 VAL A O 1
ATOM 1440 N N . GLY A 1 237 ? 14.896 64.494 76.560 1.00 126.39 309 GLY A N 1
ATOM 1441 C CA . GLY A 1 237 ? 14.819 63.675 75.345 1.00 124.64 309 GLY A CA 1
ATOM 1442 C C . GLY A 1 237 ? 16.015 63.982 74.431 1.00 122.47 309 GLY A C 1
ATOM 1443 O O . GLY A 1 237 ? 16.608 65.053 74.523 1.00 121.50 309 GLY A O 1
ATOM 1444 N N . ASP A 1 238 ? 16.367 63.023 73.560 1.00 123.47 310 ASP A N 1
ATOM 1445 C CA . ASP A 1 238 ? 17.235 63.281 72.382 1.00 119.68 310 ASP A CA 1
ATOM 1446 C C . ASP A 1 238 ? 16.404 63.932 71.261 1.00 114.81 310 ASP A C 1
ATOM 1447 O O . ASP A 1 238 ? 16.963 64.551 70.354 1.00 117.65 310 ASP A O 1
ATOM 1452 N N . GLY A 1 239 ? 15.073 63.772 71.313 1.00 111.10 311 GLY A N 1
ATOM 1453 C CA . GLY A 1 239 ? 14.140 64.471 70.408 1.00 109.63 311 GLY A CA 1
ATOM 1454 C C . GLY A 1 239 ? 13.673 63.599 69.253 1.00 105.50 311 GLY A C 1
ATOM 1455 O O . GLY A 1 239 ? 14.150 62.486 69.082 1.00 104.48 311 GLY A O 1
ATOM 1456 N N . GLU A 1 240 ? 12.736 64.140 68.457 1.00 104.99 312 GLU A N 1
ATOM 1457 C CA . GLU A 1 240 ? 11.992 63.394 67.422 1.00 100.99 312 GLU A CA 1
ATOM 1458 C C . GLU A 1 240 ? 12.750 63.449 66.093 1.00 92.81 312 GLU A C 1
ATOM 1459 O O . GLU A 1 240 ? 13.279 64.491 65.705 1.00 90.00 312 GLU A O 1
ATOM 1465 N N . LEU A 1 241 ? 12.787 62.297 65.410 1.00 86.48 313 LEU A N 1
ATOM 1466 C CA . LEU A 1 241 ? 13.540 62.133 64.195 1.00 80.79 313 LEU A CA 1
ATOM 1467 C C . LEU A 1 241 ? 12.654 62.485 63.005 1.00 77.42 313 LEU A C 1
ATOM 1468 O O . LEU A 1 241 ? 11.586 61.881 62.796 1.00 79.07 313 LEU A O 1
ATOM 1473 N N . VAL A 1 242 ? 13.112 63.452 62.207 1.00 75.16 314 VAL A N 1
ATOM 1474 C CA . VAL A 1 242 ? 12.377 63.905 61.038 1.00 76.36 314 VAL A CA 1
ATOM 1475 C C . VAL A 1 242 ? 13.338 63.944 59.849 1.00 77.32 314 VAL A C 1
ATOM 1476 O O . VAL A 1 242 ? 14.558 64.008 60.030 1.00 76.51 314 VAL A O 1
ATOM 1480 N N . PHE A 1 243 ? 12.747 63.913 58.643 1.00 76.29 315 PHE A N 1
ATOM 1481 C CA . PHE A 1 243 ? 13.469 63.877 57.403 1.00 75.97 315 PHE A CA 1
ATOM 1482 C C . PHE A 1 243 ? 13.711 65.296 56.869 1.00 77.51 315 PHE A C 1
ATOM 1483 O O . PHE A 1 243 ? 12.839 66.168 56.883 1.00 76.04 315 PHE A O 1
ATOM 1491 N N . ARG A 1 244 ? 14.913 65.484 56.325 1.00 77.92 316 ARG A N 1
ATOM 1492 C CA . ARG A 1 244 ? 15.208 66.607 55.457 1.00 78.07 316 ARG A CA 1
ATOM 1493 C C . ARG A 1 244 ? 16.220 66.098 54.439 1.00 76.48 316 ARG A C 1
ATOM 1494 O O . ARG A 1 244 ? 17.022 65.214 54.746 1.00 74.11 316 ARG A O 1
ATOM 1502 N N . ASP A 1 245 ? 16.172 66.670 53.235 1.00 77.27 317 ASP A N 1
ATOM 1503 C CA . ASP A 1 245 ? 17.139 66.414 52.204 1.00 77.94 317 ASP A CA 1
ATOM 1504 C C . ASP A 1 245 ? 18.363 67.321 52.417 1.00 81.47 317 ASP A C 1
ATOM 1505 O O . ASP A 1 245 ? 18.319 68.570 52.169 1.00 82.08 317 ASP A O 1
ATOM 1510 N N . LYS A 1 246 ? 19.460 66.713 52.875 1.00 83.44 318 LYS A N 1
ATOM 1511 C CA . LYS A 1 246 ? 20.629 67.467 53.327 1.00 87.82 318 LYS A CA 1
ATOM 1512 C C . LYS A 1 246 ? 21.293 68.229 52.173 1.00 89.14 318 LYS A C 1
ATOM 1513 O O . LYS A 1 246 ? 21.614 69.403 52.295 1.00 88.41 318 LYS A O 1
ATOM 1519 N N . LYS A 1 247 ? 21.522 67.525 51.068 1.00 91.61 319 LYS A N 1
ATOM 1520 C CA . LYS A 1 247 ? 22.245 68.046 49.918 1.00 96.01 319 LYS A CA 1
ATOM 1521 C C . LYS A 1 247 ? 21.556 69.325 49.393 1.00 93.99 319 LYS A C 1
ATOM 1522 O O . LYS A 1 247 ? 22.216 70.234 48.956 1.00 95.79 319 LYS A O 1
ATOM 1528 N N . SER A 1 248 ? 20.224 69.375 49.424 1.00 89.13 320 SER A N 1
ATOM 1529 C CA . SER A 1 248 ? 19.462 70.495 48.900 1.00 87.53 320 SER A CA 1
ATOM 1530 C C . SER A 1 248 ? 19.237 71.561 49.982 1.00 86.55 320 SER A C 1
ATOM 1531 O O . SER A 1 248 ? 18.616 72.563 49.709 1.00 87.30 320 SER A O 1
ATOM 1534 N N . ASN A 1 249 ? 19.669 71.288 51.222 1.00 85.41 321 ASN A N 1
ATOM 1535 C CA . ASN A 1 249 ? 19.432 72.141 52.390 1.00 87.06 321 ASN A CA 1
ATOM 1536 C C . ASN A 1 249 ? 17.936 72.450 52.527 1.00 87.04 321 ASN A C 1
ATOM 1537 O O . ASN A 1 249 ? 17.563 73.568 52.874 1.00 85.17 321 ASN A O 1
ATOM 1542 N N . GLY A 1 250 ? 17.088 71.463 52.222 1.00 87.50 322 GLY A N 1
ATOM 1543 C CA . GLY A 1 250 ? 15.667 71.678 52.063 1.00 85.94 322 GLY A CA 1
ATOM 1544 C C . GLY A 1 250 ? 14.936 71.626 53.395 1.00 86.13 322 GLY A C 1
ATOM 1545 O O . GLY A 1 250 ? 15.526 71.364 54.433 1.00 85.80 322 GLY A O 1
ATOM 1546 N N . PRO A 1 251 ? 13.607 71.844 53.378 1.00 88.12 323 PRO A N 1
ATOM 1547 C CA . PRO A 1 251 ? 12.813 71.838 54.603 1.00 87.89 323 PRO A CA 1
ATOM 1548 C C . PRO A 1 251 ? 12.573 70.404 55.104 1.00 85.83 323 PRO A C 1
ATOM 1549 O O . PRO A 1 251 ? 12.867 69.447 54.405 1.00 84.81 323 PRO A O 1
ATOM 1553 N N . ILE A 1 252 ? 12.046 70.303 56.324 1.00 82.43 324 ILE A N 1
ATOM 1554 C CA . ILE A 1 252 ? 11.556 69.078 56.857 1.00 82.84 324 ILE A CA 1
ATOM 1555 C C . ILE A 1 252 ? 10.420 68.594 55.960 1.00 81.80 324 ILE A C 1
ATOM 1556 O O . ILE A 1 252 ? 9.576 69.376 55.590 1.00 82.38 324 ILE A O 1
ATOM 1561 N N . GLN A 1 253 ? 10.449 67.301 55.602 1.00 81.24 325 GLN A N 1
ATOM 1562 C CA . GLN A 1 253 ? 9.365 66.660 54.844 1.00 80.40 325 GLN A CA 1
ATOM 1563 C C . GLN A 1 253 ? 8.821 65.435 55.581 1.00 76.99 325 GLN A C 1
ATOM 1564 O O . GLN A 1 253 ? 9.550 64.705 56.255 1.00 77.29 325 GLN A O 1
ATOM 1570 N N . ASP A 1 254 ? 7.526 65.217 55.409 1.00 78.25 326 ASP A N 1
ATOM 1571 C CA . ASP A 1 254 ? 6.861 63.996 55.780 1.00 78.73 326 ASP A CA 1
ATOM 1572 C C . ASP A 1 254 ? 7.491 62.848 54.970 1.00 76.96 326 ASP A C 1
ATOM 1573 O O . ASP A 1 254 ? 7.580 62.925 53.758 1.00 75.88 326 ASP A O 1
ATOM 1578 N N . TYR A 1 255 ? 7.916 61.786 55.661 1.00 76.89 327 TYR A N 1
ATOM 1579 C CA . TYR A 1 255 ? 8.594 60.643 55.033 1.00 76.98 327 TYR A CA 1
ATOM 1580 C C . TYR A 1 255 ? 7.698 59.943 53.997 1.00 76.55 327 TYR A C 1
ATOM 1581 O O . TYR A 1 255 ? 8.215 59.524 52.967 1.00 75.95 327 TYR A O 1
ATOM 1590 N N . PHE A 1 256 ? 6.379 59.855 54.223 1.00 74.52 328 PHE A N 1
ATOM 1591 C CA . PHE A 1 256 ? 5.485 59.288 53.198 1.00 76.24 328 PHE A CA 1
ATOM 1592 C C . PHE A 1 256 ? 5.596 60.069 51.900 1.00 76.35 328 PHE A C 1
ATOM 1593 O O . PHE A 1 256 ? 5.616 59.460 50.839 1.00 74.00 328 PHE A O 1
ATOM 1601 N N . GLU A 1 257 ? 5.616 61.405 51.993 1.00 78.28 329 GLU A N 1
ATOM 1602 C CA . GLU A 1 257 ? 5.658 62.236 50.787 1.00 77.97 329 GLU A CA 1
ATOM 1603 C C . GLU A 1 257 ? 6.990 62.002 50.069 1.00 74.45 329 GLU A C 1
ATOM 1604 O O . GLU A 1 257 ? 7.040 61.950 48.845 1.00 74.24 329 GLU A O 1
ATOM 1610 N N . VAL A 1 258 ? 8.077 61.868 50.835 1.00 72.43 330 VAL A N 1
ATOM 1611 C CA . VAL A 1 258 ? 9.377 61.563 50.242 1.00 72.43 330 VAL A CA 1
ATOM 1612 C C . VAL A 1 258 ? 9.285 60.225 49.496 1.00 69.67 330 VAL A C 1
ATOM 1613 O O . VAL A 1 258 ? 9.670 60.105 48.335 1.00 68.84 330 VAL A O 1
ATOM 1617 N N . LEU A 1 259 ? 8.731 59.211 50.160 1.00 69.27 331 LEU A N 1
ATOM 1618 C CA . LEU A 1 259 ? 8.625 57.869 49.531 1.00 69.81 331 LEU A CA 1
ATOM 1619 C C . LEU A 1 259 ? 7.835 57.945 48.222 1.00 70.73 331 LEU A C 1
ATOM 1620 O O . LEU A 1 259 ? 8.292 57.464 47.204 1.00 71.94 331 LEU A O 1
ATOM 1625 N N . LYS A 1 260 ? 6.690 58.618 48.247 1.00 72.57 332 LYS A N 1
ATOM 1626 C CA . LYS A 1 260 ? 5.826 58.729 47.077 1.00 77.02 332 LYS A CA 1
ATOM 1627 C C . LYS A 1 260 ? 6.545 59.468 45.937 1.00 75.48 332 LYS A C 1
ATOM 1628 O O . LYS A 1 260 ? 6.430 59.078 44.773 1.00 74.35 332 LYS A O 1
ATOM 1634 N N . ARG A 1 261 ? 7.283 60.512 46.285 1.00 75.83 333 ARG A N 1
ATOM 1635 C CA . ARG A 1 261 ? 8.019 61.279 45.298 1.00 79.42 333 ARG A CA 1
ATOM 1636 C C . ARG A 1 261 ? 9.086 60.409 44.646 1.00 73.57 333 ARG A C 1
ATOM 1637 O O . ARG A 1 261 ? 9.211 60.385 43.428 1.00 68.88 333 ARG A O 1
ATOM 1645 N N . ARG A 1 262 ? 9.843 59.681 45.458 1.00 73.07 334 ARG A N 1
ATOM 1646 C CA . ARG A 1 262 ? 10.919 58.796 44.917 1.00 70.86 334 ARG A CA 1
ATOM 1647 C C . ARG A 1 262 ? 10.334 57.707 44.025 1.00 71.08 334 ARG A C 1
ATOM 1648 O O . ARG A 1 262 ? 10.910 57.389 43.007 1.00 71.77 334 ARG A O 1
ATOM 1656 N N . THR A 1 263 ? 9.168 57.165 44.383 1.00 70.74 335 THR A N 1
ATOM 1657 C CA . THR A 1 263 ? 8.500 56.164 43.535 1.00 71.42 335 THR A CA 1
ATOM 1658 C C . THR A 1 263 ? 8.117 56.770 42.182 1.00 71.19 335 THR A C 1
ATOM 1659 O O . THR A 1 263 ? 8.317 56.162 41.147 1.00 67.89 335 THR A O 1
ATOM 1663 N N . TRP A 1 264 ? 7.520 57.966 42.204 1.00 73.89 336 TRP A N 1
ATOM 1664 C CA . TRP A 1 264 ? 7.161 58.693 40.974 1.00 75.02 336 TRP A CA 1
ATOM 1665 C C . TRP A 1 264 ? 8.388 58.875 40.079 1.00 72.15 336 TRP A C 1
ATOM 1666 O O . TRP A 1 264 ? 8.353 58.568 38.891 1.00 67.30 336 TRP A O 1
ATOM 1677 N N . ILE A 1 265 ? 9.444 59.436 40.669 1.00 71.74 337 ILE A N 1
ATOM 1678 C CA . ILE A 1 265 ? 10.666 59.749 39.933 1.00 76.34 337 ILE A CA 1
ATOM 1679 C C . ILE A 1 265 ? 11.194 58.462 39.290 1.00 75.02 337 ILE A C 1
ATOM 1680 O O . ILE A 1 265 ? 11.382 58.396 38.086 1.00 75.57 337 ILE A O 1
ATOM 1685 N N . LYS A 1 266 ? 11.330 57.409 40.094 1.00 75.94 338 LYS A N 1
ATOM 1686 C CA . LYS A 1 266 ? 11.829 56.153 39.586 1.00 76.82 338 LYS A CA 1
ATOM 1687 C C . LYS A 1 266 ? 10.971 55.636 38.426 1.00 73.34 338 LYS A C 1
ATOM 1688 O O . LYS A 1 266 ? 11.512 55.258 37.359 1.00 71.55 338 LYS A O 1
ATOM 1694 N N . TYR A 1 267 ? 9.646 55.584 38.624 1.00 69.20 339 TYR A N 1
ATOM 1695 C CA . TYR A 1 267 ? 8.761 55.160 37.548 1.00 69.87 339 TYR A CA 1
ATOM 1696 C C . TYR A 1 267 ? 8.955 56.005 36.265 1.00 70.52 339 TYR A C 1
ATOM 1697 O O . TYR A 1 267 ? 9.074 55.482 35.159 1.00 71.46 339 TYR A O 1
ATOM 1706 N N . GLN A 1 268 ? 9.017 57.331 36.409 1.00 73.15 340 GLN A N 1
ATOM 1707 C CA . GLN A 1 268 ? 9.094 58.243 35.235 1.00 76.50 340 GLN A CA 1
ATOM 1708 C C . GLN A 1 268 ? 10.411 58.015 34.493 1.00 75.31 340 GLN A C 1
ATOM 1709 O O . GLN A 1 268 ? 10.420 57.970 33.251 1.00 74.04 340 GLN A O 1
ATOM 1715 N N . LEU A 1 269 ? 11.500 57.846 35.263 1.00 75.22 341 LEU A N 1
ATOM 1716 C CA . LEU A 1 269 ? 12.850 57.702 34.682 1.00 79.07 341 LEU A CA 1
ATOM 1717 C C . LEU A 1 269 ? 12.992 56.370 33.942 1.00 78.96 341 LEU A C 1
ATOM 1718 O O . LEU A 1 269 ? 13.787 56.283 33.017 1.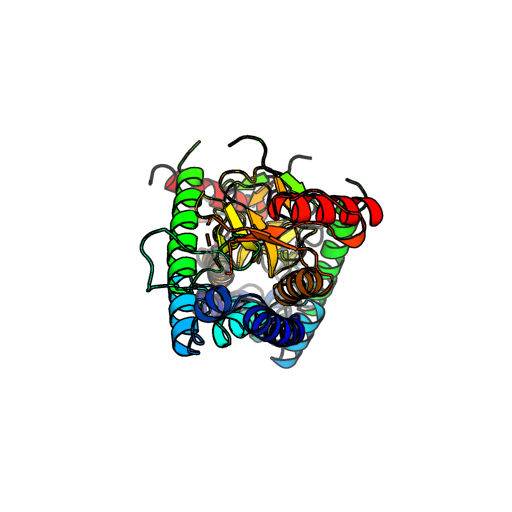00 81.63 341 LEU A O 1
ATOM 1723 N N . GLU A 1 270 ? 12.183 55.367 34.304 1.00 80.19 342 GLU A N 1
ATOM 1724 C CA . GLU A 1 270 ? 12.282 54.056 33.701 1.00 82.79 342 GLU A CA 1
ATOM 1725 C C . GLU A 1 270 ? 11.313 53.886 32.531 1.00 83.99 342 GLU A C 1
ATOM 1726 O O . GLU A 1 270 ? 11.502 52.977 31.740 1.00 81.73 342 GLU A O 1
ATOM 1732 N N . ARG A 1 271 ? 10.290 54.725 32.432 1.00 85.34 343 ARG A N 1
ATOM 1733 C CA . ARG A 1 271 ? 9.297 54.589 31.366 1.00 85.39 343 ARG A CA 1
ATOM 1734 C C . ARG A 1 271 ? 9.848 54.579 29.940 1.00 84.52 343 ARG A C 1
ATOM 1735 O O . ARG A 1 271 ? 9.372 53.827 29.102 1.00 86.12 343 ARG A O 1
ATOM 1743 N N . PRO A 1 272 ? 10.841 55.425 29.656 1.00 84.51 344 PRO A N 1
ATOM 1744 C CA . PRO A 1 272 ? 11.426 55.449 28.316 1.00 87.76 344 PRO A CA 1
ATOM 1745 C C . PRO A 1 272 ? 11.892 54.067 27.828 1.00 90.38 344 PRO A C 1
ATOM 1746 O O . PRO A 1 272 ? 11.905 53.839 26.628 1.00 93.27 344 PRO A O 1
ATOM 1750 N N . HIS A 1 273 ? 12.258 53.180 28.769 1.00 95.74 345 HIS A N 1
ATOM 1751 C CA . HIS A 1 273 ? 12.848 51.856 28.485 1.00 99.45 345 HIS A CA 1
ATOM 1752 C C . HIS A 1 273 ? 11.718 50.878 28.187 1.00 100.19 345 HIS A C 1
ATOM 1753 O O . HIS A 1 273 ? 10.792 50.763 28.949 1.00 103.44 345 HIS A O 1
ATOM 1760 N N . ARG A 1 274 ? 11.806 50.222 27.034 1.00 105.67 346 ARG A N 1
ATOM 1761 C CA . ARG A 1 274 ? 10.867 49.204 26.627 1.00 109.37 346 ARG A CA 1
ATOM 1762 C C . ARG A 1 274 ? 11.585 48.255 25.656 1.00 112.71 346 ARG A C 1
ATOM 1763 O O . ARG A 1 274 ? 11.499 47.039 25.806 1.00 116.53 346 ARG A O 1
ATOM 1771 N N . SER B 1 11 ? -1.082 23.290 52.083 1.00 142.04 83 SER B N 1
ATOM 1772 C CA . SER B 1 11 ? -1.004 22.509 53.352 1.00 144.47 83 SER B CA 1
ATOM 1773 C C . SER B 1 11 ? -1.616 21.118 53.133 1.00 144.47 83 SER B C 1
ATOM 1774 O O . SER B 1 11 ? -1.535 20.566 52.030 1.00 148.77 83 SER B O 1
ATOM 1777 N N . ASN B 1 12 ? -2.207 20.548 54.193 1.00 141.35 84 ASN B N 1
ATOM 1778 C CA . ASN B 1 12 ? -3.111 19.405 54.097 1.00 135.58 84 ASN B CA 1
ATOM 1779 C C . ASN B 1 12 ? -4.504 19.957 53.780 1.00 130.83 84 ASN B C 1
ATOM 1780 O O . ASN B 1 12 ? -5.456 19.743 54.543 1.00 131.09 84 ASN B O 1
ATOM 1782 N N . ASP B 1 13 ? -4.580 20.722 52.679 1.00 121.38 85 ASP B N 1
ATOM 1783 C CA . ASP B 1 13 ? -5.852 21.292 52.179 1.00 115.18 85 ASP B CA 1
ATOM 1784 C C . ASP B 1 13 ? -6.014 21.027 50.672 1.00 109.14 85 ASP B C 1
ATOM 1785 O O . ASP B 1 13 ? -5.455 21.713 49.790 1.00 106.62 85 ASP B O 1
ATOM 1790 N N . GLY B 1 14 ? -6.838 20.020 50.400 1.00 105.84 86 GLY B N 1
ATOM 1791 C CA . GLY B 1 14 ? -7.118 19.584 49.070 1.00 103.99 86 GLY B CA 1
ATOM 1792 C C . GLY B 1 14 ? -6.315 18.361 48.692 1.00 100.00 86 GLY B C 1
ATOM 1793 O O . GLY B 1 14 ? -6.681 17.706 47.724 1.00 98.91 86 GLY B O 1
ATOM 1794 N N . VAL B 1 15 ? -5.220 18.085 49.418 1.00 98.86 87 VAL B N 1
ATOM 1795 C CA . VAL B 1 15 ? -4.302 17.007 49.040 1.00 99.50 87 VAL B CA 1
ATOM 1796 C C . VAL B 1 15 ? -5.046 15.668 49.107 1.00 100.23 87 VAL B C 1
ATOM 1797 O O . VAL B 1 15 ? -5.023 14.884 48.136 1.00 98.50 87 VAL B O 1
ATOM 1801 N N . SER B 1 16 ? -5.719 15.418 50.238 1.00 100.67 88 SER B N 1
ATOM 1802 C CA . SER B 1 16 ? -6.508 14.191 50.421 1.00 102.71 88 SER B CA 1
ATOM 1803 C C . SER B 1 16 ? -7.584 14.094 49.330 1.00 99.72 88 SER B C 1
ATOM 1804 O O . SER B 1 16 ? -7.766 13.052 48.737 1.00 103.43 88 SER B O 1
ATOM 1807 N N . GLU B 1 17 ? -8.288 15.201 49.093 1.00 95.52 89 GLU B N 1
ATOM 1808 C CA . GLU B 1 17 ? -9.338 15.261 48.085 1.00 95.72 89 GLU B CA 1
ATOM 1809 C C . GLU B 1 17 ? -8.764 14.930 46.701 1.00 92.65 89 GLU B C 1
ATOM 1810 O O . GLU B 1 17 ? -9.413 14.276 45.905 1.00 91.17 89 GLU B O 1
ATOM 1816 N N . THR B 1 18 ? -7.548 15.405 46.426 1.00 92.75 90 THR B N 1
ATOM 1817 C CA . THR B 1 18 ? -6.859 15.113 45.158 1.00 94.75 90 THR B CA 1
ATOM 1818 C C . THR B 1 18 ? -6.611 13.609 44.988 1.00 97.70 90 THR B C 1
ATOM 1819 O O . THR B 1 18 ? -6.893 13.071 43.913 1.00 100.02 90 THR B O 1
ATOM 1823 N N . LEU B 1 19 ? -6.042 12.960 46.019 1.00 98.18 91 LEU B N 1
ATOM 1824 C CA . LEU B 1 19 ? -5.764 11.503 45.981 1.00 102.13 91 LEU B CA 1
ATOM 1825 C C . LEU B 1 19 ? -7.061 10.714 45.749 1.00 103.13 91 LEU B C 1
ATOM 1826 O O . LEU B 1 19 ? -7.101 9.795 44.934 1.00 106.99 91 LEU B O 1
ATOM 1831 N N . LEU B 1 20 ? -8.116 11.076 46.484 1.00 101.28 92 LEU B N 1
ATOM 1832 C CA . LEU B 1 20 ? -9.399 10.410 46.383 1.00 102.21 92 LEU B CA 1
ATOM 1833 C C . LEU B 1 20 ? -9.977 10.585 44.966 1.00 102.01 92 LEU B C 1
ATOM 1834 O O . LEU B 1 20 ? -10.456 9.594 44.320 1.00 103.22 92 LEU B O 1
ATOM 1839 N N . ALA B 1 21 ? -9.934 11.829 44.474 1.00 96.14 93 ALA B N 1
ATOM 1840 C CA . ALA B 1 21 ? -10.500 12.126 43.199 1.00 97.60 93 ALA B CA 1
ATOM 1841 C C . ALA B 1 21 ? -9.835 11.285 42.095 1.00 95.50 93 ALA B C 1
ATOM 1842 O O . ALA B 1 21 ? -10.507 10.697 41.239 1.00 93.90 93 ALA B O 1
ATOM 1844 N N . TRP B 1 22 ? -8.509 11.227 42.116 1.00 100.73 94 TRP B N 1
ATOM 1845 C CA . TRP B 1 22 ? -7.765 10.473 41.109 1.00 103.51 94 TRP B CA 1
ATOM 1846 C C . TRP B 1 22 ? -8.055 8.968 41.182 1.00 107.70 94 TRP B C 1
ATOM 1847 O O . TRP B 1 22 ? -8.077 8.305 40.139 1.00 108.37 94 TRP B O 1
ATOM 1858 N N . ARG B 1 23 ? -8.318 8.446 42.383 1.00 111.68 95 ARG B N 1
ATOM 1859 C CA . ARG B 1 23 ? -8.690 7.030 42.503 1.00 117.81 95 ARG B CA 1
ATOM 1860 C C . ARG B 1 23 ? -10.009 6.798 41.741 1.00 114.92 95 ARG B C 1
ATOM 1861 O O . ARG B 1 23 ? -10.092 5.923 40.892 1.00 115.23 95 ARG B O 1
ATOM 1869 N N . HIS B 1 24 ? -11.020 7.615 42.020 1.00 109.99 96 HIS B N 1
ATOM 1870 C CA . HIS B 1 24 ? -12.306 7.513 41.310 1.00 109.97 96 HIS B CA 1
ATOM 1871 C C . HIS B 1 24 ? -12.146 7.752 39.796 1.00 106.07 96 HIS B C 1
ATOM 1872 O O . HIS B 1 24 ? -12.763 7.068 38.988 1.00 102.99 96 HIS B O 1
ATOM 1879 N N . ILE B 1 25 ? -11.336 8.737 39.398 1.00 104.70 97 ILE B N 1
ATOM 1880 C CA . ILE B 1 25 ? -11.228 9.080 37.980 1.00 102.24 97 ILE B CA 1
ATOM 1881 C C . ILE B 1 25 ? -10.474 7.955 37.253 1.00 104.79 97 ILE B C 1
ATOM 1882 O O . ILE B 1 25 ? -10.892 7.537 36.172 1.00 106.12 97 ILE B O 1
ATOM 1887 N N . ASP B 1 26 ? -9.399 7.448 37.867 1.00 108.14 98 ASP B N 1
ATOM 1888 C CA . ASP B 1 26 ? -8.613 6.331 37.305 1.00 111.04 98 ASP B CA 1
ATOM 1889 C C . ASP B 1 26 ? -9.548 5.138 37.073 1.00 110.54 98 ASP B C 1
ATOM 1890 O O . ASP B 1 26 ? -9.556 4.575 35.990 1.00 109.72 98 ASP B O 1
ATOM 1895 N N . PHE B 1 27 ? -10.384 4.831 38.072 1.00 110.64 99 PHE B N 1
ATOM 1896 C CA . PHE B 1 27 ? -11.282 3.680 38.043 1.00 112.64 99 PHE B CA 1
ATOM 1897 C C . PHE B 1 27 ? -12.417 3.917 37.037 1.00 111.20 99 PHE B C 1
ATOM 1898 O O . PHE B 1 27 ? -12.728 3.014 36.250 1.00 113.41 99 PHE B O 1
ATOM 1906 N N . TRP B 1 28 ? -13.022 5.116 37.055 1.00 105.26 100 TRP B N 1
ATOM 1907 C CA . TRP B 1 28 ? -14.102 5.411 36.157 1.00 104.83 100 TRP B CA 1
ATOM 1908 C C . TRP B 1 28 ? -13.636 5.268 34.696 1.00 107.05 100 TRP B C 1
ATOM 1909 O O . TRP B 1 28 ? -14.341 4.677 33.867 1.00 108.13 100 TRP B O 1
ATOM 1920 N N . THR B 1 29 ? -12.457 5.813 34.367 1.00 106.96 101 THR B N 1
ATOM 1921 C CA . THR B 1 29 ? -11.992 5.796 32.964 1.00 109.37 101 THR B CA 1
ATOM 1922 C C . THR B 1 29 ? -11.696 4.349 32.518 1.00 113.77 101 THR B C 1
ATOM 1923 O O . THR B 1 29 ? -12.007 3.974 31.372 1.00 114.80 101 THR B O 1
ATOM 1927 N N . SER B 1 30 ? -11.109 3.543 33.420 1.00 116.54 102 SER B N 1
ATOM 1928 C CA . SER B 1 30 ? -10.762 2.144 33.129 1.00 121.93 102 SER B CA 1
ATOM 1929 C C . SER B 1 30 ? -12.023 1.327 32.821 1.00 123.69 102 SER B C 1
ATOM 1930 O O . SER B 1 30 ? -12.002 0.545 31.884 1.00 126.81 102 SER B O 1
ATOM 1933 N N . GLU B 1 31 ? -13.113 1.543 33.581 1.00 124.24 103 GLU B N 1
ATOM 1934 C CA . GLU B 1 31 ? -14.423 0.894 33.352 1.00 121.07 103 GLU B CA 1
ATOM 1935 C C . GLU B 1 31 ? -15.044 1.372 32.036 1.00 117.90 103 GLU B C 1
ATOM 1936 O O . GLU B 1 31 ? -15.401 0.545 31.196 1.00 117.02 103 GLU B O 1
ATOM 1942 N N . HIS B 1 32 ? -15.197 2.696 31.866 1.00 113.56 104 HIS B N 1
ATOM 1943 C CA . HIS B 1 32 ? -16.103 3.235 30.859 1.00 112.57 104 HIS B CA 1
ATOM 1944 C C . HIS B 1 32 ? -15.388 3.676 29.571 1.00 111.30 104 HIS B C 1
ATOM 1945 O O . HIS B 1 32 ? -16.043 3.748 28.531 1.00 110.76 104 HIS B O 1
ATOM 1952 N N . ASN B 1 33 ? -14.080 3.967 29.625 1.00 112.89 105 ASN B N 1
ATOM 1953 C CA . ASN B 1 33 ? -13.375 4.551 28.461 1.00 113.46 105 ASN B CA 1
ATOM 1954 C C . ASN B 1 33 ? -11.876 4.272 28.549 1.00 113.96 105 ASN B C 1
ATOM 1955 O O . ASN B 1 33 ? -11.087 5.174 28.831 1.00 115.94 105 ASN B O 1
ATOM 1960 N N . PRO B 1 34 ? -11.438 3.025 28.253 1.00 116.55 106 PRO B N 1
ATOM 1961 C CA . PRO B 1 34 ? -10.031 2.639 28.365 1.00 118.88 106 PRO B CA 1
ATOM 1962 C C . PRO B 1 34 ? -9.097 3.451 27.453 1.00 119.97 106 PRO B C 1
ATOM 1963 O O . PRO B 1 34 ? -7.957 3.637 27.785 1.00 122.00 106 PRO B O 1
ATOM 1967 N N . ASP B 1 35 ? -9.614 3.943 26.324 1.00 123.89 107 ASP B N 1
ATOM 1968 C CA . ASP B 1 35 ? -8.875 4.810 25.396 1.00 125.54 107 ASP B CA 1
ATOM 1969 C C . ASP B 1 35 ? -8.484 6.102 26.133 1.00 125.69 107 ASP B C 1
ATOM 1970 O O . ASP B 1 35 ? -7.335 6.545 26.085 1.00 127.72 107 ASP B O 1
ATOM 1975 N N . LEU B 1 36 ? -9.461 6.687 26.838 1.00 125.28 108 LEU B N 1
ATOM 1976 C CA . LEU B 1 36 ? -9.245 7.900 27.615 1.00 121.89 108 LEU B CA 1
ATOM 1977 C C . LEU B 1 36 ? -8.279 7.589 28.770 1.00 119.12 108 LEU B C 1
ATOM 1978 O O . LEU B 1 36 ? -7.297 8.333 28.986 1.00 118.54 108 LEU B O 1
ATOM 1983 N N . ASN B 1 37 ? -8.536 6.477 29.480 1.00 117.19 109 ASN B N 1
ATOM 1984 C CA . ASN B 1 37 ? -7.688 6.039 30.597 1.00 117.38 109 ASN B CA 1
ATOM 1985 C C . ASN B 1 37 ? -6.211 6.015 30.172 1.00 120.38 109 ASN B C 1
ATOM 1986 O O . ASN B 1 37 ? -5.364 6.541 30.878 1.00 117.67 109 ASN B O 1
ATOM 1991 N N . ALA B 1 38 ? -5.923 5.418 29.009 1.00 122.85 110 ALA B N 1
ATOM 1992 C CA . ALA B 1 38 ? -4.540 5.198 28.537 1.00 128.00 110 ALA B CA 1
ATOM 1993 C C . ALA B 1 38 ? -3.816 6.516 28.221 1.00 125.06 110 ALA B C 1
ATOM 1994 O O . ALA B 1 38 ? -2.608 6.516 28.153 1.00 127.37 110 ALA B O 1
ATOM 1996 N N . THR B 1 39 ? -4.542 7.629 28.039 1.00 122.37 111 THR B N 1
ATOM 1997 C CA . THR B 1 39 ? -3.918 8.964 27.780 1.00 121.56 111 THR B CA 1
ATOM 1998 C C . THR B 1 39 ? -3.338 9.602 29.060 1.00 118.72 111 THR B C 1
ATOM 1999 O O . THR B 1 39 ? -2.531 10.539 28.957 1.00 117.45 111 THR B O 1
ATOM 2003 N N . LEU B 1 40 ? -3.746 9.113 30.244 1.00 116.63 112 LEU B N 1
ATOM 2004 C CA . LEU B 1 40 ? -3.309 9.650 31.547 1.00 116.77 112 LEU B CA 1
ATOM 2005 C C . LEU B 1 40 ? -1.843 9.259 31.789 1.00 120.51 112 LEU B C 1
ATOM 2006 O O . LEU B 1 40 ? -1.529 8.077 31.922 1.00 121.98 112 LEU B O 1
ATOM 2011 N N . SER B 1 41 ? -0.959 10.260 31.863 1.00 119.51 113 SER B N 1
ATOM 2012 C CA . SER B 1 41 ? 0.480 10.040 31.835 1.00 124.16 113 SER B CA 1
ATOM 2013 C C . SER B 1 41 ? 0.942 9.498 33.184 1.00 125.07 113 SER B C 1
ATOM 2014 O O . SER B 1 41 ? 0.209 9.566 34.169 1.00 125.76 113 SER B O 1
ATOM 2017 N N . ASP B 1 42 ? 2.178 9.003 33.193 1.00 123.74 114 ASP B N 1
ATOM 2018 C CA . ASP B 1 42 ? 2.837 8.539 34.376 1.00 126.27 114 ASP B CA 1
ATOM 2019 C C . ASP B 1 42 ? 3.077 9.739 35.293 1.00 126.66 114 ASP B C 1
ATOM 2020 O O . ASP B 1 42 ? 3.024 10.882 34.839 1.00 121.67 114 ASP B O 1
ATOM 2025 N N . PRO B 1 43 ? 3.354 9.525 36.601 1.00 127.40 115 PRO B N 1
ATOM 2026 C CA . PRO B 1 43 ? 3.718 10.614 37.506 1.00 126.80 115 PRO B CA 1
ATOM 2027 C C . PRO B 1 43 ? 4.920 11.461 37.062 1.00 130.21 115 PRO B C 1
ATOM 2028 O O . PRO B 1 43 ? 5.848 10.949 36.460 1.00 136.19 115 PRO B O 1
ATOM 2032 N N . CYS B 1 44 ? 4.872 12.760 37.373 1.00 129.00 116 CYS B N 1
ATOM 2033 C CA . CYS B 1 44 ? 6.072 13.574 37.502 1.00 131.35 116 CYS B CA 1
ATOM 2034 C C . CYS B 1 44 ? 6.901 13.047 38.674 1.00 132.25 116 CYS B C 1
ATOM 2035 O O . CYS B 1 44 ? 6.359 12.539 39.652 1.00 131.49 116 CYS B O 1
ATOM 2038 N N . THR B 1 45 ? 8.215 13.206 38.556 1.00 132.34 117 THR B N 1
ATOM 2039 C CA . THR B 1 45 ? 9.131 13.049 39.663 1.00 136.04 117 THR B CA 1
ATOM 2040 C C . THR B 1 45 ? 9.130 14.348 40.478 1.00 133.20 117 THR B C 1
ATOM 2041 O O . THR B 1 45 ? 8.731 15.419 39.971 1.00 130.62 117 THR B O 1
ATOM 2045 N N . GLN B 1 46 ? 9.595 14.268 41.731 1.00 131.80 118 GLN B N 1
ATOM 2046 C CA . GLN B 1 46 ? 9.771 15.466 42.519 1.00 131.18 118 GLN B CA 1
ATOM 2047 C C . GLN B 1 46 ? 10.741 16.387 41.769 1.00 132.49 118 GLN B C 1
ATOM 2048 O O . GLN B 1 46 ? 10.610 17.609 41.803 1.00 134.06 118 GLN B O 1
ATOM 2054 N N . ASN B 1 47 ? 11.686 15.776 41.052 1.00 134.07 119 ASN B N 1
ATOM 2055 C CA . ASN B 1 47 ? 12.734 16.505 40.346 1.00 136.24 119 ASN B CA 1
ATOM 2056 C C . ASN B 1 47 ? 12.103 17.370 39.243 1.00 130.20 119 ASN B C 1
ATOM 2057 O O . ASN B 1 47 ? 12.396 18.555 39.133 1.00 131.67 119 ASN B O 1
ATOM 2062 N N . ASP B 1 48 ? 11.252 16.754 38.425 1.00 129.31 120 ASP B N 1
ATOM 2063 C CA . ASP B 1 48 ? 10.428 17.432 37.399 1.00 126.80 120 ASP B CA 1
ATOM 2064 C C . ASP B 1 48 ? 9.752 18.682 37.982 1.00 124.72 120 ASP B C 1
ATOM 2065 O O . ASP B 1 48 ? 9.802 19.760 37.394 1.00 124.27 120 ASP B O 1
ATOM 2070 N N . ILE B 1 49 ? 9.124 18.528 39.149 1.00 122.22 121 ILE B N 1
ATOM 2071 C CA . ILE B 1 49 ? 8.359 19.606 39.766 1.00 120.91 121 ILE B CA 1
ATOM 2072 C C . ILE B 1 49 ? 9.290 20.750 40.192 1.00 123.28 121 ILE B C 1
ATOM 2073 O O . ILE B 1 49 ? 8.977 21.939 39.990 1.00 123.50 121 ILE B O 1
ATOM 2078 N N . THR B 1 50 ? 10.434 20.387 40.780 1.00 124.93 122 THR B N 1
ATOM 2079 C CA . THR B 1 50 ? 11.414 21.357 41.262 1.00 124.36 122 THR B CA 1
ATOM 2080 C C . THR B 1 50 ? 11.946 22.180 40.080 1.00 123.77 122 THR B C 1
ATOM 2081 O O . THR B 1 50 ? 12.036 23.411 40.171 1.00 123.23 122 THR B O 1
ATOM 2085 N N . HIS B 1 51 ? 12.280 21.495 38.979 1.00 124.86 123 HIS B N 1
ATOM 2086 C CA . HIS B 1 51 ? 12.684 22.137 37.714 1.00 125.63 123 HIS B CA 1
ATOM 2087 C C . HIS B 1 51 ? 11.646 23.193 37.298 1.00 121.02 123 HIS B C 1
ATOM 2088 O O . HIS B 1 51 ? 11.989 24.345 37.021 1.00 119.13 123 HIS B O 1
ATOM 2090 N N . ALA B 1 52 ? 10.369 22.796 37.261 1.00 118.78 12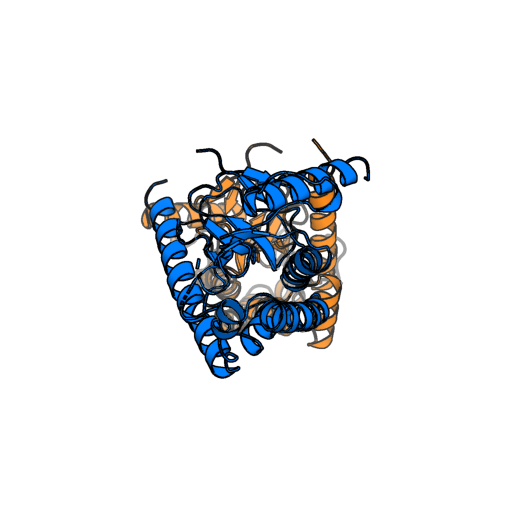4 ALA B N 1
ATOM 2091 C CA . ALA B 1 52 ? 9.302 23.664 36.771 1.00 115.48 124 ALA B CA 1
ATOM 2092 C C . ALA B 1 52 ? 9.127 24.867 37.712 1.00 112.45 124 ALA B C 1
ATOM 2093 O O . ALA B 1 52 ? 8.997 26.016 37.254 1.00 111.22 124 ALA B O 1
ATOM 2095 N N . GLU B 1 53 ? 9.154 24.600 39.024 1.00 110.70 125 GLU B N 1
ATOM 2096 C CA . GLU B 1 53 ? 9.038 25.640 40.052 1.00 110.06 125 GLU B CA 1
ATOM 2097 C C . GLU B 1 53 ? 10.196 26.642 39.917 1.00 113.10 125 GLU B C 1
ATOM 2098 O O . GLU B 1 53 ? 9.993 27.853 40.079 1.00 111.94 125 GLU B O 1
ATOM 2104 N N . GLU B 1 54 ? 11.404 26.138 39.629 1.00 115.77 126 GLU B N 1
ATOM 2105 C CA . GLU B 1 54 ? 12.566 26.991 39.450 1.00 119.50 126 GLU B CA 1
ATOM 2106 C C . GLU B 1 54 ? 12.412 27.817 38.166 1.00 118.89 126 GLU B C 1
ATOM 2107 O O . GLU B 1 54 ? 12.689 29.001 38.188 1.00 119.98 126 GLU B O 1
ATOM 2113 N N . ASP B 1 55 ? 11.992 27.185 37.063 1.00 119.07 127 ASP B N 1
ATOM 2114 C CA . ASP B 1 55 ? 11.736 27.874 35.792 1.00 121.29 127 ASP B CA 1
ATOM 2115 C C . ASP B 1 55 ? 10.748 29.021 35.993 1.00 119.34 127 ASP B C 1
ATOM 2116 O O . ASP B 1 55 ? 10.987 30.113 35.517 1.00 121.72 127 ASP B O 1
ATOM 2121 N N . LEU B 1 56 ? 9.640 28.748 36.686 1.00 114.83 128 LEU B N 1
ATOM 2122 C CA . LEU B 1 56 ? 8.529 29.697 36.785 1.00 112.34 128 LEU B CA 1
ATOM 2123 C C . LEU B 1 56 ? 8.714 30.650 37.970 1.00 112.13 128 LEU B C 1
ATOM 2124 O O . LEU B 1 56 ? 8.021 31.658 38.030 1.00 109.79 128 LEU B O 1
ATOM 2129 N N . GLU B 1 57 ? 9.629 30.316 38.894 1.00 112.47 129 GLU B N 1
ATOM 2130 C CA . GLU B 1 57 ? 9.780 31.010 40.180 1.00 112.83 129 GLU B CA 1
ATOM 2131 C C . GLU B 1 57 ? 8.433 31.089 40.901 1.00 109.72 129 GLU B C 1
ATOM 2132 O O . GLU B 1 57 ? 7.988 32.159 41.277 1.00 108.86 129 GLU B O 1
ATOM 2138 N N . VAL B 1 58 ? 7.796 29.926 41.072 1.00 108.12 130 VAL B N 1
ATOM 2139 C CA . VAL B 1 58 ? 6.602 29.798 41.890 1.00 106.82 130 VAL B CA 1
ATOM 2140 C C . VAL B 1 58 ? 6.701 28.495 42.683 1.00 104.19 130 VAL B C 1
ATOM 2141 O O . VAL B 1 58 ? 7.428 27.577 42.339 1.00 106.45 130 VAL B O 1
ATOM 2145 N N . SER B 1 59 ? 5.919 28.440 43.757 1.00 103.75 131 SER B N 1
ATOM 2146 C CA . SER B 1 59 ? 5.663 27.214 44.490 1.00 106.04 131 SER B CA 1
ATOM 2147 C C . SER B 1 59 ? 4.256 26.714 44.125 1.00 101.40 131 SER B C 1
ATOM 2148 O O . SER B 1 59 ? 3.252 27.417 44.281 1.00 99.37 131 SER B O 1
ATOM 2151 N N . PHE B 1 60 ? 4.194 25.495 43.589 1.00 101.38 132 PHE B N 1
ATOM 2152 C CA . PHE B 1 60 ? 2.928 24.886 43.270 1.00 100.87 132 PHE B CA 1
ATOM 2153 C C . PHE B 1 60 ? 2.239 24.549 44.585 1.00 97.31 132 PHE B C 1
ATOM 2154 O O . PHE B 1 60 ? 2.872 24.008 45.476 1.00 98.41 132 PHE B O 1
ATOM 2162 N N . PRO B 1 61 ? 0.947 24.877 44.777 1.00 93.73 133 PRO B N 1
ATOM 2163 C CA . PRO B 1 61 ? 0.227 24.422 45.961 1.00 91.95 133 PRO B CA 1
ATOM 2164 C C . PRO B 1 61 ? 0.298 22.894 46.085 1.00 92.08 133 PRO B C 1
ATOM 2165 O O . PRO B 1 61 ? 0.403 22.165 45.078 1.00 89.59 133 PRO B O 1
ATOM 2169 N N . ASN B 1 62 ? 0.175 22.427 47.328 1.00 93.13 134 ASN B N 1
ATOM 2170 C CA . ASN B 1 62 ? 0.322 21.025 47.661 1.00 94.69 134 ASN B CA 1
ATOM 2171 C C . ASN B 1 62 ? -0.623 20.146 46.847 1.00 93.86 134 ASN B C 1
ATOM 2172 O O . ASN B 1 62 ? -0.190 19.125 46.324 1.00 95.49 134 ASN B O 1
ATOM 2177 N N . PRO B 1 63 ? -1.939 20.441 46.722 1.00 93.53 135 PRO B N 1
ATOM 2178 C CA . PRO B 1 63 ? -2.820 19.560 45.948 1.00 90.25 135 PRO B CA 1
ATOM 2179 C C . PRO B 1 63 ? -2.460 19.464 44.453 1.00 89.93 135 PRO B C 1
ATOM 2180 O O . PRO B 1 63 ? -2.685 18.429 43.825 1.00 89.74 135 PRO B O 1
ATOM 2184 N N . VAL B 1 64 ? -1.870 20.524 43.895 1.00 89.37 136 VAL B N 1
ATOM 2185 C CA . VAL B 1 64 ? -1.449 20.529 42.490 1.00 90.69 136 VAL B CA 1
ATOM 2186 C C . VAL B 1 64 ? -0.214 19.617 42.289 1.00 94.16 136 VAL B C 1
ATOM 2187 O O . VAL B 1 64 ? -0.142 18.832 41.337 1.00 93.48 136 VAL B O 1
ATOM 2191 N N . LYS B 1 65 ? 0.766 19.728 43.189 1.00 96.82 137 LYS B N 1
ATOM 2192 C CA . LYS B 1 65 ? 1.940 18.866 43.182 1.00 101.29 137 LYS B CA 1
ATOM 2193 C C . LYS B 1 65 ? 1.520 17.399 43.350 1.00 102.55 137 LYS B C 1
ATOM 2194 O O . LYS B 1 65 ? 2.038 16.518 42.652 1.00 104.63 137 LYS B O 1
ATOM 2200 N N . ALA B 1 66 ? 0.605 17.125 44.289 1.00 101.27 138 ALA B N 1
ATOM 2201 C CA . ALA B 1 66 ? 0.105 15.751 44.476 1.00 102.71 138 ALA B CA 1
ATOM 2202 C C . ALA B 1 66 ? -0.510 15.238 43.160 1.00 104.18 138 ALA B C 1
ATOM 2203 O O . ALA B 1 66 ? -0.256 14.107 42.764 1.00 109.23 138 ALA B O 1
ATOM 2205 N N . SER B 1 67 ? -1.296 16.085 42.478 1.00 102.16 139 SER B N 1
ATOM 2206 C CA . SER B 1 67 ? -1.913 15.719 41.207 1.00 101.75 139 SER B CA 1
ATOM 2207 C C . SER B 1 67 ? -0.832 15.350 40.175 1.00 103.86 139 SER B C 1
ATOM 2208 O O . SER B 1 67 ? -0.933 14.314 39.539 1.00 105.37 139 SER B O 1
ATOM 2211 N N . PHE B 1 68 ? 0.209 16.180 40.044 1.00 106.52 140 PHE B N 1
ATOM 2212 C CA . PHE B 1 68 ? 1.331 15.955 39.107 1.00 110.28 140 PHE B CA 1
ATOM 2213 C C . PHE B 1 68 ? 2.067 14.643 39.416 1.00 111.77 140 PHE B C 1
ATOM 2214 O O . PHE B 1 68 ? 2.517 13.979 38.474 1.00 111.69 140 PHE B O 1
ATOM 2222 N N . LYS B 1 69 ? 2.159 14.273 40.702 1.00 110.44 141 LYS B N 1
ATOM 2223 C CA . LYS B 1 69 ? 2.804 13.031 41.133 1.00 114.66 141 LYS B CA 1
ATOM 2224 C C . LYS B 1 69 ? 1.871 11.820 40.979 1.00 115.72 141 LYS B C 1
ATOM 2225 O O . LYS B 1 69 ? 2.270 10.698 41.329 1.00 118.24 141 LYS B O 1
ATOM 2231 N N . ILE B 1 70 ? 0.656 12.024 40.444 1.00 110.16 142 ILE B N 1
ATOM 2232 C CA . ILE B 1 70 ? -0.216 10.914 40.057 1.00 111.66 142 ILE B CA 1
ATOM 2233 C C . ILE B 1 70 ? -0.274 10.808 38.524 1.00 113.73 142 ILE B C 1
ATOM 2234 O O . ILE B 1 70 ? -0.052 9.740 37.996 1.00 114.93 142 ILE B O 1
ATOM 2239 N N . HIS B 1 71 ? -0.575 11.910 37.823 1.00 114.47 143 HIS B N 1
ATOM 2240 C CA . HIS B 1 71 ? -0.494 11.957 36.356 1.00 114.18 143 HIS B CA 1
ATOM 2241 C C . HIS B 1 71 ? 0.133 13.277 35.890 1.00 114.09 143 HIS B C 1
ATOM 2242 O O . HIS B 1 71 ? -0.328 14.348 36.271 1.00 109.05 143 HIS B O 1
ATOM 2249 N N . ASP B 1 72 ? 1.141 13.182 35.015 1.00 114.03 144 ASP B N 1
ATOM 2250 C CA . ASP B 1 72 ? 1.736 14.339 34.361 1.00 115.93 144 ASP B CA 1
ATOM 2251 C C . ASP B 1 72 ? 0.886 14.738 33.148 1.00 114.17 144 ASP B C 1
ATOM 2252 O O . ASP B 1 72 ? 1.327 14.690 32.007 1.00 117.34 144 ASP B O 1
ATOM 2257 N N . GLY B 1 73 ? -0.359 15.132 33.402 1.00 113.07 145 GLY B N 1
ATOM 2258 C CA . GLY B 1 73 ? -1.271 15.518 32.332 1.00 111.54 145 GLY B CA 1
ATOM 2259 C C . GLY B 1 73 ? -1.696 14.327 31.488 1.00 113.04 145 GLY B C 1
ATOM 2260 O O . GLY B 1 73 ? -1.682 13.186 31.962 1.00 113.32 145 GLY B O 1
ATOM 2261 N N . GLN B 1 74 ? -2.058 14.627 30.232 1.00 113.21 146 GLN B N 1
ATOM 2262 C CA . GLN B 1 74 ? -2.525 13.682 29.221 1.00 116.84 146 GLN B CA 1
ATOM 2263 C C . GLN B 1 74 ? -1.613 13.741 27.999 1.00 121.54 146 GLN B C 1
ATOM 2264 O O . GLN B 1 74 ? -1.221 14.837 27.601 1.00 119.93 146 GLN B O 1
ATOM 2270 N N . GLU B 1 75 ? -1.296 12.592 27.418 1.00 126.05 147 GLU B N 1
ATOM 2271 C CA . GLU B 1 75 ? -0.400 12.561 26.273 1.00 130.62 147 GLU B CA 1
ATOM 2272 C C . GLU B 1 75 ? -1.040 12.101 24.969 1.00 134.04 147 GLU B C 1
ATOM 2273 O O . GLU B 1 75 ? -1.126 12.877 24.018 1.00 136.16 147 GLU B O 1
ATOM 2275 N N . ASP B 1 76 ? -1.474 10.844 24.935 1.00 136.33 148 ASP B N 1
ATOM 2276 C CA . ASP B 1 76 ? -2.072 10.245 23.740 1.00 139.42 148 ASP B CA 1
ATOM 2277 C C . ASP B 1 76 ? -1.173 10.463 22.523 1.00 142.77 148 ASP B C 1
ATOM 2278 O O . ASP B 1 76 ? -1.541 11.139 21.562 1.00 141.26 148 ASP B O 1
ATOM 2283 N N . LEU B 1 77 ? 0.014 9.871 22.579 1.00 148.84 149 LEU B N 1
ATOM 2284 C CA . LEU B 1 77 ? 0.996 9.995 21.511 1.00 152.53 149 LEU B CA 1
ATOM 2285 C C . LEU B 1 77 ? 0.663 9.121 20.311 1.00 156.72 149 LEU B C 1
ATOM 2286 O O . LEU B 1 77 ? 1.146 9.364 19.208 1.00 160.69 149 LEU B O 1
ATOM 2288 N N . GLU B 1 78 ? -0.164 8.105 20.529 1.00 158.89 150 GLU B N 1
ATOM 2289 C CA . GLU B 1 78 ? -0.553 7.194 19.461 1.00 161.54 150 GLU B CA 1
ATOM 2290 C C . GLU B 1 78 ? -1.796 7.671 18.721 1.00 162.16 150 GLU B C 1
ATOM 2291 O O . GLU B 1 78 ? -2.816 6.985 18.708 1.00 165.67 150 GLU B O 1
ATOM 2293 N N . SER B 1 79 ? -1.706 8.844 18.105 1.00 163.72 151 SER B N 1
ATOM 2294 C CA . SER B 1 79 ? -2.824 9.400 17.352 1.00 163.67 151 SER B CA 1
ATOM 2295 C C . SER B 1 79 ? -2.346 10.466 16.381 1.00 167.96 151 SER B C 1
ATOM 2296 O O . SER B 1 79 ? -1.219 10.951 16.480 1.00 166.72 151 SER B O 1
ATOM 2299 N N . MET B 1 80 ? -3.217 10.834 15.447 1.00 171.74 152 MET B N 1
ATOM 2300 C CA . MET B 1 80 ? -2.890 11.841 14.448 1.00 172.43 152 MET B CA 1
ATOM 2301 C C . MET B 1 80 ? -4.049 12.802 14.222 1.00 169.99 152 MET B C 1
ATOM 2302 O O . MET B 1 80 ? -4.257 13.277 13.108 1.00 172.47 152 MET B O 1
ATOM 2304 N N . THR B 1 81 ? -4.797 13.096 15.281 1.00 165.31 153 THR B N 1
ATOM 2305 C CA . THR B 1 81 ? -5.939 13.995 15.173 1.00 160.48 153 THR B CA 1
ATOM 2306 C C . THR B 1 81 ? -6.372 14.559 16.521 1.00 155.95 153 THR B C 1
ATOM 2307 O O . THR B 1 81 ? -7.513 14.373 16.939 1.00 153.20 153 THR B O 1
ATOM 2311 N N . GLY B 1 82 ? -5.461 15.247 17.199 1.00 152.84 154 GLY B N 1
ATOM 2312 C CA . GLY B 1 82 ? -5.763 15.834 18.490 1.00 146.04 154 GLY B CA 1
ATOM 2313 C C . GLY B 1 82 ? -5.843 14.825 19.620 1.00 142.18 154 GLY B C 1
ATOM 2314 O O . GLY B 1 82 ? -5.451 13.669 19.473 1.00 142.92 154 GLY B O 1
ATOM 2315 N N . THR B 1 83 ? -6.356 15.271 20.759 1.00 139.00 155 THR B N 1
ATOM 2316 C CA . THR B 1 83 ? -6.488 14.419 21.930 1.00 134.50 155 THR B CA 1
ATOM 2317 C C . THR B 1 83 ? -7.869 14.573 22.545 1.00 131.94 155 THR B C 1
ATOM 2318 O O . THR B 1 83 ? -8.472 15.642 22.474 1.00 136.29 155 THR B O 1
ATOM 2322 N N . SER B 1 84 ? -8.375 13.502 23.141 1.00 125.92 156 SER B N 1
ATOM 2323 C CA . SER B 1 84 ? -9.671 13.549 23.792 1.00 119.65 156 SER B CA 1
ATOM 2324 C C . SER B 1 84 ? -9.411 14.059 25.193 1.00 114.01 156 SER B C 1
ATOM 2325 O O . SER B 1 84 ? -8.830 13.357 26.010 1.00 111.93 156 SER B O 1
ATOM 2328 N N . GLY B 1 85 ? -9.844 15.279 25.478 1.00 107.72 157 GLY B N 1
ATOM 2329 C CA . GLY B 1 85 ? -9.577 15.856 26.787 1.00 102.75 157 GLY B CA 1
ATOM 2330 C C . GLY B 1 85 ? -10.408 15.174 27.859 1.00 96.97 157 GLY B C 1
ATOM 2331 O O . GLY B 1 85 ? -11.578 14.955 27.654 1.00 92.43 157 GLY B O 1
ATOM 2332 N N . LEU B 1 86 ? -9.776 14.865 28.996 1.00 94.16 158 LEU B N 1
ATOM 2333 C CA . LEU B 1 86 ? -10.391 14.194 30.142 1.00 94.39 158 LEU B CA 1
ATOM 2334 C C . LEU B 1 86 ? -11.612 14.962 30.683 1.00 93.70 158 LEU B C 1
ATOM 2335 O O . LEU B 1 86 ? -12.633 14.369 30.993 1.00 95.89 158 LEU B O 1
ATOM 2340 N N . PHE B 1 87 ? -11.492 16.282 30.846 1.00 92.49 159 PHE B N 1
ATOM 2341 C CA . PHE B 1 87 ? -12.537 17.071 31.516 1.00 88.32 159 PHE B CA 1
ATOM 2342 C C . PHE B 1 87 ? -13.574 17.471 30.471 1.00 87.63 159 PHE B C 1
ATOM 2343 O O . PHE B 1 87 ? -13.652 18.639 30.072 1.00 86.20 159 PHE B O 1
ATOM 2351 N N . TYR B 1 88 ? -14.371 16.478 30.044 1.00 87.95 160 TYR B N 1
ATOM 2352 C CA . TYR B 1 88 ? -15.414 16.671 29.051 1.00 87.46 160 TYR B CA 1
ATOM 2353 C C . TYR B 1 88 ? -14.854 17.370 27.798 1.00 86.99 160 TYR B C 1
ATOM 2354 O O . TYR B 1 88 ? -15.460 18.277 27.285 1.00 84.58 160 TYR B O 1
ATOM 2363 N N . GLY B 1 89 ? -13.697 16.907 27.303 1.00 87.18 161 GLY B N 1
ATOM 2364 C CA . GLY B 1 89 ? -13.052 17.473 26.106 1.00 88.79 161 GLY B CA 1
ATOM 2365 C C . GLY B 1 89 ? -11.891 18.409 26.428 1.00 91.60 161 GLY B C 1
ATOM 2366 O O . GLY B 1 89 ? -11.048 18.617 25.581 1.00 94.42 161 GLY B O 1
ATOM 2367 N N . PHE B 1 90 ? -11.837 18.995 27.630 1.00 90.90 162 PHE B N 1
ATOM 2368 C CA . PHE B 1 90 ? -10.711 19.892 27.991 1.00 93.33 162 PHE B CA 1
ATOM 2369 C C . PHE B 1 90 ? -9.553 19.025 28.473 1.00 91.84 162 PHE B C 1
ATOM 2370 O O . PHE B 1 90 ? -9.752 18.073 29.225 1.00 91.04 162 PHE B O 1
ATOM 2378 N N . GLN B 1 91 ? -8.352 19.350 27.990 1.00 95.16 163 GLN B N 1
ATOM 2379 C CA . GLN B 1 91 ? -7.185 18.523 28.176 1.00 97.07 163 GLN B CA 1
ATOM 2380 C C . GLN B 1 91 ? -6.494 18.917 29.488 1.00 95.42 163 GLN B C 1
ATOM 2381 O O . GLN B 1 91 ? -6.303 20.104 29.763 1.00 95.11 163 GLN B O 1
ATOM 2387 N N . LEU B 1 92 ? -6.130 17.900 30.286 1.00 95.23 164 LEU B N 1
ATOM 2388 C CA . LEU B 1 92 ? -5.241 18.063 31.416 1.00 94.47 164 LEU B CA 1
ATOM 2389 C C . LEU B 1 92 ? -3.831 18.216 30.862 1.00 98.75 164 LEU B C 1
ATOM 2390 O O . LEU B 1 92 ? -3.363 17.344 30.143 1.00 103.62 164 LEU B O 1
ATOM 2395 N N . MET B 1 93 ? -3.177 19.328 31.199 1.00 100.27 165 MET B N 1
ATOM 2396 C CA . MET B 1 93 ? -1.914 19.726 30.607 1.00 101.43 165 MET B CA 1
ATOM 2397 C C . MET B 1 93 ? -0.752 19.026 31.313 1.00 105.03 165 MET B C 1
ATOM 2398 O O . MET B 1 93 ? -0.771 18.844 32.523 1.00 107.11 165 MET B O 1
ATOM 2403 N N . THR B 1 94 ? 0.289 18.685 30.544 1.00 106.71 166 THR B N 1
ATOM 2404 C CA . THR B 1 94 ? 1.526 18.140 31.104 1.00 109.47 166 THR B CA 1
ATOM 2405 C C . THR B 1 94 ? 2.297 19.289 31.755 1.00 107.71 166 THR B C 1
ATOM 2406 O O . THR B 1 94 ? 2.039 20.449 31.442 1.00 108.24 166 THR B O 1
ATOM 2410 N N . LEU B 1 95 ? 3.254 18.951 32.618 1.00 107.89 167 LEU B N 1
ATOM 2411 C CA . LEU B 1 95 ? 4.028 19.945 33.342 1.00 110.13 167 LEU B CA 1
ATOM 2412 C C . LEU B 1 95 ? 4.779 20.857 32.358 1.00 111.96 167 LEU B C 1
ATOM 2413 O O . LEU B 1 95 ? 4.789 22.084 32.534 1.00 111.13 167 LEU B O 1
ATOM 2418 N N . ASP B 1 96 ? 5.352 20.277 31.296 1.00 114.54 168 ASP B N 1
ATOM 2419 C CA . ASP B 1 96 ? 6.007 21.069 30.232 1.00 117.33 168 ASP B CA 1
ATOM 2420 C C . ASP B 1 96 ? 5.002 22.044 29.591 1.00 113.93 168 ASP B C 1
ATOM 2421 O O . ASP B 1 96 ? 5.322 23.193 29.311 1.00 114.64 168 ASP B O 1
ATOM 2426 N N . GLN B 1 97 ? 3.776 21.583 29.363 1.00 112.47 169 GLN B N 1
ATOM 2427 C CA . GLN B 1 97 ? 2.725 22.461 28.796 1.00 112.16 169 GLN B CA 1
ATOM 2428 C C . GLN B 1 97 ? 2.372 23.586 29.779 1.00 107.84 169 GLN B C 1
ATOM 2429 O O . GLN B 1 97 ? 2.190 24.740 29.375 1.00 108.09 169 GLN B O 1
ATOM 2435 N N . VAL B 1 98 ? 2.333 23.265 31.072 1.00 105.95 170 VAL B N 1
ATOM 2436 C CA . VAL B 1 98 ? 2.028 24.282 32.098 1.00 105.13 170 VAL B CA 1
ATOM 2437 C C . VAL B 1 98 ? 3.127 25.362 32.101 1.00 106.78 170 VAL B C 1
ATOM 2438 O O . VAL B 1 98 ? 2.837 26.553 32.148 1.00 107.37 170 VAL B O 1
ATOM 2442 N N . VAL B 1 99 ? 4.391 24.940 32.050 1.00 108.24 171 VAL B N 1
ATOM 2443 C CA . VAL B 1 99 ? 5.510 25.877 32.082 1.00 109.62 171 VAL B CA 1
ATOM 2444 C C . VAL B 1 99 ? 5.431 26.783 30.845 1.00 111.90 171 VAL B C 1
ATOM 2445 O O . VAL B 1 99 ? 5.380 28.013 30.965 1.00 113.21 171 VAL B O 1
ATOM 2449 N N . ALA B 1 100 ? 5.357 26.165 29.661 1.00 113.07 172 ALA B N 1
ATOM 2450 C CA . ALA B 1 100 ? 5.346 26.904 28.408 1.00 112.73 172 ALA B CA 1
ATOM 2451 C C . ALA B 1 100 ? 4.159 27.879 28.383 1.00 107.84 172 ALA B C 1
ATOM 2452 O O . ALA B 1 100 ? 4.332 29.049 28.071 1.00 108.39 172 ALA B O 1
ATOM 2454 N N . MET B 1 101 ? 2.964 27.413 28.750 1.00 106.84 173 MET B N 1
ATOM 2455 C CA . MET B 1 101 ? 1.756 28.259 28.639 1.00 106.36 173 MET B CA 1
ATOM 2456 C C . MET B 1 101 ? 1.760 29.391 29.683 1.00 104.27 173 MET B C 1
ATOM 2457 O O . MET B 1 101 ? 1.329 30.533 29.370 1.00 100.37 173 MET B O 1
ATOM 2462 N N . THR B 1 102 ? 2.279 29.109 30.887 1.00 102.78 174 THR B N 1
ATOM 2463 C CA . THR B 1 102 ? 2.474 30.156 31.914 1.00 102.07 174 THR B CA 1
ATOM 2464 C C . THR B 1 102 ? 3.380 31.261 31.346 1.00 104.39 174 THR B C 1
ATOM 2465 O O . THR B 1 102 ? 3.096 32.463 31.478 1.00 101.89 174 THR B O 1
ATOM 2469 N N . GLN B 1 103 ? 4.485 30.837 30.716 1.00 106.77 175 GLN B N 1
ATOM 2470 C CA . GLN B 1 103 ? 5.434 31.750 30.089 1.00 108.81 175 GLN B CA 1
ATOM 2471 C C . GLN B 1 103 ? 4.745 32.570 28.992 1.00 107.40 175 GLN B C 1
ATOM 2472 O O . GLN B 1 103 ? 4.876 33.785 28.952 1.00 106.92 175 GLN B O 1
ATOM 2478 N N . ALA B 1 104 ? 3.953 31.908 28.151 1.00 106.94 176 ALA B N 1
ATOM 2479 C CA . ALA B 1 104 ? 3.235 32.585 27.092 1.00 108.18 176 ALA B CA 1
ATOM 2480 C C . ALA B 1 104 ? 2.312 33.646 27.703 1.00 106.54 176 ALA B C 1
ATOM 2481 O O . ALA B 1 104 ? 2.325 34.805 27.290 1.00 108.39 176 ALA B O 1
ATOM 2483 N N . TRP B 1 105 ? 1.519 33.245 28.704 1.00 104.70 177 TRP B N 1
ATOM 2484 C CA . TRP B 1 105 ? 0.615 34.184 29.369 1.00 101.06 177 TRP B CA 1
ATOM 2485 C C . TRP B 1 105 ? 1.384 35.325 30.029 1.00 98.82 177 TRP B C 1
ATOM 2486 O O . TRP B 1 105 ? 0.888 36.443 30.052 1.00 98.45 177 TRP B O 1
ATOM 2497 N N . ARG B 1 106 ? 2.579 35.045 30.557 1.00 100.15 178 ARG B N 1
ATOM 2498 C CA . ARG B 1 106 ? 3.387 36.078 31.200 1.00 103.29 178 ARG B CA 1
ATOM 2499 C C . ARG B 1 106 ? 3.876 37.105 30.169 1.00 108.83 178 ARG B C 1
ATOM 2500 O O . ARG B 1 106 ? 3.982 38.297 30.480 1.00 107.48 178 ARG B O 1
ATOM 2508 N N . ASN B 1 107 ? 4.159 36.645 28.944 1.00 113.32 179 ASN B N 1
ATOM 2509 C CA . ASN B 1 107 ? 4.526 37.540 27.839 1.00 116.36 179 ASN B CA 1
ATOM 2510 C C . ASN B 1 107 ? 3.328 38.427 27.487 1.00 113.57 179 ASN B C 1
ATOM 2511 O O . ASN B 1 107 ? 3.476 39.622 27.367 1.00 113.99 179 ASN B O 1
ATOM 2516 N N . VAL B 1 108 ? 2.137 37.840 27.378 1.00 110.10 180 VAL B N 1
ATOM 2517 C CA . VAL B 1 108 ? 0.914 38.620 27.158 1.00 110.45 180 VAL B CA 1
ATOM 2518 C C . VAL B 1 108 ? 0.803 39.737 28.204 1.00 111.28 180 VAL B C 1
ATOM 2519 O O . VAL B 1 108 ? 0.560 40.892 27.855 1.00 115.00 180 VAL B O 1
ATOM 2523 N N . ALA B 1 109 ? 0.935 39.378 29.487 1.00 110.20 181 ALA B N 1
ATOM 2524 C CA . ALA B 1 109 ? 0.745 40.337 30.575 1.00 109.58 181 ALA B CA 1
ATOM 2525 C C . ALA B 1 109 ? 1.818 41.426 30.493 1.00 109.79 181 ALA B C 1
ATOM 2526 O O . ALA B 1 109 ? 1.552 42.564 30.813 1.00 109.16 181 ALA B O 1
ATOM 2528 N N . LYS B 1 110 ? 3.018 41.073 30.036 1.00 113.71 182 LYS B N 1
ATOM 2529 C CA . LYS B 1 110 ? 4.098 42.063 29.871 1.00 119.21 182 LYS B CA 1
ATOM 2530 C C . LYS B 1 110 ? 3.771 43.037 28.730 1.00 121.14 182 LYS B C 1
ATOM 2531 O O . LYS B 1 110 ? 3.988 44.240 28.877 1.00 118.17 182 LYS B O 1
ATOM 2537 N N . ASN B 1 111 ? 3.231 42.518 27.618 1.00 121.79 183 ASN B N 1
ATOM 2538 C CA . ASN B 1 111 ? 2.837 43.335 26.464 1.00 125.62 183 ASN B CA 1
ATOM 2539 C C . ASN B 1 111 ? 1.695 44.292 26.826 1.00 125.08 183 ASN B C 1
ATOM 2540 O O . ASN B 1 111 ? 1.655 45.399 26.325 1.00 128.55 183 ASN B O 1
ATOM 2545 N N . LEU B 1 112 ? 0.775 43.864 27.693 1.00 121.14 184 LEU B N 1
ATOM 2546 C CA . LEU B 1 112 ? -0.329 44.732 28.153 1.00 122.55 184 LEU B CA 1
ATOM 2547 C C . LEU B 1 112 ? 0.179 45.844 29.089 1.00 126.20 184 LEU B C 1
ATOM 2548 O O . LEU B 1 112 ? -0.474 46.881 29.223 1.00 126.50 184 LEU B O 1
ATOM 2553 N N . ASN B 1 113 ? 1.308 45.595 29.766 1.00 130.64 185 ASN B N 1
ATOM 2554 C CA . ASN B 1 113 ? 1.993 46.577 30.639 1.00 134.05 185 ASN B CA 1
ATOM 2555 C C . ASN B 1 113 ? 2.742 47.618 29.803 1.00 140.68 185 ASN B C 1
ATOM 2556 O O . ASN B 1 113 ? 2.708 48.800 30.135 1.00 143.87 185 ASN B O 1
ATOM 2558 N N . LYS B 1 114 ? 3.430 47.151 28.745 1.00 145.63 186 LYS B N 1
ATOM 2559 C CA . LYS B 1 114 ? 4.174 47.988 27.785 1.00 150.32 186 LYS B CA 1
ATOM 2560 C C . LYS B 1 114 ? 3.228 48.954 27.051 1.00 155.56 186 LYS B C 1
ATOM 2561 O O . LYS B 1 114 ? 3.659 50.053 26.672 1.00 156.49 186 LYS B O 1
ATOM 2563 N N . ARG B 1 115 ? 1.965 48.529 26.845 1.00 157.58 187 ARG B N 1
ATOM 2564 C CA . ARG B 1 115 ? 0.917 49.277 26.093 1.00 161.76 187 ARG B CA 1
ATOM 2565 C C . ARG B 1 115 ? 0.177 50.291 26.990 1.00 164.85 187 ARG B C 1
ATOM 2566 O O . ARG B 1 115 ? 0.137 50.168 28.228 1.00 159.68 187 ARG B O 1
ATOM 2568 N N . SER B 1 116 ? -0.421 51.296 26.330 1.00 169.96 188 SER B N 1
ATOM 2569 C CA . SER B 1 116 ? -1.158 52.387 26.963 1.00 168.99 188 SER B CA 1
ATOM 2570 C C . SER B 1 116 ? -2.548 51.892 27.373 1.00 165.38 188 SER B C 1
ATOM 2571 O O . SER B 1 116 ? -2.910 51.985 28.535 1.00 162.01 188 SER B O 1
ATOM 2573 N N . ILE B 1 145 ? -9.763 43.643 24.895 1.00 129.96 217 ILE B N 1
ATOM 2574 C CA . ILE B 1 145 ? -9.683 44.021 26.293 1.00 126.55 217 ILE B CA 1
ATOM 2575 C C . ILE B 1 145 ? -10.899 44.887 26.636 1.00 128.52 217 ILE B C 1
ATOM 2576 O O . ILE B 1 145 ? -10.755 46.089 26.873 1.00 129.81 217 ILE B O 1
ATOM 2578 N N . PRO B 1 146 ? -12.136 44.316 26.635 1.00 129.19 218 PRO B N 1
ATOM 2579 C CA . PRO B 1 146 ? -13.283 44.916 27.339 1.00 129.84 218 PRO B CA 1
ATOM 2580 C C . PRO B 1 146 ? -13.171 44.746 28.873 1.00 126.86 218 PRO B C 1
ATOM 2581 O O . PRO B 1 146 ? -12.089 44.385 29.383 1.00 123.49 218 PRO B O 1
ATOM 2585 N N . ASP B 1 147 ? -14.267 45.003 29.606 1.00 123.93 219 ASP B N 1
ATOM 2586 C CA . ASP B 1 147 ? -14.222 45.035 31.064 1.00 119.94 219 ASP B CA 1
ATOM 2587 C C . ASP B 1 147 ? -14.018 43.616 31.615 1.00 112.20 219 ASP B C 1
ATOM 2588 O O . ASP B 1 147 ? -14.806 42.705 31.390 1.00 109.30 219 ASP B O 1
ATOM 2593 N N . GLN B 1 148 ? -12.932 43.496 32.377 1.00 104.16 220 GLN B N 1
ATOM 2594 C CA . GLN B 1 148 ? -12.526 42.316 33.075 1.00 100.07 220 GLN B CA 1
ATOM 2595 C C . GLN B 1 148 ? -13.237 42.327 34.430 1.00 96.78 220 GLN B C 1
ATOM 2596 O O . GLN B 1 148 ? -13.306 43.343 35.098 1.00 99.36 220 GLN B O 1
ATOM 2602 N N . LYS B 1 149 ? -13.817 41.194 34.794 1.00 94.18 221 LYS B N 1
ATOM 2603 C CA . LYS B 1 149 ? -14.682 41.084 35.961 1.00 92.43 221 LYS B CA 1
ATOM 2604 C C . LYS B 1 149 ? -14.461 39.705 36.590 1.00 84.42 221 LYS B C 1
ATOM 2605 O O . LYS B 1 149 ? -13.742 38.884 36.056 1.00 82.62 221 LYS B O 1
ATOM 2611 N N . SER B 1 150 ? -15.163 39.462 37.694 1.00 81.60 222 SER B N 1
ATOM 2612 C CA . SER B 1 150 ? -14.981 38.326 38.516 1.00 80.62 222 SER B CA 1
ATOM 2613 C C . SER B 1 150 ? -16.325 37.917 39.103 1.00 78.54 222 SER B C 1
ATOM 2614 O O . SER B 1 150 ? -17.086 38.754 39.494 1.00 78.89 222 SER B O 1
ATOM 2617 N N . ILE B 1 151 ? -16.573 36.602 39.177 1.00 80.04 223 ILE B N 1
ATOM 2618 C CA . ILE B 1 151 ? -17.664 36.012 39.986 1.00 82.03 223 ILE B CA 1
ATOM 2619 C C . ILE B 1 151 ? -17.063 34.942 40.890 1.00 80.96 223 ILE B C 1
ATOM 2620 O O . ILE B 1 151 ? -16.363 34.073 40.384 1.00 84.14 223 ILE B O 1
ATOM 2625 N N . PRO B 1 152 ? -17.241 35.048 42.221 1.00 82.53 224 PRO B N 1
ATOM 2626 C CA . PRO B 1 152 ? -17.780 36.208 42.936 1.00 82.01 224 PRO B CA 1
ATOM 2627 C C . PRO B 1 152 ? -17.050 37.519 42.677 1.00 79.15 224 PRO B C 1
ATOM 2628 O O . PRO B 1 152 ? -15.866 37.530 42.350 1.00 77.19 224 PRO B O 1
ATOM 2632 N N . PRO B 1 153 ? -17.730 38.676 42.822 1.00 83.11 225 PRO B N 1
ATOM 2633 C CA . PRO B 1 153 ? -17.059 39.961 42.660 1.00 85.44 225 PRO B CA 1
ATOM 2634 C C . PRO B 1 153 ? -15.820 40.029 43.568 1.00 83.97 225 PRO B C 1
ATOM 2635 O O . PRO B 1 153 ? -15.856 39.525 44.672 1.00 80.43 225 PRO B O 1
ATOM 2639 N N . ASN B 1 154 ? -14.732 40.575 43.029 1.00 85.11 226 ASN B N 1
ATOM 2640 C CA . ASN B 1 154 ? -13.494 40.850 43.760 1.00 87.25 226 ASN B CA 1
ATOM 2641 C C . ASN B 1 154 ? -12.780 39.578 44.249 1.00 83.00 226 ASN B C 1
ATOM 2642 O O . ASN B 1 154 ? -11.842 39.671 45.060 1.00 79.67 226 ASN B O 1
ATOM 2647 N N . ALA B 1 155 ? -13.179 38.393 43.765 1.00 79.00 227 ALA B N 1
ATOM 2648 C CA . ALA B 1 155 ? -12.469 37.159 44.158 1.00 77.05 227 ALA B CA 1
ATOM 2649 C C . ALA B 1 155 ? -11.245 37.002 43.260 1.00 76.11 227 ALA B C 1
ATOM 2650 O O . ALA B 1 155 ? -10.207 36.469 43.698 1.00 76.70 227 ALA B O 1
ATOM 2652 N N . VAL B 1 156 ? -11.353 37.531 42.030 1.00 75.35 228 VAL B N 1
ATOM 2653 C CA . VAL B 1 156 ? -10.269 37.360 41.053 1.00 75.86 228 VAL B CA 1
ATOM 2654 C C . VAL B 1 156 ? -9.878 38.740 40.560 1.00 76.16 228 VAL B C 1
ATOM 2655 O O . VAL B 1 156 ? -10.734 39.559 40.383 1.00 81.50 228 VAL B O 1
ATOM 2659 N N . GLN B 1 157 ? -8.593 38.985 40.323 1.00 77.84 229 GLN B N 1
ATOM 2660 C CA . GLN B 1 157 ? -8.168 40.307 39.872 1.00 78.82 229 GLN B CA 1
ATOM 2661 C C . GLN B 1 157 ? -8.856 40.587 38.534 1.00 83.05 229 GLN B C 1
ATOM 2662 O O . GLN B 1 157 ? -8.922 39.707 37.682 1.00 78.50 229 GLN B O 1
ATOM 2668 N N . PRO B 1 158 ? -9.389 41.812 38.314 1.00 86.87 230 PRO B N 1
ATOM 2669 C CA . PRO B 1 158 ? -10.097 42.148 37.071 1.00 88.64 230 PRO B CA 1
ATOM 2670 C C . PRO B 1 158 ? -9.104 42.562 35.966 1.00 90.73 230 PRO B C 1
ATOM 2671 O O . PRO B 1 158 ? -8.966 43.741 35.624 1.00 92.82 230 PRO B O 1
ATOM 2675 N N . VAL B 1 159 ? -8.376 41.568 35.452 1.00 91.63 231 VAL B N 1
ATOM 2676 C CA . VAL B 1 159 ? -7.312 41.738 34.470 1.00 89.99 231 VAL B CA 1
ATOM 2677 C C . VAL B 1 159 ? -7.409 40.564 33.478 1.00 89.35 231 VAL B C 1
ATOM 2678 O O . VAL B 1 159 ? -7.978 39.500 33.785 1.00 87.01 231 VAL B O 1
ATOM 2682 N N . TYR B 1 160 ? -6.801 40.750 32.306 1.00 90.71 232 TYR B N 1
ATOM 2683 C CA . TYR B 1 160 ? -6.862 39.782 31.222 1.00 91.67 232 TYR B CA 1
ATOM 2684 C C . TYR B 1 160 ? -5.865 38.653 31.476 1.00 87.20 232 TYR B C 1
ATOM 2685 O O . TYR B 1 160 ? -6.129 37.530 31.140 1.00 85.27 232 TYR B O 1
ATOM 2694 N N . ALA B 1 161 ? -4.702 38.987 32.046 1.00 86.91 233 ALA B N 1
ATOM 2695 C CA . ALA B 1 161 ? -3.672 38.018 32.330 1.00 86.02 233 ALA B CA 1
ATOM 2696 C C . ALA B 1 161 ? -2.910 38.447 33.590 1.00 87.49 233 ALA B C 1
ATOM 2697 O O . ALA B 1 161 ? -2.769 39.635 33.887 1.00 91.01 233 ALA B O 1
ATOM 2699 N N . HIS B 1 162 ? -2.390 37.455 34.312 1.00 85.98 234 HIS B N 1
ATOM 2700 C CA . HIS B 1 162 ? -1.625 37.673 35.520 1.00 86.36 234 HIS B CA 1
ATOM 2701 C C . HIS B 1 162 ? -0.512 36.637 35.580 1.00 84.43 234 HIS B C 1
ATOM 2702 O O . HIS B 1 162 ? -0.770 35.460 35.338 1.00 84.64 234 HIS B O 1
ATOM 2709 N N . PRO B 1 163 ? 0.737 37.008 35.925 1.00 84.71 235 PRO B N 1
ATOM 2710 C CA . PRO B 1 163 ? 1.813 36.026 35.984 1.00 87.75 235 PRO B CA 1
ATOM 2711 C C . PRO B 1 163 ? 1.590 34.849 36.948 1.00 86.22 235 PRO B C 1
ATOM 2712 O O . PRO B 1 163 ? 2.295 33.841 36.801 1.00 88.53 235 PRO B O 1
ATOM 2716 N N . ALA B 1 164 ? 0.655 34.983 37.899 1.00 84.53 236 ALA B N 1
ATOM 2717 C CA . ALA B 1 164 ? 0.449 34.026 39.011 1.00 83.26 236 ALA B CA 1
ATOM 2718 C C . ALA B 1 164 ? -0.800 33.162 38.815 1.00 81.89 236 ALA B C 1
ATOM 2719 O O . ALA B 1 164 ? -1.162 32.412 39.736 1.00 81.00 236 ALA B O 1
ATOM 2721 N N . TRP B 1 165 ? -1.450 33.272 37.642 1.00 81.59 237 TRP B N 1
ATOM 2722 C CA . TRP B 1 165 ? -2.487 32.313 37.191 1.00 82.32 237 TRP B CA 1
ATOM 2723 C C . TRP B 1 165 ? -1.797 31.156 36.454 1.00 82.26 237 TRP B C 1
ATOM 2724 O O . TRP B 1 165 ? -1.246 31.356 35.385 1.00 85.34 237 TRP B O 1
ATOM 2735 N N . ILE B 1 166 ? -1.740 29.985 37.091 1.00 81.36 238 ILE B N 1
ATOM 2736 C CA . ILE B 1 166 ? -1.081 28.827 36.512 1.00 84.97 238 ILE B CA 1
ATOM 2737 C C . ILE B 1 166 ? -2.126 27.945 35.826 1.00 86.94 238 ILE B C 1
ATOM 2738 O O . ILE B 1 166 ? -2.975 27.356 36.493 1.00 84.64 238 ILE B O 1
ATOM 2743 N N . PRO B 1 167 ? -2.099 27.838 34.475 1.00 87.95 239 PRO B N 1
ATOM 2744 C CA . PRO B 1 167 ? -3.040 26.999 33.735 1.00 88.30 239 PRO B CA 1
ATOM 2745 C C . PRO B 1 167 ? -2.738 25.510 33.938 1.00 88.31 239 PRO B C 1
ATOM 2746 O O . PRO B 1 167 ? -1.584 25.101 33.862 1.00 88.29 239 PRO B O 1
ATOM 2750 N N . LEU B 1 168 ? -3.780 24.720 34.220 1.00 86.68 240 LEU B N 1
ATOM 2751 C CA . LEU B 1 168 ? -3.634 23.266 34.417 1.00 88.56 240 LEU B CA 1
ATOM 2752 C C . LEU B 1 168 ? -4.468 22.483 33.386 1.00 91.69 240 LEU B C 1
ATOM 2753 O O . LEU B 1 168 ? -4.198 21.312 33.130 1.00 99.79 240 LEU B O 1
ATOM 2758 N N . ILE B 1 169 ? -5.492 23.129 32.818 1.00 88.28 241 ILE B N 1
ATOM 2759 C CA . ILE B 1 169 ? -6.400 22.548 31.853 1.00 88.72 241 ILE B CA 1
ATOM 2760 C C . ILE B 1 169 ? -6.525 23.540 30.693 1.00 89.36 241 ILE B C 1
ATOM 2761 O O . ILE B 1 169 ? -6.496 24.751 30.896 1.00 89.92 241 ILE B O 1
ATOM 2766 N N . THR B 1 170 ? -6.610 23.020 29.472 1.00 91.30 242 THR B N 1
ATOM 2767 C CA . THR B 1 170 ? -6.754 23.863 28.274 1.00 93.59 242 THR B CA 1
ATOM 2768 C C . THR B 1 170 ? -7.893 23.341 27.394 1.00 92.79 242 THR B C 1
ATOM 2769 O O . THR B 1 170 ? -8.114 22.130 27.346 1.00 91.31 242 THR B O 1
ATOM 2773 N N . ASP B 1 171 ? -8.588 24.260 26.711 1.00 94.16 243 ASP B N 1
ATOM 2774 C CA . ASP B 1 171 ? -9.465 23.909 25.576 1.00 99.44 243 ASP B CA 1
ATOM 2775 C C . ASP B 1 171 ? -8.677 23.978 24.256 1.00 104.63 243 ASP B C 1
ATOM 2776 O O . ASP B 1 171 ? -9.246 23.814 23.221 1.00 107.23 243 ASP B O 1
ATOM 2781 N N . ASN B 1 172 ? -7.376 24.269 24.299 1.00 112.04 244 ASN B N 1
ATOM 2782 C CA . ASN B 1 172 ? -6.566 24.401 23.077 1.00 118.90 244 ASN B CA 1
ATOM 2783 C C . ASN B 1 172 ? -7.168 25.458 22.140 1.00 122.55 244 ASN B C 1
ATOM 2784 O O . ASN B 1 172 ? -6.946 25.408 20.948 1.00 129.55 244 ASN B O 1
ATOM 2789 N N . ALA B 1 173 ? -7.911 26.420 22.698 1.00 121.53 245 ALA B N 1
ATOM 2790 C CA . ALA B 1 173 ? -8.425 27.575 21.958 1.00 119.38 245 ALA B CA 1
ATOM 2791 C C . ALA B 1 173 ? -8.216 28.883 22.753 1.00 118.24 245 ALA B C 1
ATOM 2792 O O . ALA B 1 173 ? -8.857 29.893 22.472 1.00 120.24 245 ALA B O 1
ATOM 2794 N N . GLY B 1 174 ? -7.295 28.862 23.727 1.00 113.27 246 GLY B N 1
ATOM 2795 C CA . GLY B 1 174 ? -6.914 30.029 24.504 1.00 111.86 246 GLY B CA 1
ATOM 2796 C C . GLY B 1 174 ? -7.569 30.112 25.882 1.00 106.97 246 GLY B C 1
ATOM 2797 O O . GLY B 1 174 ? -7.338 31.099 26.572 1.00 109.35 246 GLY B O 1
ATOM 2798 N N . ASN B 1 175 ? -8.380 29.116 26.279 1.00 101.69 247 ASN B N 1
ATOM 2799 C CA . ASN B 1 175 ? -9.046 29.134 27.582 1.00 96.73 247 ASN B CA 1
ATOM 2800 C C . ASN B 1 175 ? -8.523 28.011 28.478 1.00 96.01 247 ASN B C 1
ATOM 2801 O O . ASN B 1 175 ? -8.106 26.941 28.020 1.00 93.23 247 ASN B O 1
ATOM 2806 N N . HIS B 1 176 ? -8.562 28.296 29.786 1.00 93.64 248 HIS B N 1
ATOM 2807 C CA . HIS B 1 176 ? -7.905 27.505 30.778 1.00 88.64 248 HIS B CA 1
ATOM 2808 C C . HIS B 1 176 ? -8.749 27.386 32.038 1.00 86.11 248 HIS B C 1
ATOM 2809 O O . HIS B 1 176 ? -9.564 28.253 32.363 1.00 86.13 248 HIS B O 1
ATOM 2816 N N . ILE B 1 177 ? -8.541 26.280 32.746 1.00 85.22 249 ILE B N 1
ATOM 2817 C CA . ILE B 1 177 ? -8.845 26.213 34.161 1.00 83.03 249 ILE B CA 1
ATOM 2818 C C . ILE B 1 177 ? -7.496 26.150 34.855 1.00 81.39 249 ILE B C 1
ATOM 2819 O O . ILE B 1 177 ? -6.612 25.448 34.374 1.00 81.14 249 ILE B O 1
ATOM 2824 N N . GLY B 1 178 ? -7.328 26.906 35.947 1.00 79.09 250 GLY B N 1
ATOM 2825 C CA . GLY B 1 178 ? -6.052 26.892 36.638 1.00 77.49 250 GLY B CA 1
ATOM 2826 C C . GLY B 1 178 ? -6.124 27.381 38.068 1.00 76.23 250 GLY B C 1
ATOM 2827 O O . GLY B 1 178 ? -7.186 27.583 38.631 1.00 76.70 250 GLY B O 1
ATOM 2828 N N . VAL B 1 179 ? -4.942 27.585 38.640 1.00 79.37 251 VAL B N 1
ATOM 2829 C CA . VAL B 1 179 ? -4.842 27.912 40.037 1.00 79.07 251 VAL B CA 1
ATOM 2830 C C . VAL B 1 179 ? -4.372 29.364 40.154 1.00 75.89 251 VAL B C 1
ATOM 2831 O O . VAL B 1 179 ? -3.450 29.797 39.463 1.00 77.35 251 VAL B O 1
ATOM 2835 N N . ASP B 1 180 ? -5.089 30.122 40.981 1.00 73.18 252 ASP B N 1
ATOM 2836 C CA . ASP B 1 180 ? -4.880 31.559 41.140 1.00 73.12 252 ASP B CA 1
ATOM 2837 C C . ASP B 1 180 ? -4.014 31.792 42.393 1.00 74.40 252 ASP B C 1
ATOM 2838 O O . ASP B 1 180 ? -4.504 31.705 43.512 1.00 76.16 252 ASP B O 1
ATOM 2843 N N . LEU B 1 181 ? -2.746 32.128 42.179 1.00 73.47 253 LEU B N 1
ATOM 2844 C CA . LEU B 1 181 ? -1.829 32.379 43.269 1.00 75.27 253 LEU B CA 1
ATOM 2845 C C . LEU B 1 181 ? -1.756 33.876 43.621 1.00 74.07 253 LEU B C 1
ATOM 2846 O O . LEU B 1 181 ? -0.864 34.248 44.307 1.00 76.42 253 LEU B O 1
ATOM 2851 N N . ALA B 1 182 ? -2.671 34.718 43.144 1.00 72.28 254 ALA B N 1
ATOM 2852 C CA . ALA B 1 182 ? -2.691 36.128 43.509 1.00 72.43 254 ALA B CA 1
ATOM 2853 C C . ALA B 1 182 ? -4.139 36.592 43.521 1.00 72.92 254 ALA B C 1
ATOM 2854 O O . ALA B 1 182 ? -4.544 37.477 42.770 1.00 73.54 254 ALA B O 1
ATOM 2856 N N . PRO B 1 183 ? -4.954 36.016 44.419 1.00 70.84 255 PRO B N 1
ATOM 2857 C CA . PRO B 1 183 ? -6.377 36.315 44.460 1.00 70.42 255 PRO B CA 1
ATOM 2858 C C . PRO B 1 183 ? -6.686 37.788 44.735 1.00 70.81 255 PRO B C 1
ATOM 2859 O O . PRO B 1 183 ? -5.857 38.536 45.209 1.00 70.92 255 PRO B O 1
ATOM 2863 N N . GLY B 1 184 ? -7.888 38.187 44.348 1.00 74.05 256 GLY B N 1
ATOM 2864 C CA . GLY B 1 184 ? -8.421 39.453 44.737 1.00 76.82 256 GLY B CA 1
ATOM 2865 C C . GLY B 1 184 ? -8.792 39.450 46.225 1.00 77.90 256 GLY B C 1
ATOM 2866 O O . GLY B 1 184 ? -8.677 38.421 46.911 1.00 79.15 256 GLY B O 1
ATOM 2867 N N . PRO B 1 185 ? -9.273 40.596 46.743 1.00 78.42 257 PRO B N 1
ATOM 2868 C CA . PRO B 1 185 ? -9.536 40.764 48.168 1.00 80.17 257 PRO B CA 1
ATOM 2869 C C . PRO B 1 185 ? -10.589 39.836 48.772 1.00 80.97 257 PRO B C 1
ATOM 2870 O O . PRO B 1 185 ? -10.511 39.608 49.947 1.00 84.19 257 PRO B O 1
ATOM 2874 N N . ASN B 1 186 ? -11.550 39.330 47.979 1.00 83.00 258 ASN B N 1
ATOM 2875 C CA . ASN B 1 186 ? -12.541 38.390 48.495 1.00 83.84 258 ASN B CA 1
ATOM 2876 C C . ASN B 1 186 ? -12.287 36.980 47.943 1.00 81.26 258 ASN B C 1
ATOM 2877 O O . ASN B 1 186 ? -13.151 36.138 48.062 1.00 79.71 258 ASN B O 1
ATOM 2882 N N . GLY B 1 187 ? -11.090 36.710 47.395 1.00 79.34 259 GLY B N 1
ATOM 2883 C CA . GLY B 1 187 ? -10.774 35.362 46.923 1.00 78.70 259 GLY B CA 1
ATOM 2884 C C . GLY B 1 187 ? -9.923 34.618 47.935 1.00 78.45 259 GLY B C 1
ATOM 2885 O O . GLY B 1 187 ? -9.558 35.177 49.001 1.00 80.08 259 GLY B O 1
ATOM 2886 N N . LYS B 1 188 ? -9.527 33.402 47.571 1.00 76.52 260 LYS B N 1
ATOM 2887 C CA . LYS B 1 188 ? -8.672 32.584 48.382 1.00 77.01 260 LYS B CA 1
ATOM 2888 C C . LYS B 1 188 ? -7.437 32.179 47.572 1.00 77.66 260 LYS B C 1
ATOM 2889 O O . LYS B 1 188 ? -7.507 31.889 46.392 1.00 74.94 260 LYS B O 1
ATOM 2895 N N . TYR B 1 189 ? -6.278 32.187 48.238 1.00 75.75 261 TYR B N 1
ATOM 2896 C CA . TYR B 1 189 ? -5.052 31.726 47.686 1.00 75.87 261 TYR B CA 1
ATOM 2897 C C . TYR B 1 189 ? -5.233 30.299 47.158 1.00 76.18 261 TYR B C 1
ATOM 2898 O O . TYR B 1 189 ? -5.756 29.473 47.858 1.00 76.00 261 TYR B O 1
ATOM 2907 N N . ALA B 1 190 ? -4.847 30.059 45.899 1.00 76.93 262 ALA B N 1
ATOM 2908 C CA . ALA B 1 190 ? -4.893 28.727 45.236 1.00 77.27 262 ALA B CA 1
ATOM 2909 C C . ALA B 1 190 ? -6.319 28.231 44.960 1.00 75.39 262 ALA B C 1
ATOM 2910 O O . ALA B 1 190 ? -6.547 27.016 44.752 1.00 76.36 262 ALA B O 1
ATOM 2912 N N . GLN B 1 191 ? -7.282 29.154 44.982 1.00 74.68 263 GLN B N 1
ATOM 2913 C CA . GLN B 1 191 ? -8.572 28.966 44.354 1.00 72.97 263 GLN B CA 1
ATOM 2914 C C . GLN B 1 191 ? -8.361 28.592 42.875 1.00 74.00 263 GLN B C 1
ATOM 2915 O O . GLN B 1 191 ? -7.374 28.932 42.253 1.00 72.59 263 GLN B O 1
ATOM 2921 N N . ILE B 1 192 ? -9.361 27.912 42.321 1.00 76.52 264 ILE B N 1
ATOM 2922 C CA . ILE B 1 192 ? -9.320 27.391 40.964 1.00 76.98 264 ILE B CA 1
ATOM 2923 C C . ILE B 1 192 ? -10.226 28.299 40.132 1.00 75.48 264 ILE B C 1
ATOM 2924 O O . ILE B 1 192 ? -11.384 28.520 40.498 1.00 73.46 264 ILE B O 1
ATOM 2929 N N . ILE B 1 193 ? -9.673 28.852 39.053 1.00 74.76 265 ILE B N 1
ATOM 2930 C CA . ILE B 1 193 ? -10.384 29.820 38.269 1.00 78.45 265 ILE B CA 1
ATOM 2931 C C . ILE B 1 193 ? -10.399 29.405 36.790 1.00 80.47 265 ILE B C 1
ATOM 2932 O O . ILE B 1 193 ? -9.537 28.640 36.330 1.00 78.20 265 ILE B O 1
ATOM 2937 N N . THR B 1 194 ? -11.324 30.031 36.058 1.00 80.63 266 THR B N 1
ATOM 2938 C CA . THR B 1 194 ? -11.314 30.071 34.596 1.00 84.12 266 THR B CA 1
ATOM 2939 C C . THR B 1 194 ? -10.685 31.383 34.137 1.00 85.74 266 THR B C 1
ATOM 2940 O O . THR B 1 194 ? -10.945 32.453 34.746 1.00 88.86 266 THR B O 1
ATOM 2944 N N . PHE B 1 195 ? -9.855 31.305 33.091 1.00 87.13 267 PHE B N 1
ATOM 2945 C CA . PHE B 1 195 ? -9.310 32.497 32.462 1.00 88.65 267 PHE B CA 1
ATOM 2946 C C . PHE B 1 195 ? -8.873 32.184 31.031 1.00 91.26 267 PHE B C 1
ATOM 2947 O O . PHE B 1 195 ? -8.816 31.013 30.641 1.00 89.79 267 PHE B O 1
ATOM 2955 N N . GLY B 1 196 ? -8.529 33.256 30.304 1.00 93.63 268 GLY B N 1
ATOM 2956 C CA . GLY B 1 196 ? -7.977 33.201 28.958 1.00 97.92 268 GLY B CA 1
ATOM 2957 C C . GLY B 1 196 ? -8.846 33.950 27.954 1.00 100.55 268 GLY B C 1
ATOM 2958 O O . GLY B 1 196 ? -9.668 34.783 28.336 1.00 96.86 268 GLY B O 1
ATOM 2959 N N . ARG B 1 197 ? -8.656 33.605 26.671 1.00 106.28 269 ARG B N 1
ATOM 2960 C CA . ARG B 1 197 ? -9.160 34.302 25.482 1.00 109.70 269 ARG B CA 1
ATOM 2961 C C . ARG B 1 197 ? -10.607 34.790 25.647 1.00 107.79 269 ARG B C 1
ATOM 2962 O O . ARG B 1 197 ? -10.881 35.940 25.376 1.00 113.41 269 ARG B O 1
ATOM 2964 N N . ASP B 1 198 ? -11.511 33.937 26.120 1.00 104.45 270 ASP B N 1
ATOM 2965 C CA . ASP B 1 198 ? -12.947 34.237 26.125 1.00 105.43 270 ASP B CA 1
ATOM 2966 C C . ASP B 1 198 ? -13.480 34.464 27.551 1.00 102.46 270 ASP B C 1
ATOM 2967 O O . ASP B 1 198 ? -14.694 34.430 27.776 1.00 102.42 270 ASP B O 1
ATOM 2972 N N . PHE B 1 199 ? -12.587 34.667 28.528 1.00 101.55 271 PHE B N 1
ATOM 2973 C CA . PHE B 1 199 ? -12.999 34.805 29.935 1.00 98.14 271 PHE B CA 1
ATOM 2974 C C . PHE B 1 199 ? -12.816 36.249 30.408 1.00 97.34 271 PHE B C 1
ATOM 2975 O O . PHE B 1 199 ? -11.996 36.534 31.310 1.00 98.36 2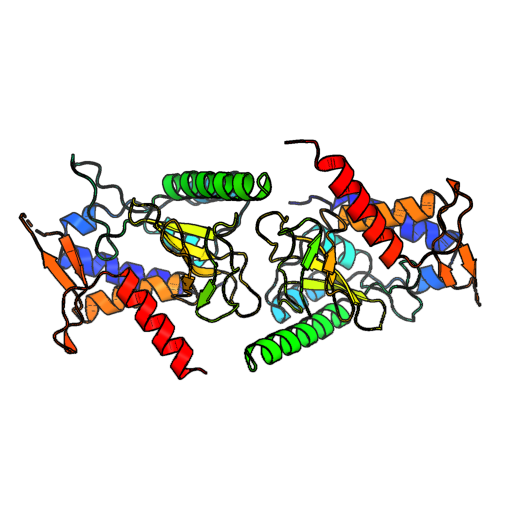71 PHE B O 1
ATOM 2983 N N . ASP B 1 200 ? -13.613 37.152 29.821 1.00 94.92 272 ASP B N 1
ATOM 2984 C CA . ASP B 1 200 ? -13.610 38.541 30.264 1.00 98.80 272 ASP B CA 1
ATOM 2985 C C . ASP B 1 200 ? -14.091 38.592 31.722 1.00 94.33 272 ASP B C 1
ATOM 2986 O O . ASP B 1 200 ? -13.575 39.370 32.531 1.00 94.34 272 ASP B O 1
ATOM 2991 N N . THR B 1 201 ? -15.043 37.723 32.049 1.00 88.97 273 THR B N 1
ATOM 2992 C CA . THR B 1 201 ? -15.439 37.454 33.394 1.00 87.74 273 THR B CA 1
ATOM 2993 C C . THR B 1 201 ? -14.768 36.156 33.846 1.00 87.13 273 THR B C 1
ATOM 2994 O O . THR B 1 201 ? -15.008 35.111 33.253 1.00 86.73 273 THR B O 1
ATOM 2998 N N . LYS B 1 202 ? -13.913 36.237 34.878 1.00 86.04 274 LYS B N 1
ATOM 2999 C CA . LYS B 1 202 ? -13.289 35.061 35.492 1.00 83.19 274 LYS B CA 1
ATOM 3000 C C . LYS B 1 202 ? -14.234 34.530 36.577 1.00 78.60 274 LYS B C 1
ATOM 3001 O O . LYS B 1 202 ? -14.971 35.294 37.188 1.00 78.08 274 LYS B O 1
ATOM 3007 N N . PHE B 1 203 ? -14.254 33.209 36.739 1.00 75.06 275 PHE B N 1
ATOM 3008 C CA . PHE B 1 203 ? -15.118 32.512 37.679 1.00 77.25 275 PHE B CA 1
ATOM 3009 C C . PHE B 1 203 ? -14.257 31.684 38.636 1.00 77.17 275 PHE B C 1
ATOM 3010 O O . PHE B 1 203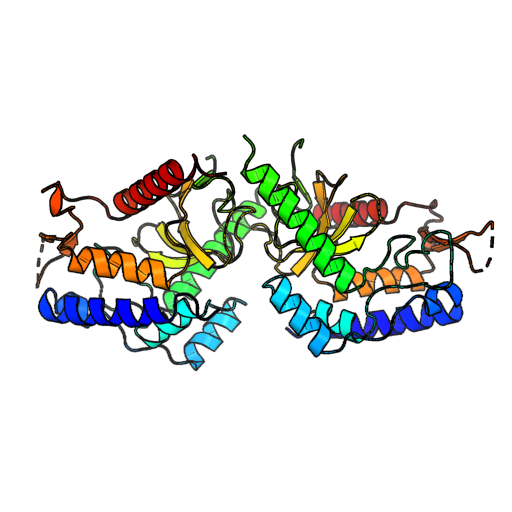 ? -13.327 30.980 38.193 1.00 78.43 275 PHE B O 1
ATOM 3018 N N . VAL B 1 204 ? -14.543 31.796 39.941 1.00 78.13 276 VAL B N 1
ATOM 3019 C CA . VAL B 1 204 ? -13.963 30.862 40.921 1.00 77.86 276 VAL B CA 1
ATOM 3020 C C . VAL B 1 204 ? -14.829 29.604 40.894 1.00 74.24 276 VAL B C 1
ATOM 3021 O O . VAL B 1 204 ? -15.987 29.637 41.261 1.00 78.77 276 VAL B O 1
ATOM 3025 N N . ILE B 1 205 ? -14.255 28.495 40.448 1.00 76.32 277 ILE B N 1
ATOM 3026 C CA . ILE B 1 205 ? -15.045 27.298 40.288 1.00 79.62 277 ILE B CA 1
ATOM 3027 C C . ILE B 1 205 ? -14.748 26.290 41.402 1.00 79.76 277 ILE B C 1
ATOM 3028 O O . ILE B 1 205 ? -15.528 25.381 41.556 1.00 76.12 277 ILE B O 1
ATOM 3033 N N . ALA B 1 206 ? -13.660 26.466 42.174 1.00 76.10 278 ALA B N 1
ATOM 3034 C CA . ALA B 1 206 ? -13.419 25.592 43.329 1.00 78.96 278 ALA B CA 1
ATOM 3035 C C . ALA B 1 206 ? -12.450 26.258 44.312 1.00 78.89 278 ALA B C 1
ATOM 3036 O O . ALA B 1 206 ? -11.653 27.152 43.920 1.00 79.87 278 ALA B O 1
ATOM 3038 N N . GLU B 1 207 ? -12.510 25.795 45.568 1.00 81.29 279 GLU B N 1
ATOM 3039 C CA . GLU B 1 207 ? -11.705 26.361 46.668 1.00 86.46 279 GLU B CA 1
ATOM 3040 C C . GLU B 1 207 ? -10.240 25.943 46.556 1.00 81.59 279 GLU B C 1
ATOM 3041 O O . GLU B 1 207 ? -9.385 26.699 46.930 1.00 80.25 279 GLU B O 1
ATOM 3047 N N . ASN B 1 208 ? -9.991 24.753 46.008 1.00 79.60 280 ASN B N 1
ATOM 3048 C CA . ASN B 1 208 ? -8.654 24.267 45.765 1.00 79.30 280 ASN B CA 1
ATOM 3049 C C . ASN B 1 208 ? -8.731 23.178 44.690 1.00 79.57 280 ASN B C 1
ATOM 3050 O O . ASN B 1 208 ? -9.808 22.729 44.334 1.00 78.38 280 ASN B O 1
ATOM 3055 N N . TRP B 1 209 ? -7.568 22.732 44.218 1.00 80.73 281 TRP B N 1
ATOM 3056 C CA . TRP B 1 209 ? -7.464 21.798 43.119 1.00 84.61 281 TRP B CA 1
ATOM 3057 C C . TRP B 1 209 ? -8.130 20.461 43.467 1.00 87.01 281 TRP B C 1
ATOM 3058 O O . TRP B 1 209 ? -8.788 19.861 42.626 1.00 86.67 281 TRP B O 1
ATOM 3069 N N . GLY B 1 210 ? -7.926 20.024 44.718 1.00 88.83 282 GLY B N 1
ATOM 3070 C CA . GLY B 1 210 ? -8.583 18.859 45.296 1.00 88.66 282 GLY B CA 1
ATOM 3071 C C . GLY B 1 210 ? -10.099 18.914 45.144 1.00 87.73 282 GLY B C 1
ATOM 3072 O O . GLY B 1 210 ? -10.711 17.950 44.652 1.00 88.33 282 GLY B O 1
ATOM 3073 N N . GLU B 1 211 ? -10.721 20.013 45.593 1.00 85.31 283 GLU B N 1
ATOM 3074 C CA . GLU B 1 211 ? -12.181 20.125 45.530 1.00 88.06 283 GLU B CA 1
ATOM 3075 C C . GLU B 1 211 ? -12.633 20.106 44.063 1.00 84.91 283 GLU B C 1
ATOM 3076 O O . GLU B 1 211 ? -13.680 19.592 43.755 1.00 82.73 283 GLU B O 1
ATOM 3082 N N . PHE B 1 212 ? -11.834 20.697 43.170 1.00 84.83 284 PHE B N 1
ATOM 3083 C CA . PHE B 1 212 ? -12.194 20.732 41.756 1.00 84.03 284 PHE B CA 1
ATOM 3084 C C . PHE B 1 212 ? -12.207 19.313 41.173 1.00 82.40 284 PHE B C 1
ATOM 3085 O O . PHE B 1 212 ? -13.176 18.953 40.506 1.00 83.69 284 PHE B O 1
ATOM 3093 N N . LEU B 1 213 ? -11.133 18.544 41.408 1.00 82.68 285 LEU B N 1
ATOM 3094 C CA . LEU B 1 213 ? -11.011 17.185 40.888 1.00 85.13 285 LEU B CA 1
ATOM 3095 C C . LEU B 1 213 ? -12.166 16.316 41.415 1.00 86.02 285 LEU B C 1
ATOM 3096 O O . LEU B 1 213 ? -12.774 15.522 40.676 1.00 84.57 285 LEU B O 1
ATOM 3101 N N . LEU B 1 214 ? -12.478 16.482 42.699 1.00 87.91 286 LEU B N 1
ATOM 3102 C CA . LEU B 1 214 ? -13.527 15.712 43.330 1.00 89.08 286 LEU B CA 1
ATOM 3103 C C . LEU B 1 214 ? -14.901 16.020 42.712 1.00 89.94 286 LEU B C 1
ATOM 3104 O O . LEU B 1 214 ? -15.702 15.088 42.493 1.00 88.93 286 LEU B O 1
ATOM 3109 N N . SER B 1 215 ? -15.200 17.309 42.459 1.00 86.04 287 SER B N 1
ATOM 3110 C CA . SER B 1 215 ? -16.509 17.691 41.851 1.00 86.05 287 SER B CA 1
ATOM 3111 C C . SER B 1 215 ? -16.650 17.050 40.456 1.00 83.10 287 SER B C 1
ATOM 3112 O O . SER B 1 215 ? -17.720 16.605 40.094 1.00 85.17 287 SER B O 1
ATOM 3115 N N . PHE B 1 216 ? -15.545 16.976 39.699 1.00 82.25 288 PHE B N 1
ATOM 3116 C CA . PHE B 1 216 ? -15.507 16.306 38.420 1.00 83.46 288 PHE B CA 1
ATOM 3117 C C . PHE B 1 216 ? -15.722 14.797 38.606 1.00 87.84 288 PHE B C 1
ATOM 3118 O O . PHE B 1 216 ? -16.558 14.189 37.904 1.00 87.34 288 PHE B O 1
ATOM 3126 N N . ALA B 1 217 ? -14.978 14.180 39.538 1.00 86.57 289 ALA B N 1
ATOM 3127 C CA . ALA B 1 217 ? -15.204 12.747 39.841 1.00 87.35 289 ALA B CA 1
ATOM 3128 C C . ALA B 1 217 ? -16.690 12.483 40.159 1.00 89.83 289 ALA B C 1
ATOM 3129 O O . ALA B 1 217 ? -17.253 11.474 39.720 1.00 88.47 289 ALA B O 1
ATOM 3131 N N . ASN B 1 218 ? -17.334 13.386 40.907 1.00 90.41 290 ASN B N 1
ATOM 3132 C CA . ASN B 1 218 ? -18.727 13.199 41.341 1.00 91.65 290 ASN B CA 1
ATOM 3133 C C . ASN B 1 218 ? -19.667 13.278 40.124 1.00 94.06 290 ASN B C 1
ATOM 3134 O O . ASN B 1 218 ? -20.674 12.530 40.074 1.00 95.76 290 ASN B O 1
ATOM 3139 N N . ASP B 1 219 ? -19.357 14.171 39.158 1.00 92.17 291 ASP B N 1
ATOM 3140 C CA . ASP B 1 219 ? -20.155 14.300 37.938 1.00 90.76 291 ASP B CA 1
ATOM 3141 C C . ASP B 1 219 ? -20.114 12.968 37.161 1.00 91.93 291 ASP B C 1
ATOM 3142 O O . ASP B 1 219 ? -21.139 12.518 36.661 1.00 89.54 291 ASP B O 1
ATOM 3147 N N . LEU B 1 220 ? -18.931 12.348 37.070 1.00 92.24 292 LEU B N 1
ATOM 3148 C CA . LEU B 1 220 ? -18.775 11.056 36.395 1.00 94.29 292 LEU B CA 1
ATOM 3149 C C . LEU B 1 220 ? -19.669 10.017 37.076 1.00 97.84 292 LEU B C 1
ATOM 3150 O O . LEU B 1 220 ? -20.429 9.306 36.419 1.00 93.73 292 LEU B O 1
ATOM 3155 N N . GLU B 1 221 ? -19.557 9.959 38.406 1.00 100.44 293 GLU B N 1
ATOM 3156 C CA . GLU B 1 221 ? -20.248 8.993 39.235 1.00 101.41 293 GLU B CA 1
ATOM 3157 C C . GLU B 1 221 ? -21.769 9.208 39.197 1.00 96.25 293 GLU B C 1
ATOM 3158 O O . GLU B 1 221 ? -22.501 8.265 39.296 1.00 96.97 293 GLU B O 1
ATOM 3164 N N . ALA B 1 222 ? -22.242 10.443 39.060 1.00 92.35 294 ALA B N 1
ATOM 3165 C CA . ALA B 1 222 ? -23.684 10.672 39.006 1.00 91.52 294 ALA B CA 1
ATOM 3166 C C . ALA B 1 222 ? -24.244 10.340 37.612 1.00 90.69 294 ALA B C 1
ATOM 3167 O O . ALA B 1 222 ? -25.453 10.383 37.400 1.00 91.77 294 ALA B O 1
ATOM 3169 N N . GLY B 1 223 ? -23.369 9.991 36.662 1.00 92.90 295 GLY B N 1
ATOM 3170 C CA . GLY B 1 223 ? -23.778 9.658 35.283 1.00 93.70 295 GLY B CA 1
ATOM 3171 C C . GLY B 1 223 ? -23.982 10.878 34.397 1.00 93.11 295 GLY B C 1
ATOM 3172 O O . GLY B 1 223 ? -24.657 10.784 33.368 1.00 91.76 295 GLY B O 1
ATOM 3173 N N . ASN B 1 224 ? -23.357 12.009 34.766 1.00 93.34 296 ASN B N 1
ATOM 3174 C CA . ASN B 1 224 ? -23.531 13.276 34.047 1.00 93.79 296 ASN B CA 1
ATOM 3175 C C . ASN B 1 224 ? -22.643 13.295 32.797 1.00 94.97 296 ASN B C 1
ATOM 3176 O O . ASN B 1 224 ? -21.759 14.144 32.663 1.00 95.98 296 ASN B O 1
ATOM 3181 N N . TRP B 1 225 ? -22.915 12.377 31.865 1.00 95.63 297 TRP B N 1
ATOM 3182 C CA . TRP B 1 225 ? -22.066 12.235 30.696 1.00 96.35 297 TRP B CA 1
ATOM 3183 C C . TRP B 1 225 ? -22.775 11.442 29.598 1.00 100.25 297 TRP B C 1
ATOM 3184 O O . TRP B 1 225 ? -23.668 10.625 29.880 1.00 96.75 297 TRP B O 1
ATOM 3195 N N . TYR B 1 226 ? -22.363 11.720 28.348 1.00 100.49 298 TYR B N 1
ATOM 3196 C CA . TYR B 1 226 ? -22.515 10.835 27.181 1.00 103.56 298 TYR B CA 1
ATOM 3197 C C . TYR B 1 226 ? -21.135 10.605 26.554 1.00 104.54 298 TYR B C 1
ATOM 3198 O O . TYR B 1 226 ? -20.311 11.485 26.572 1.00 105.88 298 TYR B O 1
ATOM 3207 N N . LEU B 1 227 ? -20.915 9.412 26.002 1.00 108.68 299 LEU B N 1
ATOM 3208 C CA . LEU B 1 227 ? -19.732 9.077 25.235 1.00 110.14 299 LEU B CA 1
ATOM 3209 C C . LEU B 1 227 ? -20.098 8.967 23.748 1.00 115.48 299 LEU B C 1
ATOM 3210 O O . LEU B 1 227 ? -20.506 7.916 23.281 1.00 119.02 299 LEU B O 1
ATOM 3215 N N . VAL B 1 228 ? -19.926 10.069 23.007 1.00 118.98 300 VAL B N 1
ATOM 3216 C CA . VAL B 1 228 ? -20.325 10.218 21.591 1.00 123.61 300 VAL B CA 1
ATOM 3217 C C . VAL B 1 228 ? -19.181 9.753 20.680 1.00 129.08 300 VAL B C 1
ATOM 3218 O O . VAL B 1 228 ? -18.017 10.017 20.968 1.00 133.04 300 VAL B O 1
ATOM 3222 N N . ASP B 1 229 ? -19.530 9.156 19.531 1.00 135.26 301 ASP B N 1
ATOM 3223 C CA . ASP B 1 229 ? -18.545 8.611 18.578 1.00 138.54 301 ASP B CA 1
ATOM 3224 C C . ASP B 1 229 ? -18.887 9.039 17.145 1.00 140.50 301 ASP B C 1
ATOM 3225 O O . ASP B 1 229 ? -19.917 9.684 16.895 1.00 138.90 301 ASP B O 1
ATOM 3230 N N . ASP B 1 230 ? -17.987 8.665 16.225 1.00 142.58 302 ASP B N 1
ATOM 3231 C CA . ASP B 1 230 ? -18.199 8.704 14.781 1.00 142.46 302 ASP B CA 1
ATOM 3232 C C . ASP B 1 230 ? -18.918 7.415 14.354 1.00 139.07 302 ASP B C 1
ATOM 3233 O O . ASP B 1 230 ? -20.153 7.317 14.402 1.00 135.82 302 ASP B O 1
ATOM 3238 N N . ASP B 1 238 ? -13.917 4.432 22.367 1.00 125.39 310 ASP B N 1
ATOM 3239 C CA . ASP B 1 238 ? -15.125 4.397 23.162 1.00 124.43 310 ASP B CA 1
ATOM 3240 C C . ASP B 1 238 ? -15.874 5.745 23.060 1.00 125.52 310 ASP B C 1
ATOM 3241 O O . ASP B 1 238 ? -16.972 5.887 23.624 1.00 127.65 310 ASP B O 1
ATOM 3243 N N . GLY B 1 239 ? -15.325 6.723 22.319 1.00 123.50 311 GLY B N 1
ATOM 3244 C CA . GLY B 1 239 ? -16.059 7.974 21.968 1.00 120.62 311 GLY B CA 1
ATOM 3245 C C . GLY B 1 239 ? -15.631 9.176 22.809 1.00 118.49 311 GLY B C 1
ATOM 3246 O O . GLY B 1 239 ? -14.905 9.011 23.785 1.00 115.41 311 GLY B O 1
ATOM 3247 N N . GLU B 1 240 ? -16.097 10.379 22.424 1.00 117.37 312 GLU B N 1
ATOM 3248 C CA . GLU B 1 240 ? -15.750 11.690 23.062 1.00 114.19 312 GLU B CA 1
ATOM 3249 C C . GLU B 1 240 ? -16.635 11.928 24.292 1.00 109.11 312 GLU B C 1
ATOM 3250 O O . GLU B 1 240 ? -17.852 11.689 24.247 1.00 102.84 312 GLU B O 1
ATOM 3256 N N . LEU B 1 241 ? -16.024 12.409 25.380 1.00 103.54 313 LEU B N 1
ATOM 3257 C CA . LEU B 1 241 ? -16.723 12.567 26.652 1.00 100.91 313 LEU B CA 1
ATOM 3258 C C . LEU B 1 241 ? -17.343 13.959 26.715 1.00 95.91 313 LEU B C 1
ATOM 3259 O O . LEU B 1 241 ? -16.635 14.967 26.620 1.00 92.07 313 LEU B O 1
ATOM 3264 N N . VAL B 1 242 ? -18.671 13.998 26.882 1.00 93.29 314 VAL B N 1
ATOM 3265 C CA . VAL B 1 242 ? -19.413 15.252 26.921 1.00 90.83 314 VAL B CA 1
ATOM 3266 C C . VAL B 1 242 ? -20.322 15.239 28.150 1.00 89.89 314 VAL B C 1
ATOM 3267 O O . VAL B 1 242 ? -20.666 14.170 28.634 1.00 88.93 314 VAL B O 1
ATOM 3271 N N . PHE B 1 243 ? -20.687 16.442 28.619 1.00 90.16 315 PHE B N 1
ATOM 3272 C CA . PHE B 1 243 ? -21.477 16.630 29.828 1.00 87.79 315 PHE B CA 1
ATOM 3273 C C . PHE B 1 243 ? -22.970 16.674 29.499 1.00 88.20 315 PHE B C 1
ATOM 3274 O O . PHE B 1 243 ? -23.393 17.355 28.577 1.00 90.12 315 PHE B O 1
ATOM 3282 N N . ARG B 1 244 ? -23.745 16.142 30.439 1.00 86.19 316 ARG B N 1
ATOM 3283 C CA . ARG B 1 244 ? -25.200 16.155 30.408 1.00 87.03 316 ARG B CA 1
ATOM 3284 C C . ARG B 1 244 ? -25.708 15.941 31.839 1.00 85.54 316 ARG B C 1
ATOM 3285 O O . ARG B 1 244 ? -25.227 15.051 32.527 1.00 83.64 316 ARG B O 1
ATOM 3293 N N . ASP B 1 245 ? -26.644 16.767 32.306 1.00 87.32 317 ASP B N 1
ATOM 3294 C CA . ASP B 1 245 ? -27.189 16.593 33.652 1.00 89.02 317 ASP B CA 1
ATOM 3295 C C . ASP B 1 245 ? -28.244 15.474 33.630 1.00 90.28 317 ASP B C 1
ATOM 3296 O O . ASP B 1 245 ? -29.364 15.682 33.205 1.00 90.04 317 ASP B O 1
ATOM 3301 N N . LYS B 1 246 ? -27.868 14.293 34.129 1.00 93.31 318 LYS B N 1
ATOM 3302 C CA . LYS B 1 246 ? -28.653 13.074 33.960 1.00 94.90 318 LYS B CA 1
ATOM 3303 C C . LYS B 1 246 ? -30.020 13.183 34.654 1.00 98.61 318 LYS B C 1
ATOM 3304 O O . LYS B 1 246 ? -31.072 12.905 34.053 1.00 96.44 318 LYS B O 1
ATOM 3310 N N . LYS B 1 247 ? -29.991 13.548 35.938 1.00 99.99 319 LYS B N 1
ATOM 3311 C CA . LYS B 1 247 ? -31.173 13.509 36.773 1.00 102.22 319 LYS B CA 1
ATOM 3312 C C . LYS B 1 247 ? -32.228 14.484 36.231 1.00 99.04 319 LYS B C 1
ATOM 3313 O O . LYS B 1 247 ? -33.411 14.216 36.352 1.00 101.26 319 LYS B O 1
ATOM 3319 N N . SER B 1 248 ? -31.813 15.597 35.620 1.00 93.84 320 SER B N 1
ATOM 3320 C CA . SER B 1 248 ? -32.751 16.560 35.061 1.00 92.36 320 SER B CA 1
ATOM 3321 C C . SER B 1 248 ? -33.125 16.202 33.613 1.00 87.78 320 SER B C 1
ATOM 3322 O O . SER B 1 248 ? -33.959 16.856 33.060 1.00 87.17 320 SER B O 1
ATOM 3325 N N . ASN B 1 249 ? -32.485 15.176 33.025 1.00 86.16 321 ASN B N 1
ATOM 3326 C CA . ASN B 1 249 ? -32.553 14.857 31.585 1.00 87.10 321 ASN B CA 1
ATOM 3327 C C . ASN B 1 249 ? -32.189 16.090 30.757 1.00 87.07 321 ASN B C 1
ATOM 3328 O O . ASN B 1 249 ? -32.894 16.504 29.795 1.00 89.61 321 ASN B O 1
ATOM 3333 N N . GLY B 1 250 ? -31.048 16.654 31.119 1.00 85.78 322 GLY B N 1
ATOM 3334 C CA . GLY B 1 250 ? -30.591 17.900 30.530 1.00 85.72 322 GLY B CA 1
ATOM 3335 C C . GLY B 1 250 ? -29.871 17.662 29.211 1.00 81.77 322 GLY B C 1
ATOM 3336 O O . GLY B 1 250 ? -29.488 16.543 28.899 1.00 80.86 322 GLY B O 1
ATOM 3337 N N . PRO B 1 251 ? -29.736 18.716 28.389 1.00 84.61 323 PRO B N 1
ATOM 3338 C CA . PRO B 1 251 ? -29.036 18.634 27.113 1.00 86.88 323 PRO B CA 1
ATOM 3339 C C . PRO B 1 251 ? -27.533 18.474 27.330 1.00 88.94 323 PRO B C 1
ATOM 3340 O O . PRO B 1 251 ? -27.034 18.659 28.467 1.00 87.44 323 PRO B O 1
ATOM 3344 N N . ILE B 1 252 ? -26.825 18.139 26.250 1.00 89.68 324 ILE B N 1
ATOM 3345 C CA . ILE B 1 252 ? -25.396 18.180 26.287 1.00 88.44 324 ILE B CA 1
ATOM 3346 C C . ILE B 1 252 ? -25.008 19.646 26.463 1.00 87.68 324 ILE B C 1
ATOM 3347 O O . ILE B 1 252 ? -25.534 20.484 25.777 1.00 88.83 324 ILE B O 1
ATOM 3352 N N . GLN B 1 253 ? -24.071 19.919 27.381 1.00 89.62 325 GLN B N 1
ATOM 3353 C CA . GLN B 1 253 ? -23.614 21.283 27.683 1.00 88.41 325 GLN B CA 1
ATOM 3354 C C . GLN B 1 253 ? -22.094 21.324 27.629 1.00 85.46 325 GLN B C 1
ATOM 3355 O O . GLN B 1 253 ? -21.400 20.373 28.002 1.00 85.81 325 GLN B O 1
ATOM 3361 N N . ASP B 1 254 ? -21.588 22.465 27.164 1.00 85.02 326 ASP B N 1
ATOM 3362 C CA . ASP B 1 254 ? -20.219 22.838 27.328 1.00 87.18 326 ASP B CA 1
ATOM 3363 C C . ASP B 1 254 ? -19.876 22.855 28.834 1.00 84.62 326 ASP B C 1
ATOM 3364 O O . ASP B 1 254 ? -20.572 23.483 29.618 1.00 84.52 326 ASP B O 1
ATOM 3369 N N . TYR B 1 255 ? -18.809 22.166 29.232 1.00 82.77 327 TYR B N 1
ATOM 3370 C CA . TYR B 1 255 ? -18.442 22.052 30.678 1.00 87.08 327 TYR B CA 1
ATOM 3371 C C . TYR B 1 255 ? -18.095 23.437 31.281 1.00 86.50 327 TYR B C 1
ATOM 3372 O O . TYR B 1 255 ? -18.435 23.686 32.432 1.00 84.71 327 TYR B O 1
ATOM 3381 N N . PHE B 1 256 ? -17.482 24.344 30.504 1.00 84.84 328 PHE B N 1
ATOM 3382 C CA . PHE B 1 256 ? -17.256 25.720 30.979 1.00 87.57 328 PHE B CA 1
ATOM 3383 C C . PHE B 1 256 ? -18.578 26.360 31.394 1.00 88.05 328 PHE B C 1
ATOM 3384 O O . PHE B 1 256 ? -18.613 27.001 32.414 1.00 87.60 328 PHE B O 1
ATOM 3392 N N . GLU B 1 257 ? -19.639 26.200 30.587 1.00 89.77 329 GLU B N 1
ATOM 3393 C CA . GLU B 1 257 ? -20.911 26.824 30.875 1.00 90.13 329 GLU B CA 1
ATOM 3394 C C . GLU B 1 257 ? -21.499 26.223 32.158 1.00 88.20 329 GLU B C 1
ATOM 3395 O O . GLU B 1 257 ? -22.106 26.903 32.943 1.00 87.82 329 GLU B O 1
ATOM 3401 N N . VAL B 1 258 ? -21.348 24.912 32.339 1.00 87.97 330 VAL B N 1
ATOM 3402 C CA . VAL B 1 258 ? -21.832 24.260 33.520 1.00 85.86 330 VAL B CA 1
ATOM 3403 C C . VAL B 1 258 ? -21.110 24.865 34.738 1.00 82.83 330 VAL B C 1
ATOM 3404 O O . VAL B 1 258 ? -21.734 25.268 35.731 1.00 84.36 330 VAL B O 1
ATOM 3408 N N . LEU B 1 259 ? -19.791 24.952 34.646 1.00 81.26 331 LEU B N 1
ATOM 3409 C CA . LEU B 1 259 ? -18.982 25.470 35.769 1.00 82.51 331 LEU B CA 1
ATOM 3410 C C . LEU B 1 259 ? -19.415 26.898 36.121 1.00 82.38 331 LEU B C 1
ATOM 3411 O O . LEU B 1 259 ? -19.673 27.180 37.270 1.00 77.77 331 LEU B O 1
ATOM 3416 N N . LYS B 1 260 ? -19.582 27.747 35.104 1.00 85.33 332 LYS B N 1
ATOM 3417 C CA . LYS B 1 260 ? -19.948 29.125 35.284 1.00 88.73 332 LYS B CA 1
ATOM 3418 C C . LYS B 1 260 ? -21.323 29.228 35.955 1.00 87.90 332 LYS B C 1
ATOM 3419 O O . LYS B 1 260 ? -21.529 30.038 36.837 1.00 85.98 332 LYS B O 1
ATOM 3425 N N . ARG B 1 261 ? -22.269 28.408 35.511 1.00 86.83 333 ARG B N 1
ATOM 3426 C CA . ARG B 1 261 ? -23.624 28.456 36.036 1.00 89.62 333 ARG B CA 1
ATOM 3427 C C . ARG B 1 261 ? -23.584 28.050 37.521 1.00 86.35 333 ARG B C 1
ATOM 3428 O O . ARG B 1 261 ? -24.179 28.724 38.370 1.00 86.47 333 ARG B O 1
ATOM 3436 N N . ARG B 1 262 ? -22.877 26.957 37.837 1.00 84.49 334 ARG B N 1
ATOM 3437 C CA . ARG B 1 262 ? -22.781 26.483 39.223 1.00 85.19 334 ARG B CA 1
ATOM 3438 C C . ARG B 1 262 ? -22.171 27.571 40.123 1.00 85.86 334 ARG B C 1
ATOM 3439 O O . ARG B 1 262 ? -22.617 27.774 41.230 1.00 89.03 334 ARG B O 1
ATOM 3447 N N . THR B 1 263 ? -21.140 28.260 39.634 1.00 85.57 335 THR B N 1
ATOM 3448 C CA . THR B 1 263 ? -20.486 29.333 40.399 1.00 83.82 335 THR B CA 1
ATOM 3449 C C . THR B 1 263 ? -21.496 30.464 40.661 1.00 84.91 335 THR B C 1
ATOM 3450 O O . THR B 1 263 ? -21.555 30.979 41.741 1.00 85.65 335 THR B O 1
ATOM 3454 N N . TRP B 1 264 ? -22.243 30.871 39.634 1.00 86.95 336 TRP B N 1
ATOM 3455 C CA . TRP B 1 264 ? -23.254 31.907 39.748 1.00 92.73 336 TRP B CA 1
ATOM 3456 C C . TRP B 1 264 ? -24.283 31.545 40.823 1.00 96.62 336 TRP B C 1
ATOM 3457 O O . TRP B 1 264 ? -24.585 32.351 41.712 1.00 102.74 336 TRP B O 1
ATOM 3468 N N . ILE B 1 265 ? -24.851 30.347 40.695 1.00 95.41 337 ILE B N 1
ATOM 3469 C CA . ILE B 1 265 ? -25.868 29.890 41.614 1.00 100.03 337 ILE B CA 1
ATOM 3470 C C . ILE B 1 265 ? -25.303 29.933 43.042 1.00 100.62 337 ILE B C 1
ATOM 3471 O O . ILE B 1 265 ? -25.870 30.560 43.934 1.00 102.56 337 ILE B O 1
ATOM 3476 N N . LYS B 1 266 ? -24.144 29.317 43.242 1.00 100.80 338 LYS B N 1
ATOM 3477 C CA . LYS B 1 266 ? -23.521 29.301 44.560 1.00 102.90 338 LYS B CA 1
ATOM 3478 C C . LYS B 1 266 ? -23.316 30.730 45.112 1.00 105.84 338 LYS B C 1
ATOM 3479 O O . LYS B 1 266 ? -23.668 30.991 46.253 1.00 108.36 338 LYS B O 1
ATOM 3485 N N . TYR B 1 267 ? -22.758 31.647 44.314 1.00 103.02 339 TYR B N 1
ATOM 3486 C CA . TYR B 1 267 ? -22.585 33.036 44.731 1.00 103.40 339 TYR B CA 1
ATOM 3487 C C . TYR B 1 267 ? -23.937 33.636 45.157 1.00 107.87 339 TYR B C 1
ATOM 3488 O O . TYR B 1 267 ? -24.029 34.274 46.199 1.00 107.78 339 TYR B O 1
ATOM 3497 N N . GLN B 1 268 ? -24.977 33.466 44.334 1.00 113.09 340 GLN B N 1
ATOM 3498 C CA . GLN B 1 268 ? -26.284 34.106 44.598 1.00 117.72 340 GLN B CA 1
ATOM 3499 C C . GLN B 1 268 ? -26.872 33.566 45.909 1.00 120.73 340 GLN B C 1
ATOM 3500 O O . GLN B 1 268 ? -27.405 34.332 46.719 1.00 124.09 340 GLN B O 1
ATOM 3506 N N . LEU B 1 269 ? -26.727 32.256 46.124 1.00 122.11 341 LEU B N 1
ATOM 3507 C CA . LEU B 1 269 ? -27.321 31.583 47.284 1.00 126.25 341 LEU B CA 1
ATOM 3508 C C . LEU B 1 269 ? -26.573 31.938 48.576 1.00 127.20 341 LEU B C 1
ATOM 3509 O O . LEU B 1 269 ? -27.144 31.863 49.638 1.00 131.14 341 LEU B O 1
ATOM 3514 N N . GLU B 1 270 ? -25.319 32.374 48.476 1.00 130.66 342 GLU B N 1
ATOM 3515 C CA . GLU B 1 270 ? -24.533 32.769 49.649 1.00 135.11 342 GLU B CA 1
ATOM 3516 C C . GLU B 1 270 ? -24.678 34.274 49.943 1.00 139.96 342 GLU B C 1
ATOM 3517 O O . GLU B 1 270 ? -24.394 34.687 51.056 1.00 143.18 342 GLU B O 1
ATOM 3523 N N . ARG B 1 271 ? -25.061 35.088 48.948 1.00 142.76 343 ARG B N 1
ATOM 3524 C CA . ARG B 1 271 ? -25.345 36.520 49.168 1.00 144.63 343 ARG B CA 1
ATOM 3525 C C . ARG B 1 271 ? -26.772 36.650 49.711 1.00 147.03 343 ARG B C 1
ATOM 3526 O O . ARG B 1 271 ? -27.084 37.596 50.424 1.00 149.00 343 ARG B O 1
#

Secondary structure (DSSP, 8-state):
--TTHHHHHHHHHHHHHHHHHH-HHHHHHBPPPPPHHHHHHHHHHHT-PPPHHHHHHHTT---B----BTBTBBEEPPHHHHHHHHHHHHHHHHHHHH-----EEESTTSS-SSS--TTEEEEEE-SSSEEEEEESS--TTS-TTEEEEEETT-SEEEEEESSHHHHHHHHHHHHHTT--EE-----EEEE-TTTT--EE-HHHHHHHHHHHHHHHHTT--/--SSHHHHHHHHHHHHHHHHHH-HHHHHTBPPPPPHHHHHHHHHHHT-PPPHHHHHHHTT---B---S-SS---BTBTBBEEPPHHHHHHHHHHHHHHHHHHHH------EEESTTTS-SSS--TTEEEEEE-SSSEEEEEESS--TTS-TTEEEEEETT-SEEEEEESSHHHHHHHHHHHHHTT--EEE----EEEEE-TTTTPPEE-HHHHHHHHHHHHHHHH-

Sequence (447 aa):
SNDGVSETLLAWRHIDFWTSEHNPDLNATLSDPCTQNDITHAEEDLEVSFPNPVKASFKIHDGQEDTSGLFYGFQLMMTLDQVVAMTQAWRNVAKNLNKRSPDQKSIPPNAVQPVYAHPAWIPLITDNAGNHIGVDLAPGPNGKYAQIITFGRDFDTKFVIAENWGEFLLSFANDLEAGNWYLVGDGELVFRDKKSNGPIQDYFEVLKRRTWIKYQLERPHRSNDGVSETLLAWRHIDFWTSEHNPDLNATLSDPCTQNDITHAEEDLEVSFPNPVKASFKIHDGQEDLESMTGTSGLFYGFQLMTLDQVVAMTQAWRNVAKNLNKRSIPDQKSIPPNAVQPVYAHPAWIPLITDNAGNHIGVDLAPGPNGKYAQIITFGRDFDTKFVIAENWGEFLLSFANDLEAGNWYLVDDDGELVFRDKKSNGPIQDYFEVLKRRTWIKYQLER

Radius of gyration: 25.11 Å; Cα contacts (8 Å, |Δi|>4): 891; chains: 2; bounding box: 58×71×61 Å

InterPro domains:
  IPR009203 Knr4/Smi1 family [PIRSF017023] (1-489)
  IPR018958 Knr4/Smi1-like domain [PF09346] (115-286)
  IPR018958 Knr4/Smi1-like domain [SM00860] (115-287)
  IPR037883 Knr4/Smi1-like domain superfamily [G3DSA:3.40.1580.10] (94-298)
  IPR037883 Knr4/Smi1-like domain superfamily [SSF160631] (105-299)
  IPR051873 Cell wall assembly regulator KNR4/SMI1 [PTHR47432] (4-390)

Foldseek 3Di:
DCVLQVLLVVLCVLLLVLCVVQQVLQNVFFAAADDVVLQVVLCVLLVHDDDNNVNSNRRHGQWGDPHAPSLQRKTFHGSVRQSVVLVVLVVVVVVVVVPPLWFAEVVGQFAPRDQGDSQWGFGIGSVPFKGWTFHQDTGPPHAGRFIWIHTDVCSYIYRQGNHPSRVSNVSSVQSVVVQWDAPNSHGIFGHDVVVPGDTDDVVVVSRVVSVVVSVVCVVPD/DPPLQVLLVVLCVLLLVLCVVLPVLQNVQFAAADDVVLQVVLCVLLVHDDPNNVNSNNRHGQWGHPPVDDDDDQASLLRKTFHGSVRQSVVLVVLVVVVVVVVVDPADWAAEQVGQFAPRDQGDSQWGFGIGNVPFKGWTFHQDTGPPHAGRFIWIHTDPCSYIYRQGNHPSRVSNVSSVQSVQVQWDAPPCSHHTFGHDVVVRGDTDDVVVVSRVVSVVVSVVVD

Organism: Saccharomyces cerevisiae (strain ATCC 204508 / S288c) (NCBI:txid559292)

Solvent-accessible surface area: 21294 Å² total; per-residue (Å²): 108,104,91,4,31,81,50,0,94,87,0,2,123,45,0,42,115,13,0,60,73,83,4,68,85,9,42,85,22,19,22,118,79,6,76,85,98,60,0,54,109,5,29,117,91,2,151,28,80,4,16,51,5,1,54,18,5,10,88,40,23,34,0,2,124,110,50,49,5,0,0,14,41,20,18,7,2,13,9,115,74,0,19,56,65,1,78,44,19,48,85,46,4,138,96,65,60,88,186,80,149,125,35,117,10,19,36,63,75,2,1,3,68,21,62,3,5,36,16,2,0,0,4,0,13,32,108,62,25,6,2,0,0,0,0,12,1,11,1,18,54,23,100,118,10,2,0,0,0,2,0,162,103,11,55,30,0,14,16,29,9,67,18,4,0,69,1,0,29,47,0,0,72,8,3,98,60,16,14,56,100,48,107,118,57,30,93,5,31,4,58,42,112,187,66,126,21,106,96,44,76,3,14,78,6,9,48,119,91,10,104,82,102,40,102,122,93,121,102,149,272,98,100,84,2,39,77,47,0,79,67,0,2,155,85,0,46,132,19,0,52,104,83,3,77,84,4,41,84,9,19,24,116,81,6,80,88,119,63,0,51,53,4,31,124,95,3,154,30,76,1,16,54,5,1,49,16,5,9,88,39,21,34,0,2,58,42,101,104,59,107,124,60,54,46,2,0,0,14,44,23,19,8,1,24,9,118,73,0,16,57,66,1,77,43,20,42,84,48,5,136,97,88,32,68,64,158,124,92,114,28,117,10,24,40,39,64,2,1,3,69,23,60,5,5,38,17,2,0,0,4,0,13,36,118,72,27,4,2,0,0,1,0,16,1,10,1,18,38,21,89,119,9,1,0,0,0,2,0,43,107,12,46,38,0,23,21,28,12,79,17,3,0,68,1,0,36,46,0,4,83,9,4,129,59,14,13,54,95,44,71,114,189,74,24,96,6,35,2,37,44,110,202,78,124,13,102,97,68,75,2,14,89,8,9,50,144,91,9,97,80,113,34,85,146,130,171